Protein AF-A0A166NMB3-F1 (afdb_monomer_lite)

pLDDT: mean 72.8, std 24.84, range [27.19, 98.31]

Foldseek 3Di:
DVVVVVVCVVVVAAEQDPPPDDDPDPDDPPPDPDPHHDYDDDLPDLDQDDGPDQDLEAEAEDLSDDCPRPSNVCSQQVPPPPPRFGRYYHYDDDPLALSLQLVQDDDDDPVVSVVSSVVSSVVSVVVDDVPPPPPPPPVVQVVQVVVQSPDDRVPRDRPDDDRHDDPVVVVVVVVVVVPPDDDDDDDDDDDDDDDDDDDDDDDDDDDDDDDDDDDDDDDDDDDDDDDDDDDDDDDDDDDDDDVVPPVVNVVVVVVVVVVVVVVVVVVVVVVVVVVVVVVVVVVVVVVVVVVVVVVVVVVVVVVVVVVVVVVVVVVVVVVVVVVVVVVVVVVVVVVVVVVVVVVVVVVVVVVVVVVVVVVVVVVVVVVVVVVVVVVVVVVVVVVVVVVVVVVVVVVVVVVVVVVVVVVVVVVVVVVVVVVVVVVVVVVVVVVVVVVVVVVVVVVVVVVVVVVVVVVVVPDDDDDDDDDDDDDDDDDDDDDDDDDDDDDDDDDDDDDDDYDDDDDDDD

Sequence (506 aa):
MHLVETFLLGRNFIRNSSVANEANIPQELSFSKIDLSFGLRSTADETMRVPFAPPSLIIALDATFNPNNPSVYSLRSTYSAADGQLTPVIRLIIAKSSEHIERCLPPADGMEALRFLVQHTEELSEIYSPYNESNDFQSDDAERVVQFVNSKASRRRWHLPCMSPPEEWIQTEEEEQSHDNHPTLTIGEKRPLAAECDAEAKTAKKRKIASSWHEIIRLSGTTKKKSTSRPSQALKTSTVDSVTAKPDTIIQQLRSELAESRSSLTRYQSEFARLQHRYETKHNDYHKMRQSLNASLDSNKRLEHELQRLKQDNAALRDERVGLRNDLEALKEIKKSEDQMQRDLIEAKEEAAKLQKENASLKRQTDQERSQAEYTRIQYQNASSAAAKAAMENKQLEDRIKLLQDQMAGRALELKQMRLNNNEKVHLARIAELEALLDSRERMLGIREEELRELKKNRPSTRATSVQPRSVARSHSPGGYGSNGHSNGSGTGPSLKGPSNILRYR

InterPro domains:
  IPR021006 HDA1 complex subunit 2/3 [PF11496] (1-122)
  IPR038609 HDA1 complex subunit 2/3 superfamily [G3DSA:3.40.50.12360] (1-177)

Structure (mmCIF, N/CA/C/O backbone):
data_AF-A0A166NMB3-F1
#
_entry.id   AF-A0A166NMB3-F1
#
loop_
_atom_site.group_PDB
_atom_site.id
_atom_site.type_symbol
_atom_site.label_atom_id
_atom_site.label_alt_id
_atom_site.label_comp_id
_atom_site.label_asym_id
_atom_site.label_entity_id
_atom_site.label_seq_id
_atom_site.pdbx_PDB_ins_code
_atom_site.Cartn_x
_atom_site.Cartn_y
_atom_site.Cartn_z
_atom_site.occupancy
_atom_site.B_iso_or_equiv
_atom_site.auth_seq_id
_atom_site.auth_comp_id
_atom_site.auth_asym_id
_atom_site.auth_atom_id
_atom_site.pdbx_PDB_model_num
ATOM 1 N N . MET A 1 1 ? -25.301 -33.127 10.088 1.00 71.00 1 MET A N 1
ATOM 2 C CA . MET A 1 1 ? -24.039 -33.484 9.390 1.00 71.00 1 MET A CA 1
ATOM 3 C C . MET A 1 1 ? -23.807 -32.697 8.098 1.00 71.00 1 MET A C 1
ATOM 5 O O . MET A 1 1 ? -22.754 -32.086 7.999 1.00 71.00 1 MET A O 1
ATOM 9 N N . HIS A 1 2 ? -24.762 -32.626 7.159 1.00 81.62 2 HIS A N 1
ATOM 10 C CA . HIS A 1 2 ? -24.585 -31.919 5.873 1.00 81.62 2 HIS A CA 1
ATOM 11 C C . HIS A 1 2 ? -24.119 -30.454 6.004 1.00 81.62 2 HIS A C 1
ATOM 13 O O . HIS A 1 2 ? -23.239 -30.032 5.265 1.00 81.62 2 HIS A O 1
ATOM 19 N N . LEU A 1 3 ? -24.663 -29.688 6.959 1.00 86.50 3 LEU A N 1
ATOM 20 C CA . LEU A 1 3 ? -24.300 -28.276 7.162 1.00 86.50 3 LEU A CA 1
ATOM 21 C C . LEU A 1 3 ? -22.807 -28.082 7.488 1.00 86.50 3 LEU A C 1
ATOM 23 O O . LEU A 1 3 ? -22.138 -27.227 6.912 1.00 86.50 3 LEU A O 1
ATOM 27 N N . VAL A 1 4 ? -22.287 -28.908 8.397 1.00 84.88 4 VAL A N 1
ATOM 28 C CA . VAL A 1 4 ? -20.883 -28.879 8.838 1.00 84.88 4 VAL A CA 1
ATOM 29 C C . VAL A 1 4 ? -19.966 -29.248 7.682 1.00 84.88 4 VAL A C 1
ATOM 31 O O . VAL A 1 4 ? -18.943 -28.609 7.462 1.00 84.88 4 VAL A O 1
ATOM 34 N N . GLU A 1 5 ? -20.360 -30.260 6.913 1.00 83.69 5 GLU A N 1
ATOM 35 C CA . GLU A 1 5 ? -19.607 -30.694 5.748 1.00 83.69 5 GLU A CA 1
ATOM 36 C C . GLU A 1 5 ? -19.516 -29.586 4.692 1.00 83.69 5 GLU A C 1
ATOM 38 O O . GLU A 1 5 ? -18.417 -29.247 4.258 1.00 83.69 5 GLU A O 1
ATOM 43 N N . THR A 1 6 ? -20.639 -28.952 4.341 1.00 86.00 6 THR A N 1
ATOM 44 C CA . THR A 1 6 ? -20.647 -27.824 3.397 1.00 86.00 6 THR A CA 1
ATOM 45 C C . THR A 1 6 ? -19.822 -26.641 3.889 1.00 86.00 6 THR A C 1
ATOM 47 O O . THR A 1 6 ? -19.140 -25.997 3.093 1.00 86.00 6 THR A O 1
ATOM 50 N N . PHE A 1 7 ? -19.840 -26.371 5.197 1.00 87.62 7 PHE A N 1
ATOM 51 C CA . PHE A 1 7 ? -19.056 -25.294 5.791 1.00 87.62 7 PHE A CA 1
ATOM 52 C C . PHE A 1 7 ? -17.547 -25.548 5.668 1.00 87.62 7 PHE A C 1
ATOM 54 O O . PHE A 1 7 ? -16.806 -24.654 5.263 1.00 87.62 7 PHE A O 1
ATOM 61 N N . LEU A 1 8 ? -17.086 -26.766 5.973 1.00 84.88 8 LEU A N 1
ATOM 62 C CA . LEU A 1 8 ? -15.664 -27.123 5.912 1.00 84.88 8 LEU A CA 1
ATOM 63 C C . LEU A 1 8 ? -15.150 -27.218 4.471 1.00 84.88 8 LEU A C 1
ATOM 65 O O . LEU A 1 8 ? -14.060 -26.724 4.177 1.00 84.88 8 LEU A O 1
ATOM 69 N N . LEU A 1 9 ? -15.951 -27.762 3.552 1.00 84.12 9 LEU A N 1
ATOM 70 C CA . LEU A 1 9 ? -15.615 -27.771 2.126 1.00 84.12 9 LEU A CA 1
ATOM 71 C C . LEU A 1 9 ? -15.511 -26.343 1.566 1.00 84.12 9 LEU A C 1
ATOM 73 O O . LEU A 1 9 ? -14.559 -26.032 0.855 1.00 84.12 9 LEU A O 1
ATOM 77 N N . GLY A 1 10 ? -16.413 -25.437 1.963 1.00 82.94 10 GLY A N 1
ATOM 78 C CA . GLY A 1 10 ? -16.348 -24.015 1.601 1.00 82.94 10 GLY A CA 1
ATOM 79 C C . GLY A 1 10 ? -15.136 -23.262 2.171 1.00 82.94 10 GLY A C 1
ATOM 80 O O . GLY A 1 10 ? -14.848 -22.147 1.742 1.00 82.94 10 GLY A O 1
ATOM 81 N N . ARG A 1 11 ? -14.409 -23.857 3.127 1.00 83.19 11 ARG A N 1
ATOM 82 C CA . ARG A 1 11 ? -13.181 -23.315 3.734 1.00 83.19 11 ARG A CA 1
ATOM 83 C C . ARG A 1 11 ? -11.905 -24.013 3.246 1.00 83.19 11 ARG A C 1
ATOM 85 O O . ARG A 1 11 ? -10.850 -23.806 3.838 1.00 83.19 11 ARG A O 1
ATOM 92 N N . ASN A 1 12 ? -11.986 -24.776 2.151 1.00 79.88 12 ASN A N 1
ATOM 93 C CA . ASN A 1 12 ? -10.874 -25.502 1.522 1.00 79.88 12 ASN A CA 1
ATOM 94 C C . ASN A 1 12 ? -10.269 -26.635 2.376 1.00 79.88 12 ASN A C 1
ATOM 96 O O . ASN A 1 12 ? -9.100 -26.971 2.199 1.00 79.88 12 ASN A O 1
ATOM 100 N N . PHE A 1 13 ? -11.036 -27.241 3.290 1.00 79.62 13 PHE A N 1
ATOM 101 C CA . PHE A 1 13 ? -10.595 -28.457 3.982 1.00 79.62 13 PHE A CA 1
ATOM 102 C C . PHE A 1 13 ? -10.842 -29.709 3.131 1.00 79.62 13 PHE A C 1
ATOM 104 O O . PHE A 1 13 ? -11.879 -29.833 2.476 1.00 79.62 13 PHE A O 1
ATOM 111 N N . ILE A 1 14 ? -9.926 -30.679 3.197 1.00 81.38 14 ILE A N 1
ATOM 112 C CA . ILE A 1 14 ? -10.031 -31.936 2.441 1.00 81.38 14 ILE A CA 1
ATOM 113 C C . ILE A 1 14 ? -10.808 -32.973 3.260 1.00 81.38 14 ILE A C 1
ATOM 115 O O . ILE A 1 14 ? -10.469 -33.263 4.409 1.00 81.38 14 ILE A O 1
ATOM 119 N N . ARG A 1 15 ? -11.853 -33.569 2.680 1.00 75.62 15 ARG A N 1
ATOM 120 C CA . ARG A 1 15 ? -12.616 -34.633 3.344 1.00 75.62 15 ARG A CA 1
ATOM 121 C C . ARG A 1 15 ? -11.854 -35.958 3.265 1.00 75.62 15 ARG A C 1
ATOM 123 O O . ARG A 1 15 ? -11.652 -36.494 2.179 1.00 75.62 15 ARG A O 1
ATOM 130 N N . ASN A 1 16 ? -11.534 -36.545 4.417 1.00 68.75 16 ASN A N 1
ATOM 131 C CA . ASN A 1 16 ? -11.049 -37.922 4.496 1.00 68.75 16 ASN A CA 1
ATOM 132 C C . ASN A 1 16 ? -12.233 -38.871 4.291 1.00 68.75 16 ASN A C 1
ATOM 134 O O . ASN A 1 16 ? -12.936 -39.249 5.230 1.00 68.75 16 ASN A O 1
ATOM 138 N N . SER A 1 17 ? -12.496 -39.212 3.031 1.00 56.28 17 SER A N 1
ATOM 139 C CA . SER A 1 17 ? -13.489 -40.218 2.673 1.00 56.28 17 SER A CA 1
ATOM 140 C C . SER A 1 17 ? -12.946 -41.611 2.994 1.00 56.28 17 SER A C 1
ATOM 142 O O . SER A 1 17 ? -12.040 -42.106 2.335 1.00 56.28 17 SER A O 1
ATOM 144 N N . SER A 1 18 ? -13.533 -42.268 3.994 1.00 45.81 18 SER A N 1
ATOM 145 C CA . SER A 1 18 ? -13.415 -43.718 4.216 1.00 45.81 18 SER A CA 1
ATOM 146 C C . SER A 1 18 ? -14.466 -44.476 3.383 1.00 45.81 18 SER A C 1
ATOM 148 O O . SER A 1 18 ? -15.046 -45.464 3.828 1.00 45.81 18 SER A O 1
ATOM 150 N N . VAL A 1 19 ? -14.788 -43.992 2.179 1.00 40.34 19 VAL A N 1
ATOM 151 C CA . VAL A 1 19 ? -15.577 -44.773 1.224 1.00 40.34 19 VAL A CA 1
ATOM 152 C C . VAL A 1 19 ? -14.593 -45.568 0.380 1.00 40.34 19 VAL A C 1
ATOM 154 O O . VAL A 1 19 ? -14.126 -45.119 -0.662 1.00 40.34 19 VAL A O 1
ATOM 157 N N . ALA A 1 20 ? -14.273 -46.766 0.860 1.00 37.25 20 ALA A N 1
ATOM 158 C CA . ALA A 1 20 ? -13.872 -47.846 -0.020 1.00 37.25 20 ALA A CA 1
ATOM 159 C C . ALA A 1 20 ? -15.069 -48.151 -0.936 1.00 37.25 20 ALA A C 1
ATOM 161 O O . ALA A 1 20 ? -15.966 -48.878 -0.534 1.00 37.25 20 ALA A O 1
ATOM 162 N N . ASN A 1 21 ? -15.108 -47.538 -2.119 1.00 31.80 21 ASN A N 1
ATOM 163 C CA . ASN A 1 21 ? -15.865 -48.024 -3.269 1.00 31.80 21 ASN A CA 1
ATOM 164 C C . ASN A 1 21 ? -15.016 -47.791 -4.522 1.00 31.80 21 ASN A C 1
ATOM 166 O O . ASN A 1 21 ? -14.810 -46.661 -4.952 1.00 31.80 21 ASN A O 1
ATOM 170 N N . GLU A 1 22 ? -14.478 -48.899 -5.027 1.00 36.53 22 GLU A N 1
ATOM 171 C CA . GLU A 1 22 ? -14.370 -49.248 -6.445 1.00 36.53 22 GLU A CA 1
ATOM 172 C C . GLU A 1 22 ? -14.305 -48.087 -7.451 1.00 36.53 22 GLU A C 1
ATOM 174 O O . GLU A 1 22 ? -15.287 -47.757 -8.104 1.00 36.53 22 GLU A O 1
ATOM 179 N N . ALA A 1 23 ? -13.113 -47.529 -7.649 1.00 31.00 23 ALA A N 1
ATOM 180 C CA . ALA A 1 23 ? -12.625 -47.135 -8.970 1.00 31.00 23 ALA A CA 1
ATOM 181 C C . ALA A 1 23 ? -11.139 -46.781 -8.871 1.00 31.00 23 ALA A C 1
ATOM 183 O O . ALA A 1 23 ? -10.742 -45.905 -8.107 1.00 31.00 23 ALA A O 1
ATOM 184 N N . ASN A 1 24 ? -10.323 -47.461 -9.676 1.00 35.75 24 ASN A N 1
ATOM 185 C CA . ASN A 1 24 ? -8.959 -47.060 -10.003 1.00 35.75 24 ASN A CA 1
ATOM 186 C C . ASN A 1 24 ? -8.955 -45.631 -10.564 1.00 35.75 24 ASN A C 1
ATOM 188 O O . ASN A 1 24 ? -9.136 -45.438 -11.766 1.00 35.75 24 ASN A O 1
ATOM 192 N N . ILE A 1 25 ? -8.716 -44.638 -9.715 1.00 30.72 25 ILE A N 1
ATOM 193 C CA . ILE A 1 25 ? -8.315 -43.301 -10.147 1.00 30.72 25 ILE A CA 1
ATOM 194 C C . ILE A 1 25 ? -7.034 -42.968 -9.380 1.00 30.72 25 ILE A C 1
ATOM 196 O O . ILE A 1 25 ? -7.047 -43.001 -8.146 1.00 30.72 25 ILE A O 1
ATOM 200 N N . PRO A 1 26 ? -5.909 -42.698 -10.070 1.00 32.28 26 PRO A N 1
ATOM 201 C CA . PRO A 1 26 ? -4.691 -42.278 -9.407 1.00 32.28 26 PRO A CA 1
ATOM 202 C C . PRO A 1 26 ? -4.954 -40.938 -8.727 1.00 32.28 26 PRO A C 1
ATOM 204 O O . PRO A 1 26 ? -5.245 -39.938 -9.375 1.00 32.28 26 PRO A O 1
ATOM 207 N N . GLN A 1 27 ? -4.872 -40.994 -7.405 1.00 37.19 27 GLN A N 1
ATOM 208 C CA . GLN A 1 27 ? -4.736 -39.924 -6.432 1.00 37.19 27 GLN A CA 1
ATOM 209 C C . GLN A 1 27 ? -4.186 -38.620 -7.042 1.00 37.19 27 GLN A C 1
ATOM 211 O O . GLN A 1 27 ? -2.980 -38.474 -7.249 1.00 37.19 27 GLN A O 1
ATOM 216 N N . GLU A 1 28 ? -5.071 -37.655 -7.305 1.00 27.19 28 GLU A N 1
ATOM 217 C CA . GLU A 1 28 ? -4.654 -36.268 -7.485 1.00 27.19 28 GLU A CA 1
ATOM 218 C C . GLU A 1 28 ? -4.091 -35.789 -6.145 1.00 27.19 28 GLU A C 1
ATOM 220 O O . GLU A 1 28 ? -4.814 -35.560 -5.174 1.00 27.19 28 GLU A O 1
ATOM 225 N N . LEU A 1 29 ? -2.765 -35.680 -6.088 1.00 32.94 29 LEU A N 1
ATOM 226 C CA . LEU A 1 29 ? -2.058 -34.853 -5.123 1.00 32.94 29 LEU A CA 1
ATOM 227 C C . LEU A 1 29 ? -2.563 -33.420 -5.307 1.00 32.94 29 LEU A C 1
ATOM 229 O O . LEU A 1 29 ? -2.080 -32.680 -6.164 1.00 32.94 29 LEU A O 1
ATOM 233 N N . SER A 1 30 ? -3.578 -33.038 -4.536 1.00 33.97 30 SER A N 1
ATOM 234 C CA . SER A 1 30 ? -4.058 -31.667 -4.489 1.00 33.97 30 SER A CA 1
ATOM 235 C C . SER A 1 30 ? -2.955 -30.795 -3.893 1.00 33.97 30 SER A C 1
ATOM 237 O O . SER A 1 30 ? -2.751 -30.767 -2.681 1.00 33.97 30 SER A O 1
ATOM 239 N N . PHE A 1 31 ? -2.234 -30.081 -4.757 1.00 31.84 31 PHE A N 1
ATOM 240 C CA . PHE A 1 31 ? -1.278 -29.032 -4.402 1.00 31.84 31 PHE A CA 1
ATOM 241 C C . PHE A 1 31 ? -2.004 -27.779 -3.871 1.00 31.84 31 PHE A C 1
ATOM 243 O O . PHE A 1 31 ? -1.867 -26.682 -4.413 1.00 31.84 31 PHE A O 1
ATOM 250 N N . SER A 1 32 ? -2.805 -27.922 -2.813 1.00 37.34 32 SER A N 1
ATOM 251 C CA . SER A 1 32 ? -3.347 -26.795 -2.053 1.00 37.34 32 SER A CA 1
ATOM 252 C C . SER A 1 32 ? -2.401 -26.458 -0.905 1.00 37.34 32 SER A C 1
ATOM 254 O O . SER A 1 32 ? -1.969 -27.330 -0.165 1.00 37.34 32 SER A O 1
ATOM 256 N N . LYS A 1 33 ? -2.100 -25.172 -0.739 1.00 42.47 33 LYS A N 1
ATOM 257 C CA . LYS A 1 33 ? -1.087 -24.598 0.166 1.00 42.47 33 LYS A CA 1
ATOM 258 C C . LYS A 1 33 ? -1.355 -24.797 1.681 1.00 42.47 33 LYS A C 1
ATOM 260 O O . LYS A 1 33 ? -0.730 -24.111 2.484 1.00 42.47 33 LYS A O 1
ATOM 265 N N . ILE A 1 34 ? -2.300 -25.657 2.079 1.00 48.69 34 ILE A N 1
ATOM 266 C CA . ILE A 1 34 ? -2.717 -25.889 3.474 1.00 48.69 34 ILE A CA 1
ATOM 267 C C . ILE A 1 34 ? -3.089 -27.376 3.659 1.00 48.69 34 ILE A C 1
ATOM 269 O O . ILE A 1 34 ? -4.127 -27.824 3.177 1.00 48.69 34 ILE A O 1
ATOM 273 N N . ASP A 1 35 ? -2.257 -28.127 4.383 1.00 67.00 35 ASP A N 1
ATOM 274 C CA . ASP A 1 35 ? -2.390 -29.573 4.638 1.00 67.00 35 ASP A CA 1
ATOM 275 C C . ASP A 1 35 ? -3.384 -29.894 5.784 1.00 67.00 35 ASP A C 1
ATOM 277 O O . ASP A 1 35 ? -2.999 -30.452 6.813 1.00 67.00 35 ASP A O 1
ATOM 281 N N . LEU A 1 36 ? -4.669 -29.526 5.669 1.00 76.12 36 LEU A N 1
ATOM 282 C CA . LEU A 1 36 ? -5.682 -29.859 6.691 1.00 76.12 36 LEU A CA 1
ATOM 283 C C . LEU A 1 36 ? -6.818 -30.718 6.121 1.00 76.12 36 LEU A C 1
ATOM 285 O O . LEU A 1 36 ? -7.548 -30.312 5.216 1.00 76.12 36 LEU A O 1
ATOM 289 N N . SER A 1 37 ? -6.994 -31.905 6.708 1.00 81.69 37 SER A N 1
ATOM 290 C CA . SER A 1 37 ? -8.070 -32.839 6.373 1.00 81.69 37 SER A CA 1
ATOM 291 C C . SER A 1 37 ? -9.005 -33.085 7.557 1.00 81.69 37 SER A C 1
ATOM 293 O O . SER A 1 37 ? -8.599 -32.982 8.715 1.00 81.69 37 SER A O 1
ATOM 295 N N . PHE A 1 38 ? -10.268 -33.408 7.276 1.00 84.38 38 PHE A N 1
ATOM 296 C CA . PHE A 1 38 ? -11.281 -33.672 8.300 1.00 84.38 38 PHE A CA 1
ATOM 297 C C . PHE A 1 38 ? -12.051 -34.967 8.031 1.00 84.38 38 PHE A C 1
ATOM 299 O O . PHE A 1 38 ? -12.296 -35.348 6.886 1.00 84.38 38 PHE A O 1
ATOM 306 N N . GLY A 1 39 ? -12.466 -35.632 9.109 1.00 82.81 39 GLY A N 1
ATOM 307 C CA . GLY A 1 39 ? -13.422 -36.737 9.087 1.00 82.81 39 GLY A CA 1
ATOM 308 C C . GLY A 1 39 ? -14.654 -36.361 9.904 1.00 82.81 39 GLY A C 1
ATOM 309 O O . GLY A 1 39 ? -14.519 -35.838 11.008 1.00 82.81 39 GLY A O 1
ATOM 310 N N . LEU A 1 40 ? -15.849 -36.610 9.367 1.00 83.25 40 LEU A N 1
ATOM 311 C CA . LEU A 1 40 ? -17.111 -36.351 10.060 1.00 83.25 40 LEU A CA 1
ATOM 312 C C . LEU A 1 40 ? -17.718 -37.674 10.531 1.00 83.25 40 LEU A C 1
ATOM 314 O O . LEU A 1 40 ? -17.836 -38.611 9.740 1.00 83.25 40 LEU A O 1
ATOM 318 N N . ARG A 1 41 ? -18.107 -37.742 11.806 1.00 80.00 41 ARG A N 1
ATOM 319 C CA . ARG A 1 41 ? -18.674 -38.941 12.427 1.00 80.00 41 ARG A CA 1
ATOM 320 C C . ARG A 1 41 ? -19.942 -38.594 13.202 1.00 80.00 41 ARG A C 1
ATOM 322 O O . ARG A 1 41 ? -19.978 -37.585 13.899 1.00 80.00 41 ARG A O 1
ATOM 329 N N . SER A 1 42 ? -20.955 -39.450 13.087 1.00 82.44 42 SER A N 1
ATOM 330 C CA . SER A 1 42 ? -22.153 -39.381 13.926 1.00 82.44 42 SER A CA 1
ATOM 331 C C . SER A 1 42 ? -21.862 -39.942 15.315 1.00 82.44 42 SER A C 1
ATOM 333 O O . SER A 1 42 ? -21.234 -40.992 15.430 1.00 82.44 42 SER A O 1
ATOM 335 N N . THR A 1 43 ? -22.372 -39.298 16.360 1.00 78.06 43 THR A N 1
ATOM 336 C CA . THR A 1 43 ? -22.346 -39.814 17.740 1.00 78.06 43 THR A CA 1
ATOM 337 C C . THR A 1 43 ? -23.235 -41.047 17.918 1.00 78.06 43 THR A C 1
ATOM 339 O O . THR A 1 43 ? -22.961 -41.868 18.787 1.00 78.06 43 THR A O 1
ATOM 342 N N . ALA A 1 44 ? -24.243 -41.215 17.054 1.00 74.62 44 ALA A N 1
ATOM 343 C CA . ALA A 1 44 ? -25.103 -42.397 17.004 1.00 74.62 44 ALA A CA 1
ATOM 344 C C . ALA A 1 44 ? -24.470 -43.594 16.264 1.00 74.62 44 ALA A C 1
ATOM 346 O O . ALA A 1 44 ? -25.027 -44.687 16.282 1.00 74.62 44 ALA A O 1
ATOM 347 N N . ASP A 1 45 ? -23.340 -43.397 15.575 1.00 72.38 45 ASP A N 1
ATOM 348 C CA . ASP A 1 45 ? -22.683 -44.456 14.806 1.00 72.38 45 ASP A CA 1
ATOM 349 C C . ASP A 1 45 ? -21.602 -45.149 15.647 1.00 72.38 45 ASP A C 1
ATOM 351 O O . ASP A 1 45 ? -20.465 -44.678 15.783 1.00 72.38 45 ASP A O 1
ATOM 355 N N . GLU A 1 46 ? -21.967 -46.300 16.209 1.00 65.69 46 GLU A N 1
ATOM 356 C CA . GLU A 1 46 ? -21.076 -47.152 16.999 1.00 65.69 46 GLU A CA 1
ATOM 357 C C . GLU A 1 46 ? -20.054 -47.909 16.139 1.00 65.69 46 GLU A C 1
ATOM 359 O O . GLU A 1 46 ? -19.106 -48.489 16.677 1.00 65.69 46 GLU A O 1
ATOM 364 N N . THR A 1 47 ? -20.184 -47.885 14.805 1.00 64.44 47 THR A N 1
ATOM 365 C CA . THR A 1 47 ? -19.279 -48.638 13.935 1.00 64.44 47 THR A CA 1
ATOM 366 C C . THR A 1 47 ? -17.860 -48.070 13.988 1.00 64.44 47 THR A C 1
ATOM 368 O O . THR A 1 47 ? -17.604 -46.884 13.765 1.00 64.44 47 THR A O 1
ATOM 371 N N . MET A 1 48 ? -16.895 -48.930 14.323 1.00 56.22 48 MET A N 1
ATOM 372 C CA . MET A 1 48 ? -15.484 -48.564 14.398 1.00 56.22 48 MET A CA 1
ATOM 373 C C . MET A 1 48 ? -14.906 -48.465 12.981 1.00 56.22 48 MET A C 1
ATOM 375 O O . MET A 1 48 ? -14.460 -49.455 12.409 1.00 56.22 48 MET A O 1
ATOM 379 N N . ARG A 1 49 ? -14.913 -47.259 12.403 1.00 61.78 49 ARG A N 1
ATOM 380 C CA . ARG A 1 49 ? -14.202 -46.967 11.150 1.00 61.78 49 ARG A CA 1
ATOM 381 C C . ARG A 1 49 ? -12.861 -46.317 11.461 1.00 61.78 49 ARG A C 1
ATOM 383 O O . ARG A 1 49 ? -12.805 -45.253 12.074 1.00 61.78 49 ARG A O 1
ATOM 390 N N . VAL A 1 50 ? -11.792 -46.988 11.050 1.00 58.91 50 VAL A N 1
ATOM 391 C CA . VAL A 1 50 ? -10.405 -46.556 11.234 1.00 58.91 50 VAL A CA 1
ATOM 392 C C . VAL A 1 50 ? -10.141 -45.381 10.280 1.00 58.91 50 VAL A C 1
ATOM 394 O O . VAL A 1 50 ? -10.267 -45.562 9.065 1.00 58.91 50 VAL A O 1
ATOM 397 N N . PRO A 1 51 ? -9.843 -44.166 10.774 1.00 62.50 51 PRO A N 1
ATOM 398 C CA . PRO A 1 51 ? -9.512 -43.051 9.898 1.00 62.50 51 PRO A CA 1
ATOM 399 C C . PRO A 1 51 ? -8.221 -43.337 9.114 1.00 62.50 51 PRO A C 1
ATOM 401 O O . PRO A 1 51 ? -7.311 -44.008 9.597 1.00 62.50 51 PRO A O 1
ATOM 404 N N . PHE A 1 52 ? -8.135 -42.797 7.895 1.00 60.44 52 PHE A N 1
ATOM 405 C CA . PHE A 1 52 ? -6.965 -42.949 7.017 1.00 60.44 52 PHE A CA 1
ATOM 406 C C . PHE A 1 52 ? -5.678 -42.361 7.630 1.00 60.44 52 PHE A C 1
ATOM 408 O O . PHE A 1 52 ? -4.580 -42.815 7.326 1.00 60.44 52 PHE A O 1
ATOM 415 N N . ALA A 1 53 ? -5.819 -41.381 8.527 1.00 67.69 53 ALA A N 1
ATOM 416 C CA . ALA A 1 53 ? -4.729 -40.747 9.257 1.00 67.69 53 ALA A CA 1
ATOM 417 C C . ALA A 1 53 ? -5.091 -40.577 10.747 1.00 67.69 53 ALA A C 1
ATOM 419 O O . ALA A 1 53 ? -6.274 -40.420 11.072 1.00 67.69 53 ALA A O 1
ATOM 420 N N . PRO A 1 54 ? -4.098 -40.583 11.656 1.00 73.31 54 PRO A N 1
ATOM 421 C CA . PRO A 1 54 ? -4.327 -40.342 13.076 1.00 73.31 54 PRO A CA 1
ATOM 422 C C . PRO A 1 54 ? -4.892 -38.927 13.304 1.00 73.31 54 PRO A C 1
ATOM 424 O O . PRO A 1 54 ? -4.308 -37.956 12.819 1.00 73.31 54 PRO A O 1
ATOM 427 N N . PRO A 1 55 ? -6.006 -38.767 14.041 1.00 79.81 55 PRO A N 1
ATOM 428 C CA . PRO A 1 55 ? -6.558 -37.448 14.316 1.00 79.81 55 PRO A CA 1
ATOM 429 C C . PRO A 1 55 ? -5.681 -36.686 15.317 1.00 79.81 55 PRO A C 1
ATOM 431 O O . PRO A 1 55 ? -5.436 -37.156 16.430 1.00 79.81 55 PRO A O 1
ATOM 434 N N . SER A 1 56 ? -5.266 -35.472 14.950 1.00 80.88 56 SER A N 1
ATOM 435 C CA . SER A 1 56 ? -4.536 -34.556 15.844 1.00 80.88 56 SER A CA 1
ATOM 436 C C . SER A 1 56 ? -5.444 -33.889 16.887 1.00 80.88 56 SER A C 1
ATOM 438 O O . SER A 1 56 ? -4.980 -33.514 17.964 1.00 80.88 56 SER A O 1
ATOM 440 N N . LEU A 1 57 ? -6.734 -33.740 16.566 1.00 85.25 57 LEU A N 1
ATOM 441 C CA . LEU A 1 57 ? -7.756 -33.080 17.375 1.00 85.25 57 LEU A CA 1
ATOM 442 C C . LEU A 1 57 ? -9.139 -33.654 17.035 1.00 85.25 57 LEU A C 1
ATOM 444 O O . LEU A 1 57 ? -9.430 -33.918 15.869 1.00 85.25 57 LEU A O 1
ATOM 448 N N . ILE A 1 58 ? -10.001 -33.804 18.040 1.00 88.12 58 ILE A N 1
ATOM 449 C CA . ILE A 1 58 ? -11.423 -34.126 17.866 1.00 88.12 58 ILE A CA 1
ATOM 450 C C . ILE A 1 58 ? -12.248 -32.917 18.298 1.00 88.12 58 ILE A C 1
ATOM 452 O O . ILE A 1 58 ? -12.003 -32.357 19.366 1.00 88.12 58 ILE A O 1
ATOM 456 N N . ILE A 1 59 ? -13.239 -32.537 17.493 1.00 89.62 59 ILE A N 1
ATOM 457 C CA . ILE A 1 59 ? -14.158 -31.441 17.811 1.00 89.62 59 ILE A CA 1
ATOM 458 C C . ILE A 1 59 ? -15.559 -32.018 18.026 1.00 89.62 59 ILE A C 1
ATOM 460 O O . ILE A 1 59 ? -16.121 -32.640 17.125 1.00 89.62 59 ILE A O 1
ATOM 464 N N . ALA A 1 60 ? -16.108 -31.822 19.222 1.00 91.06 60 ALA A N 1
ATOM 465 C CA . ALA A 1 60 ? -17.489 -32.132 19.563 1.00 91.06 60 ALA A CA 1
ATOM 466 C C . ALA A 1 60 ? -18.367 -30.909 19.271 1.00 91.06 60 ALA A C 1
ATOM 468 O O . ALA A 1 60 ? -18.104 -29.817 19.775 1.00 91.06 60 ALA A O 1
ATOM 469 N N . LEU A 1 61 ? -19.378 -31.106 18.426 1.00 88.31 61 LEU A N 1
ATOM 470 C CA . LEU A 1 61 ? -20.236 -30.033 17.914 1.00 88.31 61 LEU A CA 1
ATOM 471 C C . LEU A 1 61 ? -21.537 -29.866 18.698 1.00 88.31 61 LEU A C 1
ATOM 473 O O . LEU A 1 61 ? -22.195 -28.845 18.538 1.00 88.31 61 LEU A O 1
ATOM 477 N N . ASP A 1 62 ? -21.928 -30.876 19.472 1.00 85.88 62 ASP A N 1
ATOM 478 C CA . ASP A 1 62 ? -23.177 -30.882 20.220 1.00 85.88 62 ASP A CA 1
ATOM 479 C C . ASP A 1 62 ? -23.066 -31.671 21.535 1.00 85.88 62 ASP A C 1
ATOM 481 O O . ASP A 1 62 ? -22.081 -32.377 21.815 1.00 85.88 62 ASP A O 1
ATOM 485 N N . ALA A 1 63 ? -24.135 -31.578 22.329 1.00 82.44 63 ALA A N 1
ATOM 486 C CA . ALA A 1 63 ? -24.247 -32.221 23.627 1.00 82.44 63 ALA A CA 1
ATOM 487 C C . ALA A 1 63 ? -24.183 -33.757 23.567 1.00 82.44 63 ALA A C 1
ATOM 489 O O . ALA A 1 63 ? -23.756 -34.384 24.543 1.00 82.44 63 ALA A O 1
ATOM 490 N N . THR A 1 64 ? -24.527 -34.356 22.417 1.00 85.19 64 THR A N 1
ATOM 491 C CA . THR A 1 64 ? -24.652 -35.813 22.231 1.00 85.19 64 THR A CA 1
ATOM 492 C C . THR A 1 64 ? -23.313 -36.549 22.286 1.00 85.19 64 THR A C 1
ATOM 494 O O . THR A 1 64 ? -23.267 -37.770 22.446 1.00 85.19 64 THR A O 1
ATOM 497 N N . PHE A 1 65 ? -22.196 -35.826 22.180 1.00 87.62 65 PHE A N 1
ATOM 498 C CA . PHE A 1 65 ? -20.868 -36.415 22.265 1.00 87.62 65 PHE A CA 1
ATOM 499 C C . PHE A 1 65 ? -20.576 -36.984 23.662 1.00 87.62 65 PHE A C 1
ATOM 501 O O . PHE A 1 65 ? -20.458 -36.242 24.636 1.00 87.62 65 PHE A O 1
ATOM 508 N N . ASN A 1 66 ? -20.339 -38.291 23.768 1.00 85.12 66 ASN A N 1
ATOM 509 C CA . ASN A 1 66 ? -19.927 -38.919 25.022 1.00 85.12 66 ASN A CA 1
ATOM 510 C C . ASN A 1 66 ? -18.472 -39.425 24.937 1.00 85.12 66 ASN A C 1
ATOM 512 O O . ASN A 1 66 ? -18.204 -40.349 24.163 1.00 85.12 66 ASN A O 1
ATOM 516 N N . PRO A 1 67 ? -17.526 -38.885 25.738 1.00 82.19 67 PRO A N 1
ATOM 517 C CA . PRO A 1 67 ? -16.136 -39.347 25.735 1.00 82.19 67 PRO A CA 1
ATOM 518 C C . PRO A 1 67 ? -15.969 -40.783 26.252 1.00 82.19 67 PRO A C 1
ATOM 520 O O . PRO A 1 67 ? -14.954 -41.407 25.944 1.00 82.19 67 PRO A O 1
ATOM 523 N N . ASN A 1 68 ? -16.947 -41.296 27.005 1.00 82.75 68 ASN A N 1
ATOM 524 C CA . ASN A 1 68 ? -16.953 -42.652 27.557 1.00 82.75 68 ASN A CA 1
ATOM 525 C C . ASN A 1 68 ? -17.567 -43.680 26.595 1.00 82.75 68 ASN A C 1
ATOM 527 O O . ASN A 1 68 ? -17.579 -44.868 26.908 1.00 82.75 68 ASN A O 1
ATOM 531 N N . ASN A 1 69 ? -18.081 -43.256 25.433 1.00 84.94 69 ASN A N 1
ATOM 532 C CA . ASN A 1 69 ? -18.543 -44.196 24.417 1.00 84.94 69 ASN A CA 1
ATOM 533 C C . ASN A 1 69 ? -17.339 -45.046 23.949 1.00 84.94 69 ASN A C 1
ATOM 535 O O . ASN A 1 69 ? -16.330 -44.461 23.537 1.00 84.94 69 ASN A O 1
ATOM 539 N N . PRO A 1 70 ? -17.420 -46.394 23.966 1.00 83.06 70 PRO A N 1
ATOM 540 C CA . PRO A 1 70 ? -16.310 -47.270 23.586 1.00 83.06 70 PRO A CA 1
ATOM 541 C C . PRO A 1 70 ? -15.708 -46.919 22.225 1.00 83.06 70 PRO A C 1
ATOM 543 O O . PRO A 1 70 ? -14.494 -46.904 22.052 1.00 83.06 70 PRO A O 1
ATOM 546 N N . SER A 1 71 ? -16.558 -46.548 21.270 1.00 79.81 71 SER A N 1
ATOM 547 C CA . SER A 1 71 ? -16.153 -46.235 19.904 1.00 79.81 71 SER A CA 1
ATOM 548 C C . SER A 1 71 ? -15.393 -44.903 19.774 1.00 79.81 71 SER A C 1
ATOM 550 O O . SER A 1 71 ? -14.565 -44.742 18.871 1.00 79.81 71 SER A O 1
ATOM 552 N N . VAL A 1 72 ? -15.645 -43.962 20.690 1.00 83.06 72 VAL A N 1
ATOM 553 C CA . VAL A 1 72 ? -14.935 -42.681 20.822 1.00 83.06 72 VAL A CA 1
ATOM 554 C C . VAL A 1 72 ? -13.639 -42.885 21.597 1.00 83.06 72 VAL A C 1
ATOM 556 O O . VAL A 1 72 ? -12.599 -42.359 21.201 1.00 83.06 72 VAL A O 1
ATOM 559 N N . TYR A 1 73 ? -13.687 -43.676 22.670 1.00 84.38 73 TYR A N 1
ATOM 560 C CA . TYR A 1 73 ? -12.514 -44.020 23.464 1.00 84.38 73 TYR A CA 1
ATOM 561 C C . TYR A 1 73 ? -11.460 -44.725 22.610 1.00 84.38 73 TYR A C 1
ATOM 563 O O . TYR A 1 73 ? -10.314 -44.280 22.576 1.00 84.38 73 TYR A O 1
ATOM 571 N N . SER A 1 74 ? -11.861 -45.739 21.836 1.00 80.44 74 SER A N 1
ATOM 572 C CA . SER A 1 74 ? -10.964 -46.423 20.906 1.00 80.44 74 SER A CA 1
ATOM 573 C C . SER A 1 74 ? -10.360 -45.457 19.892 1.00 80.44 74 SER A C 1
ATOM 575 O O . SER A 1 74 ? -9.149 -45.431 19.739 1.00 80.44 74 SER A O 1
ATOM 577 N N . LEU A 1 75 ? -11.153 -44.581 19.265 1.00 80.19 75 LEU A N 1
ATOM 578 C CA . LEU A 1 75 ? -10.624 -43.594 18.313 1.00 80.19 75 LEU A CA 1
ATOM 579 C C . LEU A 1 75 ? -9.564 -42.674 18.946 1.00 80.19 75 LEU A C 1
ATOM 581 O O . LEU A 1 75 ? -8.588 -42.313 18.289 1.00 80.19 75 LEU A O 1
ATOM 585 N N . ARG A 1 76 ? -9.732 -42.327 20.227 1.00 84.00 76 ARG A N 1
ATOM 586 C CA . ARG A 1 76 ? -8.789 -41.504 20.996 1.00 84.00 76 ARG A CA 1
ATOM 587 C C . ARG A 1 76 ? -7.542 -42.252 21.458 1.00 84.00 76 ARG A C 1
ATOM 589 O O . ARG A 1 76 ? -6.559 -41.578 21.749 1.00 84.00 76 ARG A O 1
ATOM 596 N N . SER A 1 77 ? -7.590 -43.583 21.560 1.00 82.44 77 SER A N 1
ATOM 597 C CA . SER A 1 77 ? -6.490 -44.423 22.051 1.00 82.44 77 SER A CA 1
ATOM 598 C C . SER A 1 77 ? -5.716 -45.140 20.941 1.00 82.44 77 SER A C 1
ATOM 600 O O . SER A 1 77 ? -4.531 -45.405 21.108 1.00 82.44 77 SER A O 1
ATOM 602 N N . THR A 1 78 ? -6.349 -45.459 19.804 1.00 75.12 78 THR A N 1
ATOM 603 C CA . THR A 1 78 ? -5.758 -46.256 18.707 1.00 75.12 78 THR A CA 1
ATOM 604 C C . THR A 1 78 ? -4.490 -45.628 18.129 1.00 75.12 78 THR A C 1
ATOM 606 O O . THR A 1 78 ? -3.598 -46.344 17.688 1.00 75.12 78 THR A O 1
ATOM 609 N N . TYR A 1 79 ? -4.396 -44.299 18.148 1.00 67.81 79 TYR A N 1
ATOM 610 C CA . TYR A 1 79 ? -3.296 -43.546 17.539 1.00 67.81 79 TYR A CA 1
ATOM 611 C C . TYR A 1 79 ? -2.429 -42.794 18.550 1.00 67.81 79 TYR A C 1
ATOM 613 O O . TYR A 1 79 ? -1.592 -41.974 18.167 1.00 67.81 79 TYR A O 1
ATOM 621 N N . SER A 1 80 ? -2.624 -43.057 19.841 1.00 64.00 80 SER A N 1
ATOM 622 C CA . SER A 1 80 ? -1.792 -42.508 20.904 1.00 64.00 80 SER A CA 1
ATOM 623 C C . SER A 1 80 ? -0.384 -43.089 20.793 1.00 64.00 80 SER A C 1
ATOM 625 O O . SER A 1 80 ? -0.135 -44.227 21.183 1.00 64.00 80 SER A O 1
ATOM 627 N N . ALA A 1 81 ? 0.545 -42.315 20.232 1.00 53.94 81 ALA A N 1
ATOM 628 C CA . ALA A 1 81 ? 1.960 -42.667 20.214 1.00 53.94 81 ALA A CA 1
ATOM 629 C C . ALA A 1 81 ? 2.462 -42.889 21.651 1.00 53.94 81 ALA A C 1
ATOM 631 O O . ALA A 1 81 ? 2.166 -42.048 22.492 1.00 53.94 81 ALA A O 1
ATOM 632 N N . ALA A 1 82 ? 3.184 -43.999 21.871 1.00 51.97 82 ALA A N 1
ATOM 633 C CA . ALA A 1 82 ? 4.116 -44.416 22.945 1.00 51.97 82 ALA A CA 1
ATOM 634 C C . ALA A 1 82 ? 3.921 -43.993 24.431 1.00 51.97 82 ALA A C 1
ATOM 636 O O . ALA A 1 82 ? 4.335 -44.743 25.309 1.00 51.97 82 ALA A O 1
ATOM 637 N N . ASP A 1 83 ? 3.275 -42.870 24.736 1.00 58.03 83 ASP A N 1
ATOM 638 C CA . ASP A 1 83 ? 3.195 -42.210 26.045 1.00 58.03 83 ASP A CA 1
ATOM 639 C C . ASP A 1 83 ? 1.814 -42.357 26.732 1.00 58.03 83 ASP A C 1
ATOM 641 O O . ASP A 1 83 ? 1.540 -41.700 27.734 1.00 58.03 83 ASP A O 1
ATOM 645 N N . GLY A 1 84 ? 0.902 -43.183 26.198 1.00 64.88 84 GLY A N 1
ATOM 646 C CA . GLY A 1 84 ? -0.412 -43.452 26.816 1.00 64.88 84 GLY A CA 1
ATOM 647 C C . GLY A 1 84 ? -1.395 -42.269 26.816 1.00 64.88 84 GLY A C 1
ATOM 648 O O . GLY A 1 84 ? -2.375 -42.271 27.561 1.00 64.88 84 GLY A O 1
ATOM 649 N N . GLN A 1 85 ? -1.148 -41.244 25.996 1.00 72.38 85 GLN A N 1
ATOM 650 C CA . GLN A 1 85 ? -1.892 -39.986 26.033 1.00 72.38 85 GLN A CA 1
ATOM 651 C C . GLN A 1 85 ? -2.999 -39.933 24.967 1.00 72.38 85 GLN A C 1
ATOM 653 O O . GLN A 1 85 ? -2.726 -40.047 23.773 1.00 72.38 85 GLN A O 1
ATOM 658 N N . LEU A 1 86 ? -4.255 -39.746 25.389 1.00 82.25 86 LEU A N 1
ATOM 659 C CA . LEU A 1 86 ? -5.431 -39.717 24.505 1.00 82.25 86 LEU A CA 1
ATOM 660 C C . LEU A 1 86 ? -5.444 -38.487 23.579 1.00 82.25 86 LEU A C 1
ATOM 662 O O . LEU A 1 86 ? -5.055 -37.390 23.989 1.00 82.25 86 LEU A O 1
ATOM 666 N N . THR A 1 87 ? -5.987 -38.638 22.366 1.00 85.06 87 THR A N 1
ATOM 667 C CA . THR A 1 87 ? -6.252 -37.502 21.462 1.00 85.06 87 THR A CA 1
ATOM 668 C C . THR A 1 87 ? -7.128 -36.445 22.163 1.00 85.06 87 THR A C 1
ATOM 670 O O . THR A 1 87 ? -8.143 -36.807 22.786 1.00 85.06 87 THR A O 1
ATOM 673 N N . PRO A 1 88 ? -6.757 -35.147 22.095 1.00 87.12 88 PRO A N 1
ATOM 674 C CA . PRO A 1 88 ? -7.515 -34.075 22.730 1.00 87.12 88 PRO A CA 1
ATOM 675 C C . PRO A 1 88 ? -8.886 -33.900 22.075 1.00 87.12 88 PRO A C 1
ATOM 677 O O . PRO A 1 88 ? -9.039 -34.055 20.862 1.00 87.12 88 PRO A O 1
ATOM 680 N N . VAL A 1 89 ? -9.873 -33.549 22.899 1.00 88.44 89 VAL A N 1
ATOM 681 C CA . VAL A 1 89 ? -11.240 -33.250 22.469 1.00 88.44 89 VAL A CA 1
ATOM 682 C C . VAL A 1 89 ? -11.555 -31.814 22.856 1.00 88.44 89 VAL A C 1
ATOM 684 O O . VAL A 1 89 ? -11.412 -31.456 24.022 1.00 88.44 89 VAL A O 1
ATOM 687 N N . ILE A 1 90 ? -12.002 -31.017 21.892 1.00 89.31 90 ILE A N 1
ATOM 688 C CA . ILE A 1 90 ? -12.543 -29.677 22.121 1.00 89.31 90 ILE A CA 1
ATOM 689 C C . ILE A 1 90 ? -14.041 -29.737 21.871 1.00 89.31 90 ILE A C 1
ATOM 691 O O . ILE A 1 90 ? -14.475 -30.255 20.847 1.00 89.31 90 ILE A O 1
ATOM 695 N N . ARG A 1 91 ? -14.834 -29.212 22.799 1.00 88.56 91 ARG A N 1
ATOM 696 C CA . ARG A 1 91 ? -16.283 -29.111 22.644 1.00 88.56 91 ARG A CA 1
ATOM 697 C C . ARG A 1 91 ? -16.660 -27.658 22.408 1.00 88.56 91 ARG A C 1
ATOM 699 O O . ARG A 1 91 ? -16.187 -26.782 23.126 1.00 88.56 91 ARG A O 1
ATOM 706 N N . LEU A 1 92 ? -17.483 -27.418 21.395 1.00 87.62 92 LEU A N 1
ATOM 707 C CA . LEU A 1 92 ? -18.021 -26.095 21.110 1.00 87.62 92 LEU A CA 1
ATOM 708 C C . LEU A 1 92 ? -19.308 -25.926 21.910 1.00 87.62 92 LEU A C 1
ATOM 710 O O . LEU A 1 92 ? -20.269 -26.643 21.668 1.00 87.62 92 LEU A O 1
ATOM 714 N N . ILE A 1 93 ? -19.304 -25.005 22.870 1.00 85.00 93 ILE A N 1
ATOM 715 C CA . ILE A 1 93 ? -20.455 -24.721 23.728 1.00 85.00 93 ILE A CA 1
ATOM 716 C C . ILE A 1 93 ? -20.789 -23.244 23.590 1.00 85.00 93 ILE A C 1
ATOM 718 O O . ILE A 1 93 ? -19.911 -22.384 23.667 1.00 85.00 93 ILE A O 1
ATOM 722 N N . ILE A 1 94 ? -22.071 -22.951 23.406 1.00 83.44 94 ILE A N 1
ATOM 723 C CA . ILE A 1 94 ? -22.573 -21.580 23.423 1.00 83.44 94 ILE A CA 1
ATOM 724 C C . ILE A 1 94 ? -22.746 -21.169 24.889 1.00 83.44 94 ILE A C 1
ATOM 726 O O . ILE A 1 94 ? -23.469 -21.828 25.639 1.00 83.44 94 ILE A O 1
ATOM 730 N N . ALA A 1 95 ? -22.082 -20.094 25.313 1.00 79.00 95 ALA A N 1
ATOM 731 C CA . ALA A 1 95 ? -22.200 -19.587 26.679 1.00 79.00 95 ALA A CA 1
ATOM 732 C C . ALA A 1 95 ? -23.665 -19.271 27.027 1.00 79.00 95 ALA A C 1
ATOM 734 O O . ALA A 1 95 ? -24.410 -18.770 26.185 1.00 79.00 95 ALA A O 1
ATOM 735 N N . LYS A 1 96 ? -24.066 -19.572 28.270 1.00 76.00 96 LYS A N 1
ATOM 736 C CA . LYS A 1 96 ? -25.447 -19.419 28.780 1.00 76.00 96 LYS A CA 1
ATOM 737 C C . LYS A 1 96 ? -26.522 -20.234 28.031 1.00 76.00 96 LYS A C 1
ATOM 739 O O . LYS A 1 96 ? -27.707 -20.034 28.261 1.00 76.00 96 LYS A O 1
ATOM 744 N N . SER A 1 97 ? -26.136 -21.172 27.162 1.00 80.75 97 SER A N 1
ATOM 745 C CA . SER A 1 97 ? -27.077 -22.135 26.572 1.00 80.75 97 SER A CA 1
ATOM 746 C C . SER A 1 97 ? -27.399 -23.279 27.536 1.00 80.75 97 SER A C 1
ATOM 748 O O . SER A 1 97 ? -26.658 -23.522 28.489 1.00 80.75 97 SER A O 1
ATOM 750 N N . SER A 1 98 ? -28.448 -24.049 27.238 1.00 83.75 98 SER A N 1
ATOM 751 C CA . SER A 1 98 ? -28.771 -25.275 27.977 1.00 83.75 98 SER A CA 1
ATOM 752 C C . SER A 1 98 ? -27.596 -26.257 28.036 1.00 83.75 98 SER A C 1
ATOM 754 O O . SER A 1 98 ? -27.396 -26.887 29.065 1.00 83.75 98 SER A O 1
ATOM 756 N N . GLU A 1 99 ? -26.758 -26.339 26.995 1.00 84.25 99 GLU A N 1
ATOM 757 C CA . GLU A 1 99 ? -25.564 -27.197 27.009 1.00 84.25 99 GLU A CA 1
ATOM 758 C C . GLU A 1 99 ? -24.493 -26.699 27.993 1.00 84.25 99 GLU A C 1
ATOM 760 O O . GLU A 1 99 ? -23.842 -27.505 28.659 1.00 84.25 99 GLU A O 1
ATOM 765 N N . HIS A 1 100 ? -24.304 -25.380 28.105 1.00 83.75 100 HIS A N 1
ATOM 766 C CA . HIS A 1 100 ? -23.400 -24.803 29.104 1.00 83.75 100 HIS A CA 1
ATOM 767 C C . HIS A 1 100 ? -23.896 -25.110 30.517 1.00 83.75 100 HIS A C 1
ATOM 769 O O . HIS A 1 100 ? -23.125 -25.543 31.371 1.00 83.75 100 HIS A O 1
ATOM 775 N N . ILE A 1 101 ? -25.198 -24.927 30.727 1.00 83.94 101 ILE A N 1
ATOM 776 C CA . ILE A 1 101 ? -25.848 -25.091 32.022 1.00 83.94 101 ILE A CA 1
ATOM 777 C C . ILE A 1 101 ? -25.769 -26.550 32.473 1.00 83.94 101 ILE A C 1
ATOM 779 O O . ILE A 1 101 ? -25.235 -26.831 33.540 1.00 83.94 101 ILE A O 1
ATOM 783 N N . GLU A 1 102 ? -26.183 -27.485 31.615 1.00 85.00 102 GLU A N 1
ATOM 784 C CA . GLU A 1 102 ? -26.139 -28.929 31.873 1.00 85.00 102 GLU A CA 1
ATOM 785 C C . GLU A 1 102 ? -24.749 -29.408 32.329 1.00 85.00 102 GLU A C 1
ATOM 787 O O . GLU A 1 102 ? -24.634 -30.334 33.127 1.00 85.00 102 GLU A O 1
ATOM 792 N N . ARG A 1 103 ? -23.676 -28.775 31.841 1.00 82.94 103 ARG A N 1
ATOM 793 C CA . ARG A 1 103 ? -22.292 -29.169 32.138 1.00 82.94 103 ARG A CA 1
ATOM 794 C C . ARG A 1 103 ? -21.718 -28.570 33.410 1.00 82.94 103 ARG A C 1
ATOM 796 O O . ARG A 1 103 ? -20.775 -29.146 33.951 1.00 82.94 103 ARG A O 1
ATOM 803 N N . CYS A 1 104 ? -22.241 -27.432 33.841 1.00 82.12 104 CYS A N 1
ATOM 804 C CA . CYS A 1 104 ? -21.834 -26.789 35.083 1.00 82.12 104 CYS A CA 1
ATOM 805 C C . CYS A 1 104 ? -22.647 -27.297 36.284 1.00 82.12 104 CYS A C 1
ATOM 807 O O . CYS A 1 104 ? -22.242 -27.056 37.419 1.00 82.12 104 CYS A O 1
ATOM 809 N N . LEU A 1 105 ? -23.755 -28.011 36.047 1.00 80.19 105 LEU A N 1
ATOM 810 C CA . LEU A 1 105 ? -24.555 -28.617 37.106 1.00 80.19 105 LEU A CA 1
ATOM 811 C C . LEU A 1 105 ? -23.822 -29.796 37.776 1.00 80.19 105 LEU A C 1
ATOM 813 O O . LEU A 1 105 ? -23.174 -30.602 37.096 1.00 80.19 105 LEU A O 1
ATOM 817 N N . PRO A 1 106 ? -23.938 -29.937 39.108 1.00 77.25 106 PRO A N 1
ATOM 818 C CA . PRO A 1 106 ? -23.470 -31.125 39.806 1.00 77.25 106 PRO A CA 1
ATOM 819 C C . PRO A 1 106 ? -24.241 -32.373 39.333 1.00 77.25 106 PRO A C 1
ATOM 821 O O . PRO A 1 106 ? -25.371 -32.264 38.851 1.00 77.25 106 PRO A O 1
ATOM 824 N N . PRO A 1 107 ? -23.656 -33.578 39.461 1.00 72.94 107 PRO A N 1
ATOM 825 C CA . PRO A 1 107 ? -24.340 -34.817 39.109 1.00 72.94 107 PRO A CA 1
ATOM 826 C C . PRO A 1 107 ? -25.555 -35.023 40.029 1.00 72.94 107 PRO A C 1
ATOM 828 O O . PRO A 1 107 ? -25.400 -35.448 41.171 1.00 72.94 107 PRO A O 1
ATOM 831 N N . ALA A 1 108 ? -26.749 -34.709 39.527 1.00 69.88 108 ALA A N 1
ATOM 832 C CA . ALA A 1 108 ? -28.027 -34.870 40.218 1.00 69.88 108 ALA A CA 1
ATOM 833 C C . ALA A 1 108 ? -28.900 -35.930 39.527 1.00 69.88 108 ALA A C 1
ATOM 835 O O . ALA A 1 108 ? -28.706 -36.247 38.348 1.00 69.88 108 ALA A O 1
ATOM 836 N N . ASP A 1 109 ? -29.875 -36.474 40.257 1.00 74.56 109 ASP A N 1
ATOM 837 C CA . ASP A 1 109 ? -30.831 -37.431 39.702 1.00 74.56 109 ASP A CA 1
ATOM 838 C C . ASP A 1 109 ? -31.678 -36.779 38.598 1.00 74.56 109 ASP A C 1
ATOM 840 O O . ASP A 1 109 ? -32.004 -35.593 38.644 1.00 74.56 109 ASP A O 1
ATOM 844 N N . GLY A 1 110 ? -32.045 -37.563 37.577 1.00 77.06 110 GLY A N 1
ATOM 845 C CA . GLY A 1 110 ? -32.503 -37.039 36.282 1.00 77.06 110 GLY A CA 1
ATOM 846 C C . GLY A 1 110 ? -33.676 -36.049 36.322 1.00 77.06 110 GLY A C 1
ATOM 847 O O . GLY A 1 110 ? -33.749 -35.177 35.461 1.00 77.06 110 GLY A O 1
ATOM 848 N N . MET A 1 111 ? -34.574 -36.135 37.311 1.00 80.06 111 MET A N 1
ATOM 849 C CA . MET A 1 111 ? -35.659 -35.152 37.462 1.00 80.06 111 MET A CA 1
ATOM 850 C C . MET A 1 111 ? -35.196 -33.834 38.088 1.00 80.06 111 MET A C 1
ATOM 852 O O . MET A 1 111 ? -35.661 -32.774 37.677 1.00 80.06 111 MET A O 1
ATOM 856 N N . GLU A 1 112 ? -34.287 -33.884 39.060 1.00 78.00 112 GLU A N 1
ATOM 857 C CA . GLU A 1 112 ? -33.735 -32.686 39.698 1.00 78.00 112 GLU A CA 1
ATOM 858 C C . GLU A 1 112 ? -32.812 -31.954 38.729 1.00 78.00 112 GLU A C 1
ATOM 860 O O . GLU A 1 112 ? -32.963 -30.751 38.537 1.00 78.00 112 GLU A O 1
ATOM 865 N N . ALA A 1 113 ? -31.954 -32.691 38.017 1.00 79.25 113 ALA A N 1
ATOM 866 C CA . ALA A 1 113 ? -31.111 -32.141 36.959 1.00 79.25 113 ALA A CA 1
ATOM 867 C C . ALA A 1 113 ? -31.940 -31.444 35.868 1.00 79.25 113 ALA A C 1
ATOM 869 O O . ALA A 1 113 ? -31.588 -30.351 35.428 1.00 79.25 113 ALA A O 1
ATOM 870 N N . LEU A 1 114 ? -33.068 -32.040 35.460 1.00 82.81 114 LEU A N 1
ATOM 871 C CA . LEU A 1 114 ? -33.964 -31.440 34.470 1.00 82.81 114 LEU A CA 1
ATOM 872 C C . LEU A 1 114 ? -34.658 -30.190 35.021 1.00 82.81 114 LEU A C 1
ATOM 874 O O . LEU A 1 114 ? -34.764 -29.197 34.307 1.00 82.81 114 LEU A O 1
ATOM 878 N N . ARG A 1 115 ? -35.089 -30.207 36.288 1.00 83.56 115 ARG A N 1
ATOM 879 C CA . ARG A 1 115 ? -35.682 -29.036 36.944 1.00 83.56 115 ARG A CA 1
ATOM 880 C C . ARG A 1 115 ? -34.690 -27.872 37.021 1.00 83.56 115 ARG A C 1
ATOM 882 O O . ARG A 1 115 ? -35.049 -26.775 36.607 1.00 83.56 115 ARG A O 1
ATOM 889 N N . PHE A 1 116 ? -33.461 -28.119 37.482 1.00 82.12 116 PHE A N 1
ATOM 890 C CA . PHE A 1 116 ? -32.399 -27.108 37.538 1.00 82.12 116 PHE A CA 1
ATOM 891 C C . PHE A 1 116 ? -32.036 -26.585 36.149 1.00 82.12 116 PHE A C 1
ATOM 893 O O . PHE A 1 116 ? -31.897 -25.380 35.959 1.00 82.12 116 PHE A O 1
ATOM 900 N N . LEU A 1 117 ? -31.937 -27.476 35.159 1.00 84.94 117 LEU A N 1
ATOM 901 C CA . LEU A 1 117 ? -31.672 -27.089 33.778 1.00 84.94 117 LEU A CA 1
ATOM 902 C C . LEU A 1 117 ? -32.751 -26.139 33.254 1.00 84.94 117 LEU A C 1
ATOM 904 O O . LEU A 1 117 ? -32.410 -25.075 32.753 1.00 84.94 117 LEU A O 1
ATOM 908 N N . VAL A 1 118 ? -34.034 -26.496 33.392 1.00 85.56 118 VAL A N 1
ATOM 909 C CA . VAL A 1 118 ? -35.152 -25.662 32.920 1.00 85.56 118 VAL A CA 1
ATOM 910 C C . VAL A 1 118 ? -35.150 -24.309 33.628 1.00 85.56 118 VAL A C 1
ATOM 912 O O . VAL A 1 118 ? -35.144 -23.283 32.950 1.00 85.56 118 VAL A O 1
ATOM 915 N N . GLN A 1 119 ? -35.070 -24.310 34.960 1.00 83.00 119 GLN A N 1
ATOM 916 C CA . GLN A 1 119 ? -35.078 -23.092 35.767 1.00 83.00 119 GLN A CA 1
ATOM 917 C C . GLN A 1 119 ? -33.949 -22.132 35.361 1.00 83.00 119 GLN A C 1
ATOM 919 O O . GLN A 1 119 ? -34.207 -20.989 34.988 1.00 83.00 119 GLN A O 1
ATOM 924 N N . HIS A 1 120 ? -32.704 -22.608 35.326 1.00 79.00 120 HIS A N 1
ATOM 925 C CA . HIS A 1 120 ? -31.571 -21.747 34.995 1.00 79.00 120 HIS A CA 1
ATOM 926 C C . HIS A 1 120 ? -31.513 -21.367 33.515 1.00 79.00 120 HIS A C 1
ATOM 928 O O . HIS A 1 120 ? -30.986 -20.307 33.181 1.00 79.00 120 HIS A O 1
ATOM 934 N N . THR A 1 121 ? -32.039 -22.197 32.605 1.00 82.12 121 THR A N 1
ATOM 935 C CA . THR A 1 121 ? -32.158 -21.792 31.195 1.00 82.12 121 THR A CA 1
ATOM 936 C C . THR A 1 121 ? -33.139 -20.643 31.017 1.00 82.12 121 THR A C 1
ATOM 938 O O . THR A 1 121 ? -32.866 -19.768 30.203 1.00 82.12 121 THR A O 1
ATOM 941 N N . GLU A 1 122 ? -34.241 -20.616 31.772 1.00 78.88 122 GLU A N 1
ATOM 942 C CA . GLU A 1 122 ? -35.228 -19.534 31.729 1.00 78.88 122 GLU A CA 1
ATOM 943 C C . GLU A 1 122 ? -34.615 -18.231 32.259 1.00 78.88 122 GLU A C 1
ATOM 945 O O . GLU A 1 122 ? -34.574 -17.237 31.532 1.00 78.88 122 GLU A O 1
ATOM 950 N N . GLU A 1 123 ? -34.008 -18.278 33.447 1.00 76.94 123 GLU A N 1
ATOM 951 C CA . GLU A 1 123 ? -33.326 -17.142 34.087 1.00 76.94 123 GLU A CA 1
ATOM 952 C C . GLU A 1 123 ? -32.217 -16.549 33.195 1.00 76.94 123 GLU A C 1
ATOM 954 O O . GLU A 1 123 ? -32.126 -15.335 33.000 1.00 76.94 123 GLU A O 1
ATOM 959 N N . LEU A 1 124 ? -31.391 -17.403 32.581 1.00 70.88 124 LEU A N 1
ATOM 960 C CA . LEU A 1 124 ? -30.280 -16.964 31.731 1.00 70.88 124 LEU A CA 1
ATOM 961 C C . LEU A 1 124 ? -30.717 -16.561 30.318 1.00 70.88 124 LEU A C 1
ATOM 963 O O . LEU A 1 124 ? -29.991 -15.812 29.654 1.00 70.88 124 LEU A O 1
ATOM 967 N N . SER A 1 125 ? -31.886 -17.017 29.857 1.00 68.12 125 SER A N 1
ATOM 968 C CA . SER A 1 125 ? -32.443 -16.612 28.562 1.00 68.12 125 SER A CA 1
ATOM 969 C C . SER A 1 125 ? -32.861 -15.140 28.543 1.00 68.12 125 SER A C 1
ATOM 971 O O . SER A 1 125 ? -32.687 -14.484 27.518 1.00 68.12 125 SER A O 1
ATOM 973 N N . GLU A 1 126 ? -33.311 -14.583 29.674 1.00 62.53 126 GLU A N 1
ATOM 974 C CA . GLU A 1 126 ? -33.658 -13.157 29.785 1.00 62.53 126 GLU A CA 1
ATOM 975 C C . GLU A 1 126 ? -32.423 -12.244 29.705 1.00 62.53 126 GLU A C 1
ATOM 977 O O . GLU A 1 126 ? -32.492 -11.112 29.222 1.00 62.53 126 GLU A O 1
ATOM 982 N N . ILE A 1 127 ? -31.265 -12.757 30.126 1.00 59.50 127 ILE A N 1
ATOM 983 C CA . ILE A 1 127 ? -29.978 -12.046 30.131 1.00 59.50 127 ILE A CA 1
ATOM 984 C C . ILE A 1 127 ? -29.239 -12.237 28.791 1.00 59.50 127 ILE A C 1
ATOM 986 O O . ILE A 1 127 ? -28.281 -11.518 28.477 1.00 59.50 127 ILE A O 1
ATOM 990 N N . TYR A 1 128 ? -29.698 -13.177 27.960 1.00 55.97 128 TYR A N 1
ATOM 991 C CA . TYR A 1 128 ? -29.172 -13.442 26.626 1.00 55.97 128 TYR A CA 1
ATOM 992 C C . TYR A 1 128 ? -29.625 -12.361 25.633 1.00 55.97 128 TYR A C 1
ATOM 994 O O . TYR A 1 128 ? -30.519 -12.543 24.810 1.00 55.97 128 TYR A O 1
ATOM 1002 N N . SER A 1 129 ? -28.963 -11.206 25.678 1.00 48.81 129 SER A N 1
ATOM 1003 C CA . SER A 1 129 ? -28.958 -10.284 24.546 1.00 48.81 129 SER A CA 1
ATOM 1004 C C . SER A 1 129 ? -27.875 -10.725 23.554 1.00 48.81 129 SER A C 1
ATOM 1006 O O . SER A 1 129 ? -26.701 -10.776 23.937 1.00 48.81 129 SER A O 1
ATOM 1008 N N . PRO A 1 130 ? -28.200 -10.970 22.270 1.00 50.03 130 PRO A N 1
ATOM 1009 C CA . PRO A 1 130 ? -27.201 -11.258 21.236 1.00 50.03 130 PRO A CA 1
ATOM 1010 C C . PRO A 1 130 ? -26.254 -10.071 20.951 1.00 50.03 130 PRO A C 1
ATOM 1012 O O . PRO A 1 130 ? -25.370 -10.187 20.108 1.00 50.03 130 PRO A O 1
ATOM 1015 N N . TYR A 1 131 ? -26.423 -8.944 21.658 1.00 43.00 131 TYR A N 1
ATOM 1016 C CA . TYR A 1 131 ? -25.667 -7.696 21.523 1.00 43.00 131 TYR A CA 1
ATOM 1017 C C . TYR A 1 131 ? -24.775 -7.356 22.730 1.00 43.00 131 TYR A C 1
ATOM 1019 O O . TYR A 1 131 ? -24.341 -6.213 22.861 1.00 43.00 131 TYR A O 1
ATOM 1027 N N . ASN A 1 132 ? -24.472 -8.300 23.627 1.00 47.34 132 ASN A N 1
ATOM 1028 C CA . ASN A 1 132 ? -23.402 -8.066 24.601 1.00 47.34 132 ASN A CA 1
ATOM 1029 C C . ASN A 1 132 ? -22.034 -8.229 23.916 1.00 47.34 132 ASN A C 1
ATOM 1031 O O . ASN A 1 132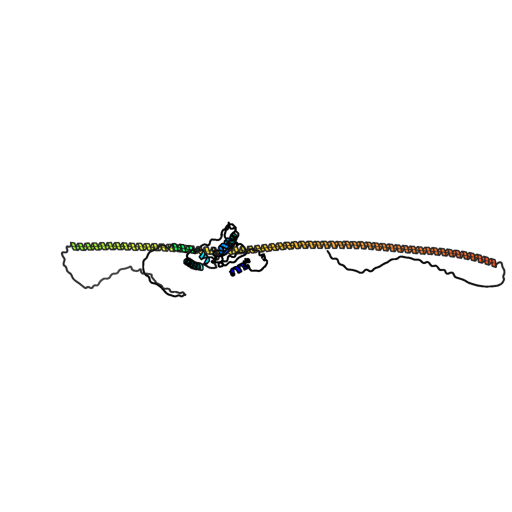 ? -21.454 -9.312 23.892 1.00 47.34 132 ASN A O 1
ATOM 1035 N N . GLU A 1 133 ? -21.520 -7.110 23.398 1.00 45.28 133 GLU A N 1
ATOM 1036 C CA . GLU A 1 133 ? -20.194 -6.875 22.785 1.00 45.28 133 GLU A CA 1
ATOM 1037 C C . GLU A 1 133 ? -18.983 -7.192 23.702 1.00 45.28 133 GLU A C 1
ATOM 1039 O O . GLU A 1 133 ? -17.866 -6.741 23.460 1.00 45.28 133 GLU A O 1
ATOM 1044 N N . SER A 1 134 ? -19.181 -7.942 24.789 1.00 46.75 134 SER A N 1
ATOM 1045 C CA . SER A 1 134 ? -18.144 -8.272 25.776 1.00 46.75 134 SER A CA 1
ATOM 1046 C C . SER A 1 134 ? -17.540 -9.666 25.579 1.00 46.75 134 SER A C 1
ATOM 1048 O O . SER A 1 134 ? -16.500 -9.952 26.162 1.00 46.75 134 SER A O 1
ATOM 1050 N N . ASN A 1 135 ? -18.165 -10.517 24.758 1.00 50.00 135 ASN A N 1
ATOM 1051 C CA . ASN A 1 135 ? -17.693 -11.869 24.440 1.00 50.00 135 ASN A CA 1
ATOM 1052 C C . ASN A 1 135 ? -17.224 -11.966 22.984 1.00 50.00 135 ASN A C 1
ATOM 1054 O O . ASN A 1 135 ? -17.536 -12.933 22.286 1.00 50.00 135 ASN A O 1
ATOM 1058 N N . ASP A 1 136 ? -16.470 -10.969 22.517 1.00 51.12 136 ASP A N 1
ATOM 1059 C CA . ASP A 1 136 ? -15.639 -11.176 21.338 1.00 51.12 136 ASP A CA 1
ATOM 1060 C C . ASP A 1 136 ? -14.748 -12.379 21.641 1.00 51.12 136 ASP A C 1
ATOM 1062 O O . ASP A 1 136 ? -13.900 -12.329 22.531 1.00 51.12 136 ASP A O 1
ATOM 1066 N N . PHE A 1 137 ? -14.968 -13.481 20.926 1.00 53.50 137 PHE A N 1
ATOM 1067 C CA . PHE A 1 137 ? -13.998 -14.558 20.823 1.00 53.50 137 PHE A CA 1
ATOM 1068 C C . PHE A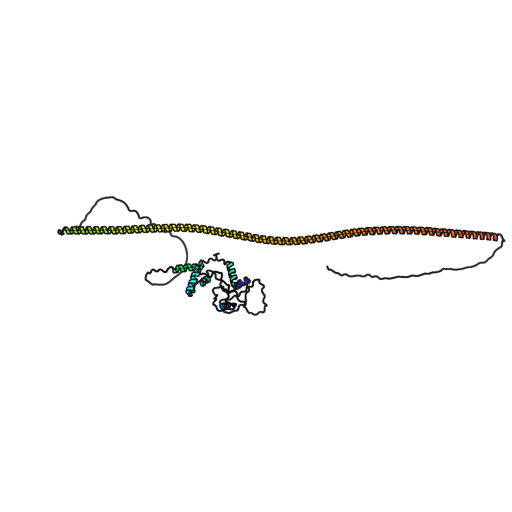 1 137 ? -12.763 -13.916 20.189 1.00 53.50 137 PHE A C 1
ATOM 1070 O O . PHE A 1 137 ? -12.679 -13.764 18.968 1.00 53.50 137 PHE A O 1
ATOM 1077 N N . GLN A 1 138 ? -11.873 -13.386 21.028 1.00 59.44 138 GLN A N 1
ATOM 1078 C CA . GLN A 1 138 ? -10.730 -12.618 20.566 1.00 59.44 138 GLN A CA 1
ATOM 1079 C C . GLN A 1 138 ? -9.901 -13.563 19.701 1.00 59.44 138 GLN A C 1
ATOM 1081 O O . GLN A 1 138 ? -9.709 -14.725 20.054 1.00 59.44 138 GLN A O 1
ATOM 1086 N N . SER A 1 139 ? -9.406 -13.087 18.556 1.00 60.12 139 SER A N 1
ATOM 1087 C CA . SER A 1 139 ? -8.552 -13.881 17.654 1.00 60.12 139 SER A CA 1
ATOM 1088 C C . SER A 1 139 ? -7.415 -14.609 18.399 1.00 60.12 139 SER A C 1
ATOM 1090 O O . SER A 1 139 ? -6.997 -15.690 17.993 1.00 60.12 139 SER A O 1
ATOM 1092 N N . ASP A 1 140 ? -6.977 -14.046 19.529 1.00 75.19 140 ASP A N 1
ATOM 1093 C CA . ASP A 1 140 ? -5.980 -14.597 20.449 1.00 75.19 140 ASP A CA 1
ATOM 1094 C C . ASP A 1 140 ? -6.376 -15.965 21.058 1.00 75.19 140 ASP A C 1
ATOM 1096 O O . ASP A 1 140 ? -5.534 -16.845 21.228 1.00 75.19 140 ASP A O 1
ATOM 1100 N N . ASP A 1 141 ? -7.662 -16.230 21.314 1.00 80.50 141 ASP A N 1
ATOM 1101 C CA . ASP A 1 141 ? -8.109 -17.520 21.865 1.00 80.50 141 ASP A CA 1
ATOM 1102 C C . ASP A 1 141 ? -7.953 -18.667 20.861 1.00 80.50 141 ASP A C 1
ATOM 1104 O O . ASP A 1 141 ? -7.542 -19.774 21.224 1.00 80.50 141 ASP A O 1
ATOM 1108 N N . ALA A 1 142 ? -8.204 -18.397 19.577 1.00 81.19 142 ALA A N 1
ATOM 1109 C CA . ALA A 1 142 ? -7.949 -19.360 18.511 1.00 81.19 142 ALA A CA 1
ATOM 1110 C C . ALA A 1 142 ? -6.444 -19.658 18.379 1.00 81.19 142 ALA A C 1
ATOM 1112 O O . ALA A 1 142 ? -6.057 -20.817 18.211 1.00 81.19 142 ALA A O 1
ATOM 1113 N N . GLU A 1 143 ? -5.584 -18.646 18.529 1.00 84.06 143 GLU A N 1
ATOM 1114 C CA . GLU A 1 143 ? -4.127 -18.820 18.525 1.00 84.06 143 GLU A CA 1
ATOM 1115 C C . GLU A 1 143 ? -3.646 -19.670 19.710 1.00 84.06 143 GLU A C 1
ATOM 1117 O O . GLU A 1 143 ? -2.826 -20.576 19.528 1.00 84.06 143 GLU A O 1
ATOM 1122 N N . ARG A 1 144 ? -4.211 -19.473 20.908 1.00 84.62 144 ARG A N 1
ATOM 1123 C CA . ARG A 1 144 ? -3.931 -20.307 22.094 1.00 84.62 144 ARG A CA 1
ATOM 1124 C C . ARG A 1 144 ? -4.333 -21.769 21.884 1.00 84.62 144 ARG A C 1
ATOM 1126 O O . ARG A 1 144 ? -3.603 -22.674 22.302 1.00 84.62 144 ARG A O 1
ATOM 1133 N N . VAL A 1 145 ? -5.455 -22.025 21.204 1.00 85.00 145 VAL A N 1
ATOM 1134 C CA . VAL A 1 145 ? -5.879 -23.387 20.825 1.00 85.00 145 VAL A CA 1
ATOM 1135 C C . VAL A 1 145 ? -4.905 -24.006 19.818 1.00 85.00 145 VAL A C 1
ATOM 1137 O O . VAL A 1 145 ? -4.509 -25.162 19.977 1.00 85.00 145 VAL A O 1
ATOM 1140 N N . VAL A 1 146 ? -4.450 -23.245 18.820 1.00 85.19 146 VAL A N 1
ATOM 1141 C CA . VAL A 1 146 ? -3.443 -23.716 17.853 1.00 85.19 146 VAL A CA 1
ATOM 1142 C C . VAL A 1 146 ? -2.123 -24.057 18.554 1.00 85.19 146 VAL A C 1
ATOM 1144 O O . VAL A 1 146 ? -1.546 -25.118 18.301 1.00 85.19 146 VAL A O 1
ATOM 1147 N N . GLN A 1 147 ? -1.668 -23.221 19.492 1.00 86.19 147 GLN A N 1
ATOM 1148 C CA . GLN A 1 147 ? -0.483 -23.501 20.312 1.00 86.19 147 GLN A CA 1
ATOM 1149 C C . GLN A 1 147 ? -0.647 -24.785 21.140 1.00 86.19 147 GLN A C 1
ATOM 1151 O O . GLN A 1 147 ? 0.296 -25.575 21.244 1.00 86.19 147 GLN A O 1
ATOM 1156 N N . PHE A 1 148 ? -1.838 -25.036 21.690 1.00 86.69 148 PHE A N 1
ATOM 1157 C CA . PHE A 1 148 ? -2.144 -26.268 22.421 1.00 86.69 148 PHE A CA 1
ATOM 1158 C C . PHE A 1 148 ? -2.055 -27.516 21.529 1.00 86.69 148 PHE A C 1
ATOM 1160 O O . PHE A 1 148 ? -1.435 -28.506 21.923 1.00 86.69 148 PHE A O 1
ATOM 1167 N N . VAL A 1 149 ? -2.616 -27.470 20.316 1.00 84.56 149 VAL A N 1
ATOM 1168 C CA . VAL A 1 149 ? -2.594 -28.603 19.372 1.00 84.56 149 VAL A CA 1
ATOM 1169 C C . VAL A 1 149 ? -1.168 -28.901 18.889 1.00 84.56 149 VAL A C 1
ATOM 1171 O O . VAL A 1 149 ? -0.759 -30.067 18.880 1.00 84.56 149 VAL A O 1
ATOM 1174 N N . ASN A 1 150 ? -0.395 -27.857 18.569 1.00 83.38 150 ASN A N 1
ATOM 1175 C CA . ASN A 1 150 ? 0.977 -27.968 18.057 1.00 83.38 150 ASN A CA 1
ATOM 1176 C C . ASN A 1 150 ? 2.014 -28.336 19.132 1.00 83.38 150 ASN A C 1
ATOM 1178 O O . ASN A 1 150 ? 3.114 -28.790 18.812 1.00 83.38 150 ASN A O 1
ATOM 1182 N N . SER A 1 151 ? 1.688 -28.157 20.414 1.00 83.69 151 SER A N 1
ATOM 1183 C CA . SER A 1 151 ? 2.576 -28.524 21.517 1.00 83.69 151 SER A CA 1
ATOM 1184 C C . SER A 1 151 ? 2.719 -30.043 21.650 1.00 83.69 151 SER A C 1
ATOM 1186 O O . SER A 1 151 ? 1.746 -30.795 21.524 1.00 83.69 151 SER A O 1
ATOM 1188 N N . LYS A 1 152 ? 3.939 -30.503 21.975 1.00 78.12 152 LYS A N 1
ATOM 1189 C CA . LYS A 1 152 ? 4.203 -31.913 22.320 1.00 78.12 152 LYS A CA 1
ATOM 1190 C C . LYS A 1 152 ? 3.263 -32.356 23.435 1.00 78.12 152 LYS A C 1
ATOM 1192 O O . LYS A 1 152 ? 3.055 -31.604 24.385 1.00 78.12 152 LYS A O 1
ATOM 1197 N N . ALA A 1 153 ? 2.758 -33.582 23.339 1.00 72.69 153 ALA A N 1
ATOM 1198 C CA . ALA A 1 153 ? 1.712 -34.099 24.213 1.00 72.69 153 ALA A CA 1
ATOM 1199 C C . ALA A 1 153 ? 2.059 -33.950 25.718 1.00 72.69 153 ALA A C 1
ATOM 1201 O O . ALA A 1 153 ? 1.237 -33.456 26.489 1.00 72.69 153 ALA A O 1
ATOM 1202 N N . SER A 1 154 ? 3.320 -34.170 26.108 1.00 72.81 154 SER A N 1
ATOM 1203 C CA . SER A 1 154 ? 3.822 -34.008 27.487 1.00 72.81 154 SER A CA 1
ATOM 1204 C C . SER A 1 154 ? 3.877 -32.556 28.004 1.00 72.81 154 SER A C 1
ATOM 1206 O O . SER A 1 154 ? 4.082 -32.336 29.193 1.00 72.81 154 SER A O 1
ATOM 1208 N N . ARG A 1 155 ? 3.741 -31.549 27.130 1.00 76.38 155 ARG A N 1
ATOM 1209 C CA . ARG A 1 155 ? 3.784 -30.109 27.465 1.00 76.38 155 ARG A CA 1
ATOM 1210 C C . ARG A 1 155 ? 2.464 -29.387 27.188 1.00 76.38 155 ARG A C 1
ATOM 1212 O O . ARG A 1 155 ? 2.403 -28.167 27.312 1.00 76.38 155 ARG A O 1
ATOM 1219 N N . ARG A 1 156 ? 1.414 -30.113 26.796 1.00 81.62 156 ARG A N 1
ATOM 1220 C CA . ARG A 1 156 ? 0.098 -29.530 26.522 1.00 81.62 156 ARG A CA 1
ATOM 1221 C C . ARG A 1 156 ? -0.530 -29.022 27.818 1.00 81.62 156 ARG A C 1
ATOM 1223 O O . ARG A 1 156 ? -0.764 -29.796 28.741 1.00 81.62 156 ARG A O 1
ATOM 1230 N N . ARG A 1 157 ? -0.835 -27.726 27.866 1.00 81.56 157 ARG A N 1
ATOM 1231 C CA . ARG A 1 157 ? -1.592 -27.080 28.943 1.00 81.56 157 ARG A CA 1
ATOM 1232 C C . ARG A 1 157 ? -2.786 -26.360 28.328 1.00 81.56 157 ARG A C 1
ATOM 1234 O O . ARG A 1 157 ? -2.624 -25.671 27.327 1.00 81.56 157 ARG A O 1
ATOM 1241 N N . TRP A 1 158 ? -3.976 -26.557 28.885 1.00 86.12 158 TRP A N 1
ATOM 1242 C CA . TRP A 1 158 ? -5.159 -25.813 28.461 1.00 86.12 158 TRP A CA 1
ATOM 1243 C C . TRP A 1 158 ? -5.047 -24.376 28.980 1.00 86.12 158 TRP A C 1
ATOM 1245 O O . TRP A 1 158 ? -4.871 -24.177 30.180 1.00 86.12 158 TRP A O 1
ATOM 1255 N N . HIS A 1 159 ? -5.064 -23.401 28.069 1.00 78.56 159 HIS A N 1
ATOM 1256 C CA . HIS A 1 159 ? -4.832 -21.985 28.389 1.00 78.56 159 HIS A CA 1
ATOM 1257 C C . HIS A 1 159 ? -6.120 -21.157 28.453 1.00 78.56 159 HIS A C 1
ATOM 1259 O O . HIS A 1 159 ? -6.067 -20.008 28.880 1.00 78.56 159 HIS A O 1
ATOM 1265 N N . LEU A 1 160 ? -7.258 -21.718 28.033 1.00 83.00 160 LEU A N 1
ATOM 1266 C CA . LEU A 1 160 ? -8.550 -21.050 28.162 1.00 83.00 160 LEU A CA 1
ATOM 1267 C C . LEU A 1 160 ? -9.123 -21.288 29.567 1.00 83.00 160 LEU A C 1
ATOM 1269 O O . LEU A 1 160 ? -8.827 -22.328 30.169 1.00 83.00 160 LEU A O 1
ATOM 1273 N N . PRO A 1 161 ? -9.936 -20.356 30.097 1.00 79.44 161 PRO A N 1
ATOM 1274 C CA . PRO A 1 161 ? -10.627 -20.551 31.365 1.00 79.44 161 PRO A CA 1
ATOM 1275 C C . PRO A 1 161 ? -11.354 -21.900 31.400 1.00 79.44 161 PRO A C 1
ATOM 1277 O O . PRO A 1 161 ? -11.922 -22.347 30.399 1.00 79.44 161 PRO A O 1
ATOM 1280 N N . CYS A 1 162 ? -11.305 -22.573 32.551 1.00 74.81 162 CYS A N 1
ATOM 1281 C CA . CYS A 1 162 ? -12.168 -23.727 32.777 1.00 74.81 162 CYS A CA 1
ATOM 1282 C C . CYS A 1 162 ? -13.621 -23.245 32.760 1.00 74.81 162 CYS A C 1
ATOM 1284 O O . CYS A 1 162 ? -13.884 -22.110 33.159 1.00 74.81 162 CYS A O 1
ATOM 1286 N N . MET A 1 163 ? -14.553 -24.086 32.309 1.00 72.56 163 MET A N 1
ATOM 1287 C CA . MET A 1 163 ? -15.970 -23.735 32.381 1.00 72.56 163 MET A CA 1
ATOM 1288 C C . MET A 1 163 ? -16.338 -23.480 33.840 1.00 72.56 163 MET A C 1
ATOM 1290 O O . MET A 1 163 ? -16.191 -24.372 34.678 1.00 72.56 163 MET A O 1
ATOM 1294 N N . SER A 1 164 ? -16.742 -22.250 34.138 1.00 66.88 164 SER A N 1
ATOM 1295 C CA . SER A 1 164 ? -17.237 -21.855 35.446 1.00 66.88 164 SER A CA 1
ATOM 1296 C C . SER A 1 164 ? -18.764 -21.889 35.434 1.00 66.88 164 SER A C 1
ATOM 1298 O O . SER A 1 164 ? -19.373 -21.535 34.418 1.00 66.88 164 SER A O 1
ATOM 1300 N N . PRO A 1 165 ? -19.402 -22.259 36.554 1.00 68.94 165 PRO A N 1
ATOM 1301 C CA . PRO A 1 165 ? -20.806 -21.947 36.761 1.00 68.94 165 PRO A CA 1
ATOM 1302 C C . PRO A 1 165 ? -21.047 -20.453 36.483 1.00 68.94 165 PRO A C 1
ATOM 1304 O O . PRO A 1 165 ? -20.186 -19.633 36.822 1.00 68.94 165 PRO A O 1
ATOM 1307 N N . PRO A 1 166 ? -22.160 -20.078 35.833 1.00 65.75 166 PRO A N 1
ATOM 1308 C CA . PRO A 1 166 ? -22.596 -18.690 35.773 1.00 65.75 166 PRO A CA 1
ATOM 1309 C C . PRO A 1 166 ? -22.539 -18.047 37.167 1.00 65.75 166 PRO A C 1
ATOM 1311 O O . PRO A 1 166 ? -23.068 -18.601 38.123 1.00 65.75 166 PRO A O 1
ATOM 1314 N N . GLU A 1 167 ? -21.889 -16.886 37.286 1.00 59.94 167 GLU A N 1
ATOM 1315 C CA . GLU A 1 167 ? -21.691 -16.164 38.561 1.00 59.94 167 GLU A CA 1
ATOM 1316 C C . GLU A 1 167 ? -23.016 -15.862 39.287 1.00 59.94 167 GLU A C 1
ATOM 1318 O O . GLU A 1 167 ? -23.055 -15.750 40.509 1.00 59.94 167 GLU A O 1
ATOM 1323 N N . GLU A 1 168 ? -24.108 -15.796 38.526 1.00 56.47 168 GLU A N 1
ATOM 1324 C CA . GLU A 1 168 ? -25.479 -15.600 38.999 1.00 56.47 168 GLU A CA 1
ATOM 1325 C C . GLU A 1 168 ? -25.993 -16.786 39.849 1.00 56.47 168 GLU A C 1
ATOM 1327 O O . GLU A 1 168 ? -26.818 -16.570 40.729 1.00 56.47 168 GLU A O 1
ATOM 1332 N N . TRP A 1 169 ? -25.459 -18.006 39.677 1.00 58.53 169 TRP A N 1
ATOM 1333 C CA . TRP A 1 169 ? -25.831 -19.191 40.476 1.00 58.53 169 TRP A CA 1
ATOM 1334 C C . TRP A 1 169 ? -25.241 -19.183 41.887 1.00 58.53 169 TRP A C 1
ATOM 1336 O O . TRP A 1 169 ? -25.843 -19.707 42.819 1.00 58.53 169 TRP A O 1
ATOM 1346 N N . ILE A 1 170 ? -24.067 -18.568 42.057 1.00 52.38 170 ILE A N 1
ATOM 1347 C CA . ILE A 1 170 ? -23.386 -18.480 43.358 1.00 52.38 170 ILE A CA 1
ATOM 1348 C C . ILE A 1 170 ? -24.182 -17.565 44.300 1.00 52.38 170 ILE A C 1
ATOM 1350 O O . ILE A 1 170 ? -24.247 -17.807 45.500 1.00 52.38 170 ILE A O 1
ATOM 1354 N N . GLN A 1 171 ? -24.842 -16.542 43.749 1.00 46.88 171 GLN A N 1
ATOM 1355 C CA . GLN A 1 171 ? -25.648 -15.602 44.528 1.00 46.88 171 GLN A CA 1
ATOM 1356 C C . GLN A 1 171 ? -26.956 -16.233 45.024 1.00 46.88 171 GLN A C 1
ATOM 1358 O O . GLN A 1 171 ? -27.381 -15.947 46.139 1.00 46.88 171 GLN A O 1
ATOM 1363 N N . THR A 1 172 ? -27.573 -17.124 44.241 1.00 48.78 172 THR A N 1
ATOM 1364 C CA . THR A 1 172 ? -28.836 -17.775 44.626 1.00 48.78 172 THR A CA 1
ATOM 1365 C C . THR A 1 172 ? -28.631 -18.852 45.698 1.00 48.78 172 THR A C 1
ATOM 1367 O O . THR A 1 172 ? -29.434 -18.946 46.623 1.00 48.78 172 THR A O 1
ATOM 1370 N N . GLU A 1 173 ? -27.534 -19.620 45.643 1.00 48.31 173 GLU A N 1
ATOM 1371 C CA . GLU A 1 173 ? -27.222 -20.622 46.680 1.00 48.31 173 GLU A CA 1
ATOM 1372 C C . GLU A 1 173 ? -26.825 -19.988 48.030 1.00 48.31 173 GLU A C 1
ATOM 1374 O O . GLU A 1 173 ? -27.176 -20.520 49.088 1.00 48.31 173 GLU A O 1
ATOM 1379 N N . GLU A 1 174 ? -26.137 -18.838 48.025 1.00 44.41 174 GLU A N 1
ATOM 1380 C CA . GLU A 1 174 ? -25.806 -18.098 49.256 1.00 44.41 174 GLU A CA 1
ATOM 1381 C C . GLU A 1 174 ? -27.052 -17.476 49.918 1.00 44.41 174 GLU A C 1
ATOM 1383 O O . GLU A 1 174 ? -27.132 -17.397 51.149 1.00 44.41 174 GLU A O 1
ATOM 1388 N N . GLU A 1 175 ? -28.059 -17.092 49.128 1.00 45.59 175 GLU A N 1
ATOM 1389 C CA . GLU A 1 175 ? -29.336 -16.593 49.646 1.00 45.59 175 GLU A CA 1
ATOM 1390 C C . GLU A 1 175 ? -30.210 -17.722 50.226 1.00 45.59 175 GLU A C 1
ATOM 1392 O O . GLU A 1 175 ? -30.817 -17.530 51.285 1.00 45.59 175 GLU A O 1
ATOM 1397 N N . GLU A 1 176 ? -30.205 -18.926 49.640 1.00 45.72 176 GLU A N 1
ATOM 1398 C CA . GLU A 1 176 ? -30.985 -20.071 50.144 1.00 45.72 176 GLU A CA 1
ATOM 1399 C C . GLU A 1 176 ? -30.388 -20.742 51.399 1.00 45.72 176 GLU A C 1
ATOM 1401 O O . GLU A 1 176 ? -31.138 -21.273 52.220 1.00 45.72 176 GLU A O 1
ATOM 1406 N N . GLN A 1 177 ? -29.071 -20.662 51.637 1.00 39.59 177 GLN A N 1
ATOM 1407 C CA . GLN A 1 177 ? -28.441 -21.214 52.854 1.00 39.59 177 GLN A CA 1
ATOM 1408 C C . GLN A 1 177 ? -28.548 -20.309 54.096 1.00 39.59 177 GLN A C 1
ATOM 1410 O O . GLN A 1 177 ? -28.233 -20.740 55.208 1.00 39.59 177 GLN A O 1
ATOM 1415 N N . SER A 1 178 ? -29.011 -19.064 53.949 1.00 34.41 178 SER A N 1
ATOM 1416 C CA . SER A 1 178 ? -29.092 -18.094 55.055 1.00 34.41 178 SER A CA 1
ATOM 1417 C C . SER A 1 178 ? -30.461 -18.027 55.754 1.00 34.41 178 SER A C 1
ATOM 1419 O O . SER A 1 178 ? -30.621 -17.301 56.741 1.00 34.41 178 SER A O 1
ATOM 1421 N N . HIS A 1 179 ? -31.434 -18.833 55.313 1.00 38.78 179 HIS A N 1
ATOM 1422 C CA . HIS A 1 179 ? -32.805 -18.843 55.834 1.00 38.78 179 HIS A CA 1
ATOM 1423 C C . HIS A 1 179 ? -33.180 -20.083 56.668 1.00 38.78 179 HIS A C 1
ATOM 1425 O O . HIS A 1 179 ? -34.341 -20.475 56.706 1.00 38.78 179 HIS A O 1
ATOM 1431 N N . ASP A 1 180 ? -32.249 -20.626 57.455 1.00 33.66 180 ASP A N 1
ATOM 1432 C CA . ASP A 1 180 ? -32.586 -21.517 58.576 1.00 33.66 180 ASP A CA 1
ATOM 1433 C C . ASP A 1 180 ? -32.672 -20.728 59.891 1.00 33.66 180 ASP A C 1
ATOM 1435 O O . ASP A 1 180 ? -31.738 -20.651 60.686 1.00 33.66 180 ASP A O 1
ATOM 1439 N N . ASN A 1 181 ? -33.838 -20.125 60.133 1.00 35.28 181 ASN A N 1
ATOM 1440 C CA . ASN A 1 181 ? -34.299 -19.782 61.477 1.00 35.28 181 ASN A CA 1
ATOM 1441 C C . ASN A 1 181 ? -35.828 -19.876 61.530 1.00 35.28 181 ASN A C 1
ATOM 1443 O O . ASN A 1 181 ? -36.556 -18.973 61.116 1.00 35.28 181 ASN A O 1
ATOM 1447 N N . HIS A 1 182 ? -36.308 -20.992 62.078 1.00 31.22 182 HIS A N 1
ATOM 1448 C CA . HIS A 1 182 ? -37.695 -21.183 62.490 1.00 31.22 182 HIS A CA 1
ATOM 1449 C C . HIS A 1 182 ? -38.173 -20.051 63.422 1.00 31.22 182 HIS A C 1
ATOM 1451 O O . HIS A 1 182 ? -37.437 -19.605 64.306 1.00 31.22 182 HIS A O 1
ATOM 1457 N N . PRO A 1 183 ? -39.473 -19.712 63.358 1.00 36.03 183 PRO A N 1
ATOM 1458 C CA . PRO A 1 183 ? -40.273 -20.024 64.531 1.00 36.03 183 PRO A CA 1
ATOM 1459 C C . PRO A 1 183 ? -41.523 -20.840 64.201 1.00 36.03 183 PRO A C 1
ATOM 1461 O O . PRO A 1 183 ? -42.320 -20.552 63.313 1.00 36.03 183 PRO A O 1
ATOM 1464 N N . THR A 1 184 ? -41.670 -21.864 65.025 1.00 30.88 184 THR A N 1
ATOM 1465 C CA . THR A 1 184 ? -42.838 -22.682 65.314 1.00 30.88 184 THR A CA 1
ATOM 1466 C C . THR A 1 184 ? -44.119 -21.857 65.461 1.00 30.88 184 THR A C 1
ATOM 1468 O O . THR A 1 184 ? -44.223 -21.071 66.398 1.00 30.88 184 THR A O 1
ATOM 1471 N N . LEU A 1 185 ? -45.137 -22.126 64.638 1.00 35.72 185 LEU A N 1
ATOM 1472 C CA . LEU A 1 185 ? -46.540 -22.016 65.042 1.00 35.72 185 LEU A CA 1
ATOM 1473 C C . LEU A 1 185 ? -47.376 -23.140 64.414 1.00 35.72 185 LEU A C 1
ATOM 1475 O O . LEU A 1 185 ? -47.129 -23.639 63.322 1.00 35.72 185 LEU A O 1
ATOM 1479 N N . THR A 1 186 ? -48.327 -23.568 65.222 1.00 31.91 186 THR A N 1
ATOM 1480 C CA . THR A 1 186 ? -49.052 -24.833 65.258 1.00 31.91 186 THR A CA 1
ATOM 1481 C C . THR A 1 186 ? -50.365 -24.843 64.463 1.00 31.91 186 THR A C 1
ATOM 1483 O O . THR A 1 186 ? -51.143 -23.908 64.587 1.00 31.91 186 THR A O 1
ATOM 1486 N N . ILE A 1 187 ? -50.643 -25.997 63.834 1.00 33.69 187 ILE A N 1
ATOM 1487 C CA . ILE A 1 187 ? -51.929 -26.741 63.763 1.00 33.69 187 ILE A CA 1
ATOM 1488 C C . ILE A 1 187 ? -53.122 -26.158 62.966 1.00 33.69 187 ILE A C 1
ATOM 1490 O O . ILE A 1 187 ? -53.719 -25.159 63.347 1.00 33.69 187 ILE A O 1
ATOM 1494 N N . GLY A 1 188 ? -53.583 -26.984 62.007 1.00 30.81 188 GLY A N 1
ATOM 1495 C CA . GLY A 1 188 ? -54.981 -27.137 61.550 1.00 30.81 188 GLY A CA 1
ATOM 1496 C C . GLY A 1 188 ? -55.347 -26.298 60.318 1.00 30.81 188 GLY A C 1
ATOM 1497 O O . GLY A 1 188 ? -55.056 -25.119 60.283 1.00 30.81 188 GLY A O 1
ATOM 1498 N N . GLU A 1 189 ? -55.975 -26.776 59.245 1.00 34.75 189 GLU A N 1
ATOM 1499 C CA . GLU A 1 189 ? -56.686 -28.015 58.934 1.00 34.75 189 GLU A CA 1
ATOM 1500 C C . GLU A 1 189 ? -56.676 -28.221 57.405 1.00 34.75 189 GLU A C 1
ATOM 1502 O O . GLU A 1 189 ? -56.518 -27.291 56.617 1.00 34.75 189 GLU A O 1
ATOM 1507 N N . LYS A 1 190 ? -56.854 -29.474 56.985 1.00 42.59 190 LYS A N 1
ATOM 1508 C CA . LYS A 1 190 ? -56.965 -29.912 55.589 1.00 42.59 190 LYS A CA 1
ATOM 1509 C C . LYS A 1 190 ? -58.304 -29.477 54.972 1.00 42.59 190 LYS A C 1
ATOM 1511 O O . LYS A 1 190 ? -59.328 -29.708 55.605 1.00 42.59 190 LYS A O 1
ATOM 1516 N N . ARG A 1 191 ? -58.319 -29.067 53.693 1.00 37.28 191 ARG A N 1
ATOM 1517 C CA . ARG A 1 191 ? -59.162 -29.649 52.612 1.00 37.28 191 ARG A CA 1
ATOM 1518 C C . ARG A 1 191 ? -58.834 -29.059 51.219 1.00 37.28 191 ARG A C 1
ATOM 1520 O O . ARG A 1 191 ? -58.224 -27.999 51.161 1.00 37.28 191 ARG A O 1
ATOM 1527 N N . PRO A 1 192 ? -59.165 -29.777 50.122 1.00 41.88 192 PRO A N 1
ATOM 1528 C CA . PRO A 1 192 ? -58.353 -29.794 48.907 1.00 41.88 192 PRO A CA 1
ATOM 1529 C C . PRO A 1 192 ? -59.052 -29.275 47.633 1.00 41.88 192 PRO A C 1
ATOM 1531 O O . PRO A 1 192 ? -60.271 -29.170 47.586 1.00 41.88 192 PRO A O 1
ATOM 1534 N N . LEU A 1 193 ? -58.213 -29.116 46.599 1.00 32.75 193 LEU A N 1
ATOM 1535 C CA . LEU A 1 193 ? -58.418 -29.396 45.166 1.00 32.75 193 LEU A CA 1
ATOM 1536 C C . LEU A 1 193 ? -59.515 -28.667 44.359 1.00 32.75 193 LEU A C 1
ATOM 1538 O O . LEU A 1 193 ? -60.705 -28.903 44.531 1.00 32.75 193 LEU A O 1
ATOM 1542 N N . ALA A 1 194 ? -59.007 -28.007 43.308 1.00 29.48 194 ALA A N 1
ATOM 1543 C CA . ALA A 1 194 ? -59.351 -28.181 41.888 1.00 29.48 194 ALA A CA 1
ATOM 1544 C C . ALA A 1 194 ? -60.075 -27.032 41.163 1.00 29.48 194 ALA A C 1
ATOM 1546 O O . ALA A 1 194 ? -61.090 -26.527 41.628 1.00 29.48 194 ALA A O 1
ATOM 1547 N N . ALA A 1 195 ? -59.547 -26.800 39.948 1.00 32.03 195 ALA A N 1
ATOM 1548 C CA . ALA A 1 195 ? -60.165 -26.227 38.749 1.00 32.03 195 ALA A CA 1
ATOM 1549 C C . ALA A 1 195 ? -60.491 -24.718 38.804 1.00 32.03 195 ALA A C 1
ATOM 1551 O O . ALA A 1 195 ? -61.031 -24.222 39.779 1.00 32.03 195 ALA A O 1
ATOM 1552 N N . GLU A 1 196 ? -60.226 -23.894 37.795 1.00 31.41 196 GLU A N 1
ATOM 1553 C CA . GLU A 1 196 ? -59.744 -24.090 36.426 1.00 31.41 196 GLU A CA 1
ATOM 1554 C C . GLU A 1 196 ? -59.525 -22.693 35.810 1.00 31.41 196 GLU A C 1
ATOM 1556 O O . GLU A 1 196 ? -60.091 -21.709 36.287 1.00 31.41 196 GLU A O 1
ATOM 1561 N N . CYS A 1 197 ? -58.782 -22.675 34.702 1.00 28.41 197 CYS A N 1
ATOM 1562 C CA . CYS A 1 197 ? -58.862 -21.731 33.583 1.00 28.41 197 CYS A CA 1
ATOM 1563 C C . CYS A 1 197 ? -58.391 -20.272 33.754 1.00 28.41 197 CYS A C 1
ATOM 1565 O O . CYS A 1 197 ? -59.090 -19.400 34.258 1.00 28.41 197 CYS A O 1
ATOM 1567 N N . ASP A 1 198 ? -57.205 -20.046 33.182 1.00 29.28 198 ASP A N 1
ATOM 1568 C CA . ASP A 1 198 ? -56.975 -19.286 31.944 1.00 29.28 198 ASP A CA 1
ATOM 1569 C C . ASP A 1 198 ? -57.388 -17.813 31.799 1.00 29.28 198 ASP A C 1
ATOM 1571 O O . ASP A 1 198 ? -58.484 -17.367 32.122 1.00 29.28 198 ASP A O 1
ATOM 1575 N N . ALA A 1 199 ? -56.488 -17.159 31.058 1.00 32.34 199 ALA A N 1
ATOM 1576 C CA . ALA A 1 199 ? -56.692 -16.042 30.144 1.00 32.34 199 ALA A CA 1
ATOM 1577 C C . ALA A 1 199 ? -56.548 -14.613 30.704 1.00 32.34 199 ALA A C 1
ATOM 1579 O O . ALA A 1 199 ? -57.473 -13.971 31.185 1.00 32.34 199 ALA A O 1
ATOM 1580 N N . GLU A 1 200 ? -55.335 -14.104 30.477 1.00 30.12 200 GLU A N 1
ATOM 1581 C CA . GLU A 1 200 ? -55.068 -12.965 29.592 1.00 30.12 200 GLU A CA 1
ATOM 1582 C C . GLU A 1 200 ? -55.580 -11.549 29.925 1.00 30.12 200 GLU A C 1
ATOM 1584 O O . GLU A 1 200 ? -56.760 -11.231 29.986 1.00 30.12 200 GLU A O 1
ATOM 1589 N N . ALA A 1 201 ? -54.590 -10.654 29.842 1.00 29.55 201 ALA A N 1
ATOM 1590 C CA . ALA A 1 201 ? -54.644 -9.373 29.148 1.00 29.55 201 ALA A CA 1
ATOM 1591 C C . ALA A 1 201 ? -55.268 -8.143 29.847 1.00 29.55 201 ALA A C 1
ATOM 1593 O O . ALA A 1 201 ? -56.472 -7.941 29.932 1.00 29.55 201 ALA A O 1
ATOM 1594 N N . LYS A 1 202 ? -54.354 -7.174 30.021 1.00 33.59 202 LYS A N 1
ATOM 1595 C CA . LYS A 1 202 ? -54.448 -5.777 29.552 1.00 33.59 202 LYS A CA 1
ATOM 1596 C C . LYS A 1 202 ? -55.063 -4.710 30.477 1.00 33.59 202 LYS A C 1
ATOM 1598 O O . LYS A 1 202 ? -56.242 -4.663 30.787 1.00 33.59 202 LYS A O 1
ATOM 1603 N N . THR A 1 203 ? -54.227 -3.677 30.623 1.00 30.89 203 THR A N 1
ATOM 1604 C CA . THR A 1 203 ? -54.528 -2.233 30.575 1.00 30.89 203 THR A CA 1
ATOM 1605 C C . THR A 1 203 ? -55.010 -1.507 31.837 1.00 30.89 203 THR A C 1
ATOM 1607 O O . THR A 1 203 ? -56.151 -1.581 32.256 1.00 30.89 203 THR A O 1
ATOM 1610 N N . ALA A 1 204 ? -54.093 -0.678 32.344 1.00 33.00 204 ALA A N 1
ATOM 1611 C CA . ALA A 1 204 ? -54.177 0.782 32.460 1.00 33.00 204 ALA A CA 1
ATOM 1612 C C . ALA A 1 204 ? -55.433 1.479 33.045 1.00 33.00 204 ALA A C 1
ATOM 1614 O O . ALA A 1 204 ? -56.539 1.381 32.529 1.00 33.00 204 ALA A O 1
ATOM 1615 N N . LYS A 1 205 ? -55.105 2.446 33.924 1.00 36.44 205 LYS A N 1
ATOM 1616 C CA . LYS A 1 205 ? -55.770 3.727 34.273 1.00 36.44 205 LYS A CA 1
ATOM 1617 C C . LYS A 1 205 ? -56.606 3.803 35.563 1.00 36.44 205 LYS A C 1
ATOM 1619 O O . LYS A 1 205 ? -57.754 3.398 35.628 1.00 36.44 205 LYS A O 1
ATOM 1624 N N . LYS A 1 206 ? -56.032 4.615 36.468 1.00 39.19 206 LYS A N 1
ATOM 1625 C CA . LYS A 1 206 ? -56.624 5.656 37.336 1.00 39.19 206 LYS A CA 1
ATOM 1626 C C . LYS A 1 206 ? -57.740 5.254 38.309 1.00 39.19 206 LYS A C 1
ATOM 1628 O O . LYS A 1 206 ? -58.884 5.083 37.908 1.00 39.19 206 LYS A O 1
ATOM 1633 N N . ARG A 1 207 ? -57.479 5.522 39.597 1.00 34.25 207 ARG A N 1
ATOM 1634 C CA . ARG A 1 207 ? -58.374 6.356 40.422 1.00 34.25 207 ARG A CA 1
ATOM 1635 C C . ARG A 1 207 ? -57.668 6.946 41.650 1.00 34.25 207 ARG A C 1
ATOM 1637 O O . ARG A 1 207 ? -56.989 6.245 42.385 1.00 34.25 207 ARG A O 1
ATOM 1644 N N . LYS A 1 208 ? -57.850 8.258 41.838 1.00 34.88 208 LYS A N 1
ATOM 1645 C CA . LYS A 1 208 ? -57.583 9.011 43.073 1.00 34.88 208 LYS A CA 1
ATOM 1646 C C . LYS A 1 208 ? -58.723 8.752 44.061 1.00 34.88 208 LYS A C 1
ATOM 1648 O O . LYS A 1 208 ? -59.874 8.886 43.650 1.00 34.88 208 LYS A O 1
ATOM 1653 N N . ILE A 1 209 ? -58.409 8.530 45.337 1.00 36.41 209 ILE A N 1
ATOM 1654 C CA . ILE A 1 209 ? -59.292 8.838 46.472 1.00 36.41 209 ILE A CA 1
ATOM 1655 C C . ILE A 1 209 ? -58.442 9.488 47.567 1.00 36.41 209 ILE A C 1
ATOM 1657 O O . ILE A 1 209 ? -57.367 9.007 47.912 1.00 36.41 209 ILE A O 1
ATOM 1661 N N . ALA A 1 210 ? -58.929 10.629 48.042 1.00 32.25 210 ALA A N 1
ATOM 1662 C CA . ALA A 1 210 ? -58.406 11.402 49.152 1.00 32.25 210 ALA A CA 1
ATOM 1663 C C . ALA A 1 210 ? -58.955 10.885 50.491 1.00 32.25 210 ALA A C 1
ATOM 1665 O O . ALA A 1 210 ? -60.104 10.463 50.555 1.00 32.25 210 ALA A O 1
ATOM 1666 N N . SER A 1 211 ? -58.172 11.023 51.561 1.00 35.38 211 SER A N 1
ATOM 1667 C CA . SER A 1 211 ? -58.653 11.270 52.931 1.00 35.38 211 SER A CA 1
ATOM 1668 C C . SER A 1 211 ? -57.449 11.798 53.719 1.00 35.38 211 SER A C 1
ATOM 1670 O O . SER A 1 211 ? -56.466 11.088 53.882 1.00 35.38 211 SER A O 1
ATOM 1672 N N . SER A 1 212 ? -57.332 13.099 53.992 1.00 33.19 212 SER A N 1
ATOM 1673 C CA . SER A 1 212 ? -58.043 13.832 55.051 1.00 33.19 212 SER A CA 1
ATOM 1674 C C . SER A 1 212 ? -57.916 13.147 56.410 1.00 33.19 212 SER A C 1
ATOM 1676 O O . SER A 1 212 ? -58.772 12.343 56.756 1.00 33.19 212 SER A O 1
ATOM 1678 N N . TRP A 1 213 ? -56.849 13.482 57.142 1.00 29.53 213 TRP A N 1
ATOM 1679 C CA . TRP A 1 213 ? -56.765 13.420 58.605 1.00 29.53 213 TRP A CA 1
ATOM 1680 C C . TRP A 1 213 ? -55.741 14.457 59.083 1.00 29.53 213 TRP A C 1
ATOM 1682 O O . TRP A 1 213 ? -54.552 14.176 59.184 1.00 29.53 213 TRP A O 1
ATOM 1692 N N . HIS A 1 214 ? -56.207 15.677 59.339 1.00 32.84 214 HIS A N 1
ATOM 1693 C CA . HIS A 1 214 ? -55.552 16.619 60.242 1.00 32.84 214 HIS A CA 1
ATOM 1694 C C . HIS A 1 214 ? -56.615 17.180 61.196 1.00 32.84 214 HIS A C 1
ATOM 1696 O O . HIS A 1 214 ? -57.752 17.400 60.795 1.00 32.84 214 HIS A O 1
ATOM 1702 N N . GLU A 1 215 ? -56.174 17.413 62.434 1.00 29.66 215 GLU A N 1
ATOM 1703 C CA . GLU A 1 215 ? -56.794 18.209 63.504 1.00 29.66 215 GLU A CA 1
ATOM 1704 C C . GLU A 1 215 ? -57.939 17.609 64.333 1.00 29.66 215 GLU A C 1
ATOM 1706 O O . GLU A 1 215 ? -59.114 17.801 64.046 1.00 29.66 215 GLU A O 1
ATOM 1711 N N . ILE A 1 216 ? -57.578 17.075 65.510 1.00 32.50 216 ILE A N 1
ATOM 1712 C CA . ILE A 1 216 ? -58.296 17.375 66.762 1.00 32.50 216 ILE A CA 1
ATOM 1713 C C . ILE A 1 216 ? -57.261 17.632 67.870 1.00 32.50 216 ILE A C 1
ATOM 1715 O O . ILE A 1 216 ? -56.831 16.719 68.567 1.00 32.50 216 ILE A O 1
ATOM 1719 N N . ILE A 1 217 ? -56.874 18.897 68.051 1.00 36.22 217 ILE A N 1
ATOM 1720 C CA . ILE A 1 217 ? -56.440 19.441 69.346 1.00 36.22 217 ILE A CA 1
ATOM 1721 C C . ILE A 1 217 ? -57.081 20.817 69.460 1.00 36.22 217 ILE A C 1
ATOM 1723 O O . ILE A 1 217 ? -56.635 21.754 68.808 1.00 36.22 217 ILE A O 1
ATOM 1727 N N . ARG A 1 218 ? -58.127 20.940 70.281 1.00 31.52 218 ARG A N 1
ATOM 1728 C CA . ARG A 1 218 ? -58.607 22.224 70.813 1.00 31.52 218 ARG A CA 1
ATOM 1729 C C . ARG A 1 218 ? -59.641 21.976 71.899 1.00 31.52 218 ARG A C 1
ATOM 1731 O O . ARG A 1 218 ? -60.825 21.951 71.611 1.00 31.52 218 ARG A O 1
ATOM 1738 N N . LEU A 1 219 ? -59.196 21.836 73.143 1.00 30.08 219 LEU A N 1
ATOM 1739 C CA . LEU A 1 219 ? -60.007 22.196 74.305 1.00 30.08 219 LEU A CA 1
ATOM 1740 C C . LEU A 1 219 ? -59.080 22.685 75.418 1.00 30.08 219 LEU A C 1
ATOM 1742 O O . LEU A 1 219 ? -58.399 21.895 76.066 1.00 30.08 219 LEU A O 1
ATOM 1746 N N . SER A 1 220 ? -59.061 24.001 75.629 1.00 32.44 220 SER A N 1
ATOM 1747 C CA . SER A 1 220 ? -58.750 24.578 76.933 1.00 32.44 220 SER A CA 1
ATOM 1748 C C . SER A 1 220 ? -59.340 25.984 77.058 1.00 32.44 220 SER A C 1
ATOM 1750 O O . SER A 1 220 ? -59.114 26.835 76.200 1.00 32.44 220 SER A O 1
ATOM 1752 N N . GLY A 1 221 ? -60.058 26.197 78.165 1.00 30.67 221 GLY A N 1
ATOM 1753 C CA . GLY A 1 221 ? -60.457 27.495 78.713 1.00 30.67 221 GLY A CA 1
ATOM 1754 C C . GLY A 1 221 ? -61.901 27.932 78.430 1.00 30.67 221 GLY A C 1
ATOM 1755 O O . GLY A 1 221 ? -62.430 27.657 77.366 1.00 30.67 221 GLY A O 1
ATOM 1756 N N . THR A 1 222 ? -62.631 28.635 79.296 1.00 32.47 222 THR A N 1
ATOM 1757 C CA . THR A 1 222 ? -62.487 29.057 80.698 1.00 32.47 222 THR A CA 1
ATOM 1758 C C . THR A 1 222 ? -63.886 29.516 81.177 1.00 32.47 222 THR A C 1
ATOM 1760 O O . THR A 1 222 ? -64.713 29.960 80.389 1.00 32.47 222 THR A O 1
ATOM 1763 N N . THR A 1 223 ? -64.153 29.350 82.477 1.00 37.22 223 THR A N 1
ATOM 1764 C CA . THR A 1 223 ? -65.005 30.160 83.383 1.00 37.22 223 THR A CA 1
ATOM 1765 C C . THR A 1 223 ? -66.228 30.958 82.855 1.00 37.22 223 THR A C 1
ATOM 1767 O O . THR A 1 223 ? -66.084 31.978 82.191 1.00 37.22 223 THR A O 1
ATOM 1770 N N . LYS A 1 224 ? -67.438 30.669 83.384 1.00 34.34 224 LYS A N 1
ATOM 1771 C CA . LYS A 1 224 ? -68.294 31.664 84.092 1.00 34.34 224 LYS A CA 1
ATOM 1772 C C . LYS A 1 224 ? -69.581 31.078 84.702 1.00 34.34 224 LYS A C 1
ATOM 1774 O O . LYS A 1 224 ? -70.184 30.142 84.201 1.00 34.34 224 LYS A O 1
ATOM 1779 N N . LYS A 1 225 ? -69.947 31.698 85.825 1.00 35.91 225 LYS A N 1
ATOM 1780 C CA . LYS A 1 225 ? -71.022 31.437 86.799 1.00 35.91 225 LYS A CA 1
ATOM 1781 C C . LYS A 1 225 ? -72.452 31.676 86.270 1.00 35.91 225 LYS A C 1
ATOM 1783 O O . LYS A 1 225 ? -72.641 32.626 85.516 1.00 35.91 225 LYS A O 1
ATOM 1788 N N . LYS A 1 226 ? -73.438 30.951 86.830 1.00 34.91 226 LYS A N 1
ATOM 1789 C CA . LYS A 1 226 ? -74.773 31.399 87.342 1.00 34.91 226 LYS A CA 1
ATOM 1790 C C . LYS A 1 226 ? -75.574 30.148 87.768 1.00 34.91 226 LYS A C 1
ATOM 1792 O O . LYS A 1 226 ? -75.771 29.256 86.962 1.00 34.91 226 LYS A O 1
ATOM 1797 N N . SER A 1 227 ? -75.751 29.880 89.063 1.00 34.00 227 SER A N 1
ATOM 1798 C CA . SER A 1 227 ? -76.858 30.306 89.945 1.00 34.00 227 SER A CA 1
ATOM 1799 C C . SER A 1 227 ? -78.243 29.714 89.615 1.00 34.00 227 SER A C 1
ATOM 1801 O O . SER A 1 227 ? -78.892 30.150 88.672 1.00 34.00 227 SER A O 1
ATOM 1803 N N . THR A 1 228 ? -78.685 28.829 90.517 1.00 37.19 228 THR A N 1
ATOM 1804 C CA . THR A 1 228 ? -80.046 28.707 91.081 1.00 37.19 228 THR A CA 1
ATOM 1805 C C . THR A 1 228 ? -81.202 28.276 90.169 1.00 37.19 228 THR A C 1
ATOM 1807 O O . THR A 1 228 ? -81.761 29.080 89.435 1.00 37.19 228 THR A O 1
ATOM 1810 N N . SER A 1 229 ? -81.708 27.055 90.374 1.00 33.69 229 SER A N 1
ATOM 1811 C CA . SER A 1 229 ? -83.068 26.824 90.908 1.00 33.69 229 SER A CA 1
ATOM 1812 C C . SER A 1 229 ? -83.384 25.328 91.100 1.00 33.69 229 SER A C 1
ATOM 1814 O O . SER A 1 229 ? -83.016 24.475 90.302 1.00 33.69 229 SER A O 1
ATOM 1816 N N . ARG A 1 230 ? -84.041 25.061 92.237 1.00 34.41 230 ARG A N 1
ATOM 1817 C CA . ARG A 1 230 ? -84.793 23.859 92.679 1.00 34.41 230 ARG A CA 1
ATOM 1818 C C . ARG A 1 230 ? -85.853 23.425 91.639 1.00 34.41 230 ARG A C 1
ATOM 1820 O O . ARG A 1 230 ? -86.160 24.260 90.793 1.00 34.41 230 ARG A O 1
ATOM 1827 N N . PRO A 1 231 ? -86.493 22.227 91.720 1.00 44.34 231 PRO A N 1
ATOM 1828 C CA . PRO A 1 231 ? -87.094 21.590 92.921 1.00 44.34 231 PRO A CA 1
ATOM 1829 C C . PRO A 1 231 ? -86.716 20.098 93.106 1.00 44.34 231 PRO A C 1
ATOM 1831 O O . PRO A 1 231 ? -86.341 19.422 92.165 1.00 44.34 231 PRO A O 1
ATOM 1834 N N . SER A 1 232 ? -86.571 19.565 94.326 1.00 37.00 232 SER A N 1
ATOM 1835 C CA . SER A 1 232 ? -87.611 19.095 95.273 1.00 37.00 232 SER A CA 1
ATOM 1836 C C . SER A 1 232 ? -88.484 17.941 94.783 1.00 37.00 232 SER A C 1
ATOM 1838 O O . SER A 1 232 ? -89.446 18.190 94.075 1.00 37.00 232 SER A O 1
ATOM 1840 N N . GLN A 1 233 ? -88.198 16.737 95.288 1.00 40.34 233 GLN A N 1
ATOM 1841 C CA . GLN A 1 233 ? -89.106 15.769 95.942 1.00 40.34 233 GLN A CA 1
ATOM 1842 C C . GLN A 1 233 ? -88.279 14.482 96.165 1.00 40.34 233 GLN A C 1
ATOM 1844 O O . GLN A 1 233 ? -87.628 14.024 95.240 1.00 40.34 233 GLN A O 1
ATOM 1849 N N . ALA A 1 234 ? -88.009 13.996 97.378 1.00 35.00 234 ALA A N 1
ATOM 1850 C CA . ALA A 1 234 ? -88.866 13.534 98.478 1.00 35.00 234 ALA A CA 1
ATOM 1851 C C . ALA A 1 234 ? -88.783 11.998 98.574 1.00 35.00 234 ALA A C 1
ATOM 1853 O O . ALA A 1 234 ? -89.285 11.317 97.697 1.00 35.00 234 ALA A O 1
ATOM 1854 N N . LEU A 1 235 ? -88.143 11.505 99.640 1.00 41.03 235 LEU A N 1
ATOM 1855 C CA . LEU A 1 235 ? -88.431 10.307 100.460 1.00 41.03 235 LEU A CA 1
ATOM 1856 C C . LEU A 1 235 ? -87.286 10.289 101.510 1.00 41.03 235 LEU A C 1
ATOM 1858 O O . LEU A 1 235 ? -86.129 10.193 101.124 1.00 41.03 235 LEU A O 1
ATOM 1862 N N . LYS A 1 236 ? -87.436 10.660 102.796 1.00 38.09 236 LYS A N 1
ATOM 1863 C CA . LYS A 1 236 ? -88.220 10.048 103.896 1.00 38.09 236 LYS A CA 1
ATOM 1864 C C . LYS A 1 236 ? -88.036 8.521 103.900 1.00 38.09 236 LYS A C 1
ATOM 1866 O O . LYS A 1 236 ? -88.321 7.913 102.886 1.00 38.09 236 LYS A O 1
ATOM 1871 N N . THR A 1 237 ? -87.595 7.808 104.934 1.00 34.59 237 THR A N 1
ATOM 1872 C CA . THR A 1 237 ? -87.475 8.027 106.387 1.00 34.59 237 THR A CA 1
ATOM 1873 C C . THR A 1 237 ? -86.875 6.733 106.959 1.00 34.59 237 THR A C 1
ATOM 1875 O O . THR A 1 237 ? -87.430 5.676 106.683 1.00 34.59 237 THR A O 1
ATOM 1878 N N . SER A 1 238 ? -85.832 6.810 107.787 1.00 40.03 238 SER A N 1
ATOM 1879 C CA . SER A 1 238 ? -85.668 5.953 108.979 1.00 40.03 238 SER A CA 1
ATOM 1880 C C . SER A 1 238 ? -84.616 6.611 109.889 1.00 40.03 238 SER A C 1
ATOM 1882 O O . SER A 1 238 ? -83.418 6.475 109.659 1.00 40.03 238 SER A O 1
ATOM 1884 N N . THR A 1 239 ? -84.972 7.604 110.713 1.00 35.78 239 THR A N 1
ATOM 1885 C CA . THR A 1 239 ? -85.323 7.412 112.142 1.00 35.78 239 THR A CA 1
ATOM 1886 C C . THR A 1 239 ? -84.442 6.343 112.783 1.00 35.78 239 THR A C 1
ATOM 1888 O O . THR A 1 239 ? -84.612 5.163 112.515 1.00 35.78 239 THR A O 1
ATOM 1891 N N . VAL A 1 240 ? -83.336 6.773 113.398 1.00 45.75 240 VAL A N 1
ATOM 1892 C CA . VAL A 1 240 ? -83.243 6.922 114.864 1.00 45.75 240 VAL A CA 1
ATOM 1893 C C . VAL A 1 240 ? -83.527 5.579 115.518 1.00 45.75 240 VAL A C 1
ATOM 1895 O O . VAL A 1 240 ? -84.678 5.301 115.800 1.00 45.75 240 VAL A O 1
ATOM 1898 N N . ASP A 1 241 ? -82.471 4.781 115.687 1.00 39.00 241 ASP A N 1
ATOM 1899 C CA . ASP A 1 241 ? -82.353 3.718 116.692 1.00 39.00 241 ASP A CA 1
ATOM 1900 C C . ASP A 1 241 ? -80.906 3.190 116.702 1.00 39.00 241 ASP A C 1
ATOM 1902 O O . ASP A 1 241 ? -80.601 2.146 116.143 1.00 39.00 241 ASP A O 1
ATOM 1906 N N . SER A 1 242 ? -79.985 3.967 117.290 1.00 45.09 242 SER A N 1
ATOM 1907 C CA . SER A 1 242 ? -78.817 3.457 118.043 1.00 45.09 242 SER A CA 1
ATOM 1908 C C . SER A 1 242 ? -77.975 4.611 118.613 1.00 45.09 242 SER A C 1
ATOM 1910 O O . SER A 1 242 ? -76.775 4.733 118.359 1.00 45.09 242 SER A O 1
ATOM 1912 N N . VAL A 1 243 ? -78.592 5.460 119.437 1.00 46.62 243 VAL A N 1
ATOM 1913 C CA . VAL A 1 243 ? -77.884 6.030 120.596 1.00 46.62 243 VAL A CA 1
ATOM 1914 C C . VAL A 1 243 ? -77.896 4.899 121.627 1.00 46.62 243 VAL A C 1
ATOM 1916 O O . VAL A 1 243 ? -78.833 4.781 122.400 1.00 46.62 243 VAL A O 1
ATOM 1919 N N . THR A 1 244 ? -77.079 3.863 121.454 1.00 49.62 244 THR A N 1
ATOM 1920 C CA . THR A 1 244 ? -75.795 3.723 122.149 1.00 49.62 244 THR A CA 1
ATOM 1921 C C . THR A 1 244 ? -74.747 2.994 121.295 1.00 49.62 244 THR A C 1
ATOM 1923 O O . THR A 1 244 ? -74.013 2.132 121.778 1.00 49.62 244 THR A O 1
ATOM 1926 N N . ALA A 1 245 ? -74.587 3.368 120.026 1.00 49.34 245 ALA A N 1
ATOM 1927 C CA . ALA A 1 245 ? -73.275 3.210 119.413 1.00 49.34 245 ALA A CA 1
ATOM 1928 C C . ALA A 1 245 ? -72.344 4.171 120.171 1.00 49.34 245 ALA A C 1
ATOM 1930 O O . ALA A 1 245 ? -72.497 5.390 120.070 1.00 49.34 245 ALA A O 1
ATOM 1931 N N . LYS A 1 246 ? -71.463 3.644 121.040 1.00 60.12 246 LYS A N 1
ATOM 1932 C CA . LYS A 1 246 ? -70.494 4.471 121.782 1.00 60.12 246 LYS A CA 1
ATOM 1933 C C . LYS A 1 246 ? -69.852 5.445 120.783 1.00 60.12 246 LYS A C 1
ATOM 1935 O O . LYS A 1 246 ? -69.555 4.992 119.673 1.00 60.12 246 LYS A O 1
ATOM 1940 N N . PRO A 1 247 ? -69.622 6.725 121.129 1.00 71.12 247 PRO A N 1
ATOM 1941 C CA . PRO A 1 247 ? -68.969 7.690 120.231 1.00 71.12 247 PRO A CA 1
ATOM 1942 C C . PRO A 1 247 ? -67.702 7.108 119.576 1.00 71.12 247 PRO A C 1
ATOM 1944 O O . PRO A 1 247 ? -67.406 7.395 118.419 1.00 71.12 247 PRO A O 1
ATOM 1947 N N . ASP A 1 248 ? -67.040 6.183 120.269 1.00 74.06 248 ASP A N 1
ATOM 1948 C CA . ASP A 1 248 ? -65.924 5.363 119.799 1.00 74.06 248 ASP A CA 1
ATOM 1949 C C . ASP A 1 248 ? -66.168 4.615 118.474 1.00 74.06 248 ASP A C 1
ATOM 1951 O O . ASP A 1 248 ? -65.267 4.554 117.646 1.00 74.06 248 ASP A O 1
ATOM 1955 N N . THR A 1 249 ? -67.362 4.071 118.229 1.00 79.25 249 THR A N 1
ATOM 1956 C CA . THR A 1 249 ? -67.686 3.289 117.015 1.00 79.25 249 THR A CA 1
ATOM 1957 C C . THR A 1 249 ? -67.828 4.163 115.767 1.00 79.25 249 THR A C 1
ATOM 1959 O O . THR A 1 249 ? -67.295 3.823 114.714 1.00 79.25 249 THR A O 1
ATOM 1962 N N . ILE A 1 250 ? -68.458 5.336 115.892 1.00 83.81 250 ILE A N 1
ATOM 1963 C CA . ILE A 1 250 ? -68.567 6.329 114.810 1.00 83.81 250 ILE A CA 1
ATOM 1964 C C . ILE A 1 250 ? -67.189 6.936 114.524 1.00 83.81 250 ILE A C 1
ATOM 1966 O O . ILE A 1 250 ? -66.792 7.088 113.370 1.00 83.81 250 ILE A O 1
ATOM 1970 N N . ILE A 1 251 ? -66.411 7.228 115.573 1.00 85.75 251 ILE A N 1
ATOM 1971 C CA . ILE A 1 251 ? -65.025 7.692 115.434 1.00 85.75 251 ILE A CA 1
ATOM 1972 C C . ILE A 1 251 ? -64.164 6.626 114.740 1.00 85.75 251 ILE A C 1
ATOM 1974 O O . ILE A 1 251 ? -63.326 6.972 113.908 1.00 85.75 251 ILE A O 1
ATOM 1978 N N . GLN A 1 252 ? -64.363 5.338 115.036 1.00 86.88 252 GLN A N 1
ATOM 1979 C CA . GLN A 1 252 ? -63.687 4.236 114.343 1.00 86.88 252 GLN A CA 1
ATOM 1980 C C . GLN A 1 252 ? -64.090 4.142 112.866 1.00 86.88 252 GLN A C 1
ATOM 1982 O O . GLN A 1 252 ? -63.203 4.008 112.025 1.00 86.88 252 GLN A O 1
ATOM 1987 N N . GLN A 1 253 ? -65.377 4.287 112.536 1.00 88.00 253 GLN A N 1
ATOM 1988 C CA . GLN A 1 253 ? -65.860 4.304 111.150 1.00 88.00 253 GLN A CA 1
ATOM 1989 C C . GLN A 1 253 ? -65.258 5.466 110.352 1.00 88.00 253 GLN A C 1
ATOM 1991 O O . GLN A 1 253 ? -64.664 5.240 109.300 1.00 88.00 253 GLN A O 1
ATOM 1996 N N . LEU A 1 254 ? -65.283 6.686 110.895 1.00 87.31 254 LEU A N 1
ATOM 1997 C CA . LEU A 1 254 ? -64.661 7.851 110.258 1.00 87.31 254 LEU A CA 1
ATOM 1998 C C . LEU A 1 254 ? -63.146 7.684 110.102 1.00 87.31 254 LEU A C 1
ATOM 2000 O O . LEU A 1 254 ? -62.580 8.073 109.085 1.00 87.31 254 LEU A O 1
ATOM 2004 N N . ARG A 1 255 ? -62.464 7.079 111.084 1.00 91.44 255 ARG A N 1
ATOM 2005 C CA . ARG A 1 255 ? -61.035 6.748 110.961 1.00 91.44 255 ARG A CA 1
ATOM 2006 C C . ARG A 1 255 ? -60.783 5.710 109.870 1.00 91.44 255 ARG A C 1
ATOM 2008 O O . ARG A 1 255 ? -59.792 5.847 109.157 1.00 91.44 255 ARG A O 1
ATOM 2015 N N . SER A 1 256 ? -61.656 4.713 109.726 1.00 90.50 256 SER A N 1
ATOM 2016 C CA . SER A 1 256 ? -61.551 3.702 108.670 1.00 90.50 256 SER A CA 1
ATOM 2017 C C . SER A 1 256 ? -61.816 4.282 107.279 1.00 90.50 256 SER A C 1
ATOM 2019 O O . SER A 1 256 ? -61.019 4.042 106.382 1.00 90.50 256 SER A O 1
ATOM 2021 N N . GLU A 1 257 ? -62.820 5.146 107.119 1.00 92.94 257 GLU A N 1
ATOM 2022 C CA . GLU A 1 257 ? -63.137 5.817 105.851 1.00 92.94 257 GLU A CA 1
ATOM 2023 C C . GLU A 1 257 ? -62.045 6.821 105.454 1.00 92.94 257 GLU A C 1
ATOM 2025 O O . GLU A 1 257 ? -61.660 6.935 104.289 1.00 92.94 257 GLU A O 1
ATOM 2030 N N . LEU A 1 258 ? -61.467 7.516 106.436 1.00 92.62 258 LEU A N 1
ATOM 2031 C CA . LEU A 1 258 ? -60.337 8.414 106.223 1.00 92.62 258 LEU A CA 1
ATOM 2032 C C . LEU A 1 258 ? -59.067 7.627 105.853 1.00 92.62 258 LEU A C 1
ATOM 2034 O O . LEU A 1 258 ? -58.305 8.066 104.990 1.00 92.62 258 LEU A O 1
ATOM 2038 N N . ALA A 1 259 ? -58.844 6.449 106.445 1.00 93.44 259 ALA A N 1
ATOM 2039 C CA . ALA A 1 259 ? -57.766 5.540 106.050 1.00 93.44 259 ALA A CA 1
ATOM 2040 C C . ALA A 1 259 ? -57.985 4.946 104.644 1.00 93.44 259 ALA A C 1
ATOM 2042 O O . ALA A 1 259 ? -57.046 4.896 103.847 1.00 93.44 259 ALA A O 1
ATOM 2043 N N . GLU A 1 260 ? -59.215 4.570 104.296 1.00 94.81 260 GLU A N 1
ATOM 2044 C CA . GLU A 1 260 ? -59.590 4.072 102.970 1.00 94.81 260 GLU A CA 1
ATOM 2045 C C . GLU A 1 260 ? -59.443 5.160 101.896 1.00 94.81 260 GLU A C 1
ATOM 2047 O O . GLU A 1 260 ? -58.843 4.929 100.847 1.00 94.81 260 GLU A O 1
ATOM 2052 N N . SER A 1 261 ? -59.862 6.391 102.192 1.00 92.25 261 SER A N 1
ATOM 2053 C CA . SER A 1 261 ? -59.672 7.549 101.311 1.00 92.25 261 SER A CA 1
ATOM 2054 C C . SER A 1 261 ? -58.191 7.867 101.106 1.00 92.25 261 SER A C 1
ATOM 2056 O O . SER A 1 261 ? -57.755 8.133 99.986 1.00 92.25 261 SER A O 1
ATOM 2058 N N . ARG A 1 262 ? -57.383 7.797 102.175 1.00 95.56 262 ARG A N 1
ATOM 2059 C CA . ARG A 1 262 ? -55.926 7.975 102.089 1.00 95.56 262 ARG A CA 1
ATOM 2060 C C . ARG A 1 262 ? -55.271 6.883 101.248 1.00 95.56 262 ARG A C 1
ATOM 2062 O O . ARG A 1 262 ? -54.458 7.214 100.393 1.00 95.56 262 ARG A O 1
ATOM 2069 N N . SER A 1 263 ? -55.635 5.616 101.445 1.00 94.75 263 SER A N 1
ATOM 2070 C CA . SER A 1 263 ? -55.104 4.503 100.640 1.00 94.75 263 SER A CA 1
ATOM 2071 C C . SER A 1 263 ? -55.558 4.556 99.175 1.00 94.75 263 SER A C 1
ATOM 2073 O O . SER A 1 263 ? -54.787 4.246 98.269 1.00 94.75 263 SER A O 1
ATOM 2075 N N . SER A 1 264 ? -56.776 5.033 98.916 1.00 95.69 264 SER A N 1
ATOM 2076 C CA . SER A 1 264 ? -57.264 5.285 97.559 1.00 95.69 264 SER A CA 1
ATOM 2077 C C . SER A 1 264 ? -56.481 6.412 96.888 1.00 95.69 264 SER A C 1
ATOM 2079 O O . SER A 1 264 ? -56.093 6.285 95.730 1.00 95.69 264 SER A O 1
ATOM 2081 N N . LEU A 1 265 ? -56.178 7.493 97.612 1.00 95.38 265 LEU A N 1
ATOM 2082 C CA . LEU A 1 265 ? -55.387 8.609 97.098 1.00 95.38 265 LEU A CA 1
ATOM 2083 C C . LEU A 1 265 ? -53.936 8.202 96.807 1.00 95.38 265 LEU A C 1
ATOM 2085 O O . LEU A 1 265 ? -53.419 8.563 95.752 1.00 95.38 265 LEU A O 1
ATOM 2089 N N . THR A 1 266 ? -53.299 7.406 97.672 1.00 96.25 266 THR A N 1
ATOM 2090 C CA . THR A 1 266 ? -51.950 6.879 97.398 1.00 96.25 266 THR A CA 1
ATOM 2091 C C . THR A 1 266 ? -51.945 5.920 96.208 1.00 96.25 266 THR A C 1
ATOM 2093 O O . THR A 1 266 ? -51.022 5.966 95.396 1.00 96.25 266 THR A O 1
ATOM 2096 N N . ARG A 1 267 ? -52.997 5.105 96.041 1.00 96.19 267 ARG A N 1
ATOM 2097 C CA . ARG A 1 267 ? -53.180 4.258 94.854 1.00 96.19 267 ARG A CA 1
ATOM 2098 C C . ARG A 1 267 ? -53.364 5.086 93.582 1.00 96.19 267 ARG A C 1
ATOM 2100 O O . ARG A 1 267 ? -52.730 4.796 92.576 1.00 96.19 267 ARG A O 1
ATOM 2107 N N . TYR A 1 268 ? -54.189 6.131 93.601 1.00 97.00 268 TYR A N 1
ATOM 2108 C CA . TYR A 1 268 ? -54.326 7.007 92.435 1.00 97.00 268 TYR A CA 1
ATOM 2109 C C . TYR A 1 268 ? -53.014 7.726 92.116 1.00 97.00 268 TYR A C 1
ATOM 2111 O O . TYR A 1 268 ? -52.638 7.797 90.951 1.00 97.00 268 TYR A O 1
ATOM 2119 N N . GLN A 1 269 ? -52.280 8.205 93.124 1.00 96.75 269 GLN A N 1
ATOM 2120 C CA . GLN A 1 269 ? -50.962 8.815 92.929 1.00 96.75 269 GLN A CA 1
ATOM 2121 C C . GLN A 1 269 ? -49.966 7.853 92.270 1.00 96.75 269 GLN A C 1
ATOM 2123 O O . GLN A 1 269 ? -49.254 8.262 91.352 1.00 96.75 269 GLN A O 1
ATOM 2128 N N . SER A 1 270 ? -49.931 6.582 92.684 1.00 96.56 270 SER A N 1
ATOM 2129 C CA . SER A 1 270 ? -49.040 5.593 92.070 1.00 96.56 270 SER A CA 1
ATOM 2130 C C . SER A 1 270 ? -49.452 5.245 90.636 1.00 96.56 270 SER A C 1
ATOM 2132 O O . SER A 1 270 ? -48.589 5.164 89.760 1.00 96.56 270 SER A O 1
ATOM 2134 N N . GLU A 1 271 ? -50.752 5.116 90.354 1.00 96.25 271 GLU A N 1
ATOM 2135 C CA . GLU A 1 271 ? -51.256 4.886 88.994 1.00 96.25 271 GLU A CA 1
ATOM 2136 C C . GLU A 1 271 ? -50.992 6.088 88.070 1.00 96.25 271 GLU A C 1
ATOM 2138 O O . GLU A 1 271 ? -50.565 5.901 86.929 1.00 96.25 271 GLU A O 1
ATOM 2143 N N . PHE A 1 272 ? -51.156 7.325 88.556 1.00 97.00 272 PHE A N 1
ATOM 2144 C CA . PHE A 1 272 ? -50.810 8.530 87.794 1.00 97.00 272 PHE A CA 1
ATOM 2145 C C . PHE A 1 272 ? -49.309 8.617 87.513 1.00 97.00 272 PHE A C 1
ATOM 2147 O O . PHE A 1 272 ? -48.930 8.884 86.374 1.00 97.00 272 PHE A O 1
ATOM 2154 N N . ALA A 1 273 ? -48.455 8.328 88.499 1.00 96.88 273 ALA A N 1
ATOM 2155 C CA . ALA A 1 273 ? -47.007 8.291 88.300 1.00 96.88 273 ALA A CA 1
ATOM 2156 C C . ALA A 1 273 ? -46.603 7.223 87.266 1.00 96.88 273 ALA A C 1
ATOM 2158 O O . ALA A 1 273 ? -45.792 7.478 86.374 1.00 96.88 273 ALA A O 1
ATOM 2159 N N . ARG A 1 274 ? -47.223 6.037 87.323 1.00 97.00 274 ARG A N 1
ATOM 2160 C CA . ARG A 1 274 ? -47.002 4.963 86.345 1.00 97.00 274 ARG A CA 1
ATOM 2161 C C . ARG A 1 274 ? -47.445 5.370 84.943 1.00 97.00 274 ARG A C 1
ATOM 2163 O O . ARG A 1 274 ? -46.756 5.072 83.966 1.00 97.00 274 ARG A O 1
ATOM 2170 N N . LEU A 1 275 ? -48.595 6.030 84.832 1.00 96.94 275 LEU A N 1
ATOM 2171 C CA . LEU A 1 275 ? -49.110 6.521 83.561 1.00 96.94 275 LEU A CA 1
ATOM 2172 C C . LEU A 1 275 ? -48.196 7.607 82.978 1.00 96.94 275 LEU A C 1
ATOM 2174 O O . LEU A 1 275 ? -47.867 7.543 81.795 1.00 96.94 275 LEU A O 1
ATOM 2178 N N . GLN A 1 276 ? -47.733 8.544 83.807 1.00 97.19 276 GLN A N 1
ATOM 2179 C CA . GLN A 1 276 ? -46.777 9.577 83.413 1.00 97.19 276 GLN A CA 1
ATOM 2180 C C . GLN A 1 276 ? -45.479 8.958 82.881 1.00 97.19 276 GLN A C 1
ATOM 2182 O O . GLN A 1 276 ? -45.093 9.258 81.753 1.00 97.19 276 GLN A O 1
ATOM 2187 N N . HIS A 1 277 ? -44.879 8.008 83.608 1.00 97.69 277 HIS A N 1
ATOM 2188 C CA . HIS A 1 277 ? -43.670 7.315 83.153 1.00 97.69 277 HIS A CA 1
ATOM 2189 C C . HIS A 1 277 ? -43.884 6.612 81.803 1.00 97.69 277 HIS A C 1
ATOM 2191 O O . HIS A 1 277 ? -43.012 6.636 80.933 1.00 97.69 277 HIS A O 1
ATOM 2197 N N . ARG A 1 278 ? -45.049 5.986 81.582 1.00 97.25 278 ARG A N 1
ATOM 2198 C CA . ARG A 1 278 ? -45.378 5.352 80.292 1.00 97.25 278 ARG A CA 1
ATOM 2199 C C . ARG A 1 278 ? -45.451 6.367 79.151 1.00 97.25 278 ARG A C 1
ATOM 2201 O O . ARG A 1 278 ? -44.938 6.082 78.070 1.00 97.25 278 ARG A O 1
ATOM 2208 N N . TYR A 1 279 ? -46.065 7.528 79.373 1.00 97.69 279 TYR A N 1
ATOM 2209 C CA . TYR A 1 279 ? -46.120 8.590 78.366 1.00 97.69 279 TYR A CA 1
ATOM 2210 C C . TYR A 1 279 ? -44.740 9.183 78.079 1.00 97.69 279 TYR A C 1
ATOM 2212 O O . TYR A 1 279 ? -44.403 9.360 76.911 1.00 97.69 279 TYR A O 1
ATOM 2220 N N . GLU A 1 280 ? -43.930 9.423 79.108 1.00 97.38 280 GLU A N 1
ATOM 2221 C CA . GLU A 1 280 ? -42.553 9.911 78.962 1.00 97.38 280 GLU A CA 1
ATOM 2222 C C . GLU A 1 280 ? -41.677 8.907 78.201 1.00 97.38 280 GLU A C 1
ATOM 2224 O O . GLU A 1 280 ? -40.966 9.288 77.273 1.00 97.38 280 GLU A O 1
ATOM 2229 N N . THR A 1 281 ? -41.799 7.610 78.511 1.00 97.00 281 THR A N 1
ATOM 2230 C CA . THR A 1 281 ? -41.091 6.537 77.790 1.00 97.00 281 THR A CA 1
ATOM 2231 C C . THR A 1 281 ? -41.498 6.517 76.317 1.00 97.00 281 THR A C 1
ATOM 2233 O O . THR A 1 281 ? -40.647 6.628 75.440 1.00 97.00 281 THR A O 1
ATOM 2236 N N . LYS A 1 282 ? -42.809 6.490 76.033 1.00 96.81 282 LYS A N 1
ATOM 2237 C CA . LYS A 1 282 ? -43.329 6.505 74.657 1.00 96.81 282 LYS A CA 1
ATOM 2238 C C . LYS A 1 282 ? -42.888 7.754 73.887 1.00 96.81 282 LYS A C 1
ATOM 2240 O O . LYS A 1 282 ? -42.604 7.672 72.694 1.00 96.81 282 LYS A O 1
ATOM 2245 N N . HIS A 1 283 ? -42.847 8.912 74.544 1.00 96.88 283 HIS A N 1
ATOM 2246 C CA . HIS A 1 283 ? -42.399 10.160 73.933 1.00 96.88 283 HIS A CA 1
ATOM 2247 C C . HIS A 1 283 ? -40.905 10.120 73.590 1.00 96.88 283 HIS A C 1
ATOM 2249 O O . HIS A 1 283 ? -40.521 10.492 72.481 1.00 96.8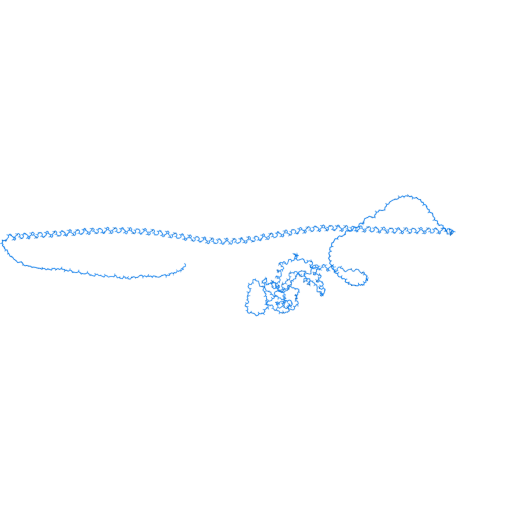8 283 HIS A O 1
ATOM 2255 N N . ASN A 1 284 ? -40.074 9.607 74.499 1.00 97.69 284 ASN A N 1
ATOM 2256 C CA . ASN A 1 284 ? -38.647 9.414 74.254 1.00 97.69 284 ASN A CA 1
ATOM 2257 C C . ASN A 1 284 ? -38.390 8.426 73.112 1.00 97.69 284 ASN A C 1
ATOM 2259 O O . ASN A 1 284 ? -37.554 8.697 72.251 1.00 97.69 284 ASN A O 1
ATOM 2263 N N . ASP A 1 285 ? -39.125 7.317 73.062 1.00 96.69 285 ASP A N 1
ATOM 2264 C CA . ASP A 1 285 ? -38.987 6.328 71.990 1.00 96.69 285 ASP A CA 1
ATOM 2265 C C . ASP A 1 285 ? -39.399 6.907 70.633 1.00 96.69 285 ASP A C 1
ATOM 2267 O O . ASP A 1 285 ? -38.713 6.697 69.633 1.00 96.69 285 ASP A O 1
ATOM 2271 N N . TYR A 1 286 ? -40.458 7.721 70.597 1.00 97.88 286 TYR A N 1
ATOM 2272 C CA . TYR A 1 286 ? -40.849 8.449 69.391 1.00 97.88 286 TYR A CA 1
ATOM 2273 C C . TYR A 1 286 ? -39.745 9.403 68.906 1.00 97.88 286 TYR A C 1
ATOM 2275 O O . TYR A 1 286 ? -39.442 9.431 67.712 1.00 97.88 286 TYR A O 1
ATOM 2283 N N . HIS A 1 287 ? -39.108 10.156 69.809 1.00 97.50 287 HIS A N 1
ATOM 2284 C CA . HIS A 1 287 ? -37.994 11.041 69.444 1.00 97.50 287 HIS A CA 1
ATOM 2285 C C . HIS A 1 287 ? -36.785 10.272 68.922 1.00 97.50 287 HIS A C 1
ATOM 2287 O O . HIS A 1 287 ? -36.231 10.654 67.892 1.00 97.50 287 HIS A O 1
ATOM 2293 N N . LYS A 1 288 ? -36.416 9.161 69.569 1.00 97.81 288 LYS A N 1
ATOM 2294 C CA . LYS A 1 288 ? -35.336 8.281 69.097 1.00 97.81 288 LYS A CA 1
ATOM 2295 C C . LYS A 1 288 ? -35.636 7.724 67.707 1.00 97.81 288 LYS A C 1
ATOM 2297 O O . LYS A 1 288 ? -34.781 7.786 66.826 1.00 97.81 288 LYS A O 1
ATOM 2302 N N . MET A 1 289 ? -36.861 7.247 67.479 1.00 96.25 289 MET A N 1
ATOM 2303 C CA . MET A 1 289 ? -37.293 6.760 66.166 1.00 96.25 289 MET A CA 1
ATOM 2304 C C . MET A 1 289 ? -37.240 7.858 65.106 1.00 96.25 289 MET A C 1
ATOM 2306 O O . MET A 1 289 ? -36.757 7.626 64.000 1.00 96.25 289 MET A O 1
ATOM 2310 N N . ARG A 1 290 ? -37.675 9.077 65.438 1.00 97.81 290 ARG A N 1
ATOM 2311 C CA . ARG A 1 290 ? -37.616 10.215 64.515 1.00 97.81 290 ARG A CA 1
ATOM 2312 C C . ARG A 1 290 ? -36.183 10.647 64.209 1.00 97.81 290 ARG A C 1
ATOM 2314 O O . ARG A 1 290 ? -35.890 10.993 63.068 1.00 97.81 290 ARG A O 1
ATOM 2321 N N . GLN A 1 291 ? -35.289 10.602 65.193 1.00 97.81 291 GLN A N 1
ATOM 2322 C CA . GLN A 1 291 ? -33.867 10.871 64.990 1.00 97.81 291 GLN A CA 1
ATOM 2323 C C . GLN A 1 291 ? -33.222 9.812 64.088 1.00 97.81 291 GLN A C 1
ATOM 2325 O O . GLN A 1 291 ? -32.497 10.175 63.166 1.00 97.81 291 GLN A O 1
ATOM 2330 N N . SER A 1 292 ? -33.537 8.531 64.300 1.00 97.06 292 SER A N 1
ATOM 2331 C CA . SER A 1 292 ? -33.077 7.425 63.449 1.00 97.06 292 SER A CA 1
ATOM 2332 C C . SER A 1 292 ? -33.579 7.559 62.005 1.00 97.06 292 SER A C 1
ATOM 2334 O O . SER A 1 292 ? -32.803 7.443 61.054 1.00 97.06 292 SER A O 1
ATOM 2336 N N . LEU A 1 293 ? -34.860 7.906 61.831 1.00 97.69 293 LEU A N 1
ATOM 2337 C CA . LEU A 1 293 ? -35.448 8.170 60.517 1.00 97.69 293 LEU A CA 1
ATOM 2338 C C . LEU A 1 293 ? -34.743 9.334 59.811 1.00 97.69 293 LEU A C 1
ATOM 2340 O O . LEU A 1 293 ? -34.374 9.210 58.647 1.00 97.69 293 LEU A O 1
ATOM 2344 N N . ASN A 1 294 ? -34.529 10.452 60.510 1.00 97.38 294 ASN A N 1
ATOM 2345 C CA . ASN A 1 294 ? -33.835 11.608 59.943 1.00 97.38 294 ASN A CA 1
ATOM 2346 C C . ASN A 1 294 ? -32.384 11.274 59.570 1.00 97.38 294 ASN A C 1
ATOM 2348 O O . ASN A 1 294 ? -31.945 11.640 58.485 1.00 97.38 294 ASN A O 1
ATOM 2352 N N . ALA A 1 295 ? -31.664 10.534 60.418 1.00 98.00 295 ALA A N 1
ATOM 2353 C CA . ALA A 1 295 ? -30.303 10.094 60.122 1.00 98.00 295 ALA A CA 1
ATOM 2354 C C . ALA A 1 295 ? -30.249 9.210 58.862 1.00 98.00 295 ALA A C 1
ATOM 2356 O O . ALA A 1 295 ? -29.377 9.404 58.018 1.00 98.00 295 ALA A O 1
ATOM 2357 N N . SER A 1 296 ? -31.219 8.304 58.705 1.00 96.06 296 SER A N 1
ATOM 2358 C CA . SER A 1 296 ? -31.340 7.434 57.526 1.00 96.06 296 SER A CA 1
ATOM 2359 C C . SER A 1 296 ? -31.721 8.214 56.259 1.00 96.06 296 SER A C 1
ATOM 2361 O O . SER A 1 296 ? -31.231 7.934 55.168 1.00 96.06 296 SER A O 1
ATOM 2363 N N . LEU A 1 297 ? -32.578 9.233 56.382 1.00 97.88 297 LEU A N 1
ATOM 2364 C CA . LEU A 1 297 ? -32.905 10.125 55.267 1.00 97.88 297 LEU A CA 1
ATOM 2365 C C . LEU A 1 297 ? -31.690 10.941 54.822 1.00 97.88 297 LEU A C 1
ATOM 2367 O O . LEU A 1 297 ? -31.470 11.110 53.624 1.00 97.88 297 LEU A O 1
ATOM 2371 N N . ASP A 1 298 ? -30.893 11.436 55.765 1.00 97.62 298 ASP A N 1
ATOM 2372 C CA . ASP A 1 298 ? -29.690 12.197 55.443 1.00 97.62 298 ASP A CA 1
ATOM 2373 C C . ASP A 1 298 ? -28.589 11.306 54.853 1.00 97.62 298 ASP A C 1
ATOM 2375 O O . ASP A 1 298 ? -27.891 11.746 53.937 1.00 97.62 298 ASP A O 1
ATOM 2379 N N . SER A 1 299 ? -28.455 10.049 55.296 1.00 97.12 299 SER A N 1
ATOM 2380 C CA . SER A 1 299 ? -27.550 9.090 54.649 1.00 97.12 299 SER A CA 1
ATOM 2381 C C . SER A 1 299 ? -28.003 8.752 53.228 1.00 97.12 299 SER A C 1
ATOM 2383 O O . SER A 1 299 ? -27.176 8.768 52.321 1.00 97.12 299 SER A O 1
ATOM 2385 N N . ASN A 1 300 ? -29.305 8.537 53.004 1.00 96.81 300 ASN A N 1
ATOM 2386 C CA . ASN A 1 300 ? -29.840 8.277 51.665 1.00 96.81 300 ASN A CA 1
ATOM 2387 C C . ASN A 1 300 ? -29.582 9.442 50.707 1.00 96.81 300 ASN A C 1
ATOM 2389 O O . ASN A 1 300 ? -29.088 9.216 49.609 1.00 96.81 300 ASN A O 1
ATOM 2393 N N . LYS A 1 301 ? -29.805 10.692 51.132 1.00 98.00 301 LYS A N 1
ATOM 2394 C CA . LYS A 1 301 ? -29.488 11.869 50.301 1.00 98.00 301 LYS A CA 1
ATOM 2395 C C . LYS A 1 301 ? -28.005 11.939 49.928 1.00 98.00 301 LYS A C 1
ATOM 2397 O O . LYS A 1 301 ? -27.669 12.312 48.808 1.00 98.00 301 LYS A O 1
ATOM 2402 N N . ARG A 1 302 ? -27.101 11.598 50.856 1.00 97.56 302 ARG A N 1
ATOM 2403 C CA . ARG A 1 302 ? -25.653 11.569 50.576 1.00 97.56 302 ARG A CA 1
ATOM 2404 C C . ARG A 1 302 ? -25.314 10.510 49.530 1.00 97.56 302 ARG A C 1
ATOM 2406 O O . ARG A 1 302 ? -24.599 10.825 48.584 1.00 97.56 302 ARG A O 1
ATOM 2413 N N . LEU A 1 303 ? -25.870 9.307 49.671 1.00 97.12 303 LEU A N 1
ATOM 2414 C CA . LEU A 1 303 ? -25.685 8.218 48.710 1.00 97.12 303 LEU A CA 1
ATOM 2415 C C . LEU A 1 303 ? -26.285 8.556 47.339 1.00 97.12 303 LEU A C 1
ATOM 2417 O O . LEU A 1 303 ? -25.664 8.277 46.321 1.00 97.12 303 LEU A O 1
ATOM 2421 N N . GLU A 1 304 ? -27.447 9.210 47.286 1.00 97.56 304 GLU A N 1
ATOM 2422 C CA . GLU A 1 304 ? -28.048 9.683 46.032 1.00 97.56 304 GLU A CA 1
ATOM 2423 C C . GLU A 1 304 ? -27.145 10.692 45.310 1.00 97.56 304 GLU A C 1
ATOM 2425 O O . GLU A 1 304 ? -26.938 10.578 44.099 1.00 97.56 304 GLU A O 1
ATOM 2430 N N . HIS A 1 305 ? -26.559 11.646 46.041 1.00 98.06 305 HIS A N 1
ATOM 2431 C CA . HIS A 1 305 ? -25.602 12.597 45.474 1.00 98.06 305 HIS A CA 1
ATOM 2432 C C . HIS A 1 305 ? -24.316 11.919 44.985 1.00 98.06 305 HIS A C 1
ATOM 2434 O O . HIS A 1 305 ? -23.818 12.258 43.910 1.00 98.06 305 HIS A O 1
ATOM 2440 N N . GLU A 1 306 ? -23.785 10.953 45.735 1.00 98.06 306 GLU A N 1
ATOM 2441 C CA . GLU A 1 306 ? -22.606 10.182 45.329 1.00 98.06 306 GLU A CA 1
ATOM 2442 C C . GLU A 1 306 ? -22.888 9.343 44.079 1.00 98.06 306 GLU A C 1
ATOM 2444 O O . GLU A 1 306 ? -22.120 9.379 43.120 1.00 98.06 306 GLU A O 1
ATOM 2449 N N . LEU A 1 307 ? -24.042 8.680 44.025 1.00 97.56 307 LEU A N 1
ATOM 2450 C CA . LEU A 1 307 ? -24.492 7.916 42.866 1.00 97.56 307 LEU A CA 1
ATOM 2451 C C . LEU A 1 307 ? -24.670 8.822 41.640 1.00 97.56 307 LEU A C 1
ATOM 2453 O O . LEU A 1 307 ? -24.284 8.449 40.531 1.00 97.56 307 LEU A O 1
ATOM 2457 N N . GLN A 1 308 ? -25.209 10.032 41.815 1.00 98.06 308 GLN A N 1
ATOM 2458 C CA . GLN A 1 308 ? -25.321 11.011 40.734 1.00 98.06 308 GLN A CA 1
ATOM 2459 C C . GLN A 1 308 ? -23.946 11.461 40.222 1.00 98.06 308 GLN A C 1
ATOM 2461 O O . GLN A 1 308 ? -23.758 11.550 39.007 1.00 98.06 308 GLN A O 1
ATOM 2466 N N . ARG A 1 309 ? -22.981 11.695 41.118 1.00 98.00 309 ARG A N 1
ATOM 2467 C CA . ARG A 1 309 ? -21.600 12.027 40.745 1.00 98.00 309 ARG A CA 1
ATOM 2468 C C . ARG A 1 309 ? -20.931 10.872 40.000 1.00 98.00 309 ARG A C 1
ATOM 2470 O O . ARG A 1 309 ? -20.409 11.085 38.914 1.00 98.00 309 ARG A O 1
ATOM 2477 N N . LEU A 1 310 ? -21.038 9.644 40.509 1.00 97.69 310 LEU A N 1
ATOM 2478 C CA . LEU A 1 310 ? -20.500 8.456 39.840 1.00 97.69 310 LEU A CA 1
ATOM 2479 C C . LEU A 1 310 ? -21.122 8.246 38.455 1.00 97.69 310 LEU A C 1
ATOM 2481 O O . LEU A 1 310 ? -20.423 7.859 37.524 1.00 97.69 310 LEU A O 1
ATOM 2485 N N . LYS A 1 311 ? -22.416 8.538 38.275 1.00 97.94 311 LYS A N 1
ATOM 2486 C CA . LYS A 1 311 ? -23.061 8.511 36.952 1.00 97.94 311 LYS A CA 1
ATOM 2487 C C . LYS A 1 311 ? -22.482 9.553 35.994 1.00 97.94 311 LYS A C 1
ATOM 2489 O O . LYS A 1 311 ? -22.311 9.235 34.820 1.00 97.94 311 LYS A O 1
ATOM 2494 N N . GLN A 1 312 ? -22.193 10.763 36.473 1.00 98.12 312 GLN A N 1
ATOM 2495 C CA . GLN A 1 312 ? -21.555 11.812 35.668 1.00 98.12 312 GLN A CA 1
ATOM 2496 C C . GLN A 1 312 ? -20.124 11.425 35.285 1.00 98.12 312 GLN A C 1
ATOM 2498 O O . GLN A 1 312 ? -19.780 11.493 34.109 1.00 98.12 312 GLN A O 1
ATOM 2503 N N . ASP A 1 313 ? -19.336 10.929 36.239 1.00 97.88 313 ASP A N 1
ATOM 2504 C CA . ASP A 1 313 ? -17.965 10.471 35.995 1.00 97.88 313 ASP A CA 1
ATOM 2505 C C . ASP A 1 313 ? -17.949 9.291 35.005 1.00 97.88 313 ASP A C 1
ATOM 2507 O O . ASP A 1 313 ? -17.157 9.260 34.067 1.00 97.88 313 ASP A O 1
ATOM 2511 N N . ASN A 1 314 ? -18.882 8.342 35.141 1.00 95.75 314 ASN A N 1
ATOM 2512 C CA . ASN A 1 314 ? -18.999 7.214 34.218 1.00 95.75 314 ASN A CA 1
ATOM 2513 C C . ASN A 1 314 ? -19.431 7.654 32.806 1.00 95.75 314 ASN A C 1
ATOM 2515 O O . ASN A 1 314 ? -18.980 7.073 31.823 1.00 95.75 314 ASN A O 1
ATOM 2519 N N . ALA A 1 315 ? -20.277 8.683 32.682 1.00 97.81 315 ALA A N 1
ATOM 2520 C CA . ALA A 1 315 ? -20.608 9.278 31.387 1.00 97.81 315 ALA A CA 1
ATOM 2521 C C . ALA A 1 315 ? -19.384 9.959 30.750 1.00 97.81 315 ALA A C 1
ATOM 2523 O O . ALA A 1 315 ? -19.075 9.674 29.596 1.00 97.81 315 ALA A O 1
ATOM 2524 N N . ALA A 1 316 ? -18.627 10.749 31.518 1.00 98.31 316 ALA A N 1
ATOM 2525 C CA . ALA A 1 316 ? -17.405 11.397 31.040 1.00 98.31 316 ALA A CA 1
ATOM 2526 C C . ALA A 1 316 ? -16.344 10.380 30.577 1.00 98.31 316 ALA A C 1
ATOM 2528 O O . ALA A 1 316 ? -15.759 10.538 29.509 1.00 98.31 316 ALA A O 1
ATOM 2529 N N . LEU A 1 317 ? -16.150 9.289 31.328 1.00 97.81 317 LEU A N 1
ATOM 2530 C CA . LEU A 1 317 ? -15.237 8.207 30.941 1.00 97.81 317 LEU A CA 1
ATOM 2531 C C . LEU A 1 317 ? -15.693 7.474 29.671 1.00 97.81 317 LEU A C 1
ATOM 2533 O O . LEU A 1 317 ? -14.860 7.013 28.891 1.00 97.81 317 LEU A O 1
ATOM 2537 N N . ARG A 1 318 ? -17.006 7.347 29.437 1.00 98.00 318 ARG A N 1
ATOM 2538 C CA . ARG A 1 318 ? -17.524 6.791 28.177 1.00 98.00 318 ARG A CA 1
ATOM 2539 C C . ARG A 1 318 ? -17.230 7.716 27.001 1.00 98.00 318 ARG A C 1
ATOM 2541 O O . ARG A 1 318 ? -16.782 7.215 25.971 1.00 98.00 318 ARG A O 1
ATOM 2548 N N . ASP A 1 319 ? -17.426 9.020 27.168 1.00 98.00 319 ASP A N 1
ATOM 2549 C CA . ASP A 1 319 ? -17.124 10.015 26.135 1.00 98.00 319 ASP A CA 1
ATOM 2550 C C . ASP A 1 319 ? -15.622 10.037 25.809 1.00 98.00 319 ASP A C 1
ATOM 2552 O O . ASP A 1 319 ? -15.245 10.002 24.638 1.00 98.00 319 ASP A O 1
ATOM 2556 N N . GLU A 1 320 ? -14.754 9.975 26.825 1.00 98.19 320 GLU A N 1
ATOM 2557 C CA . GLU A 1 320 ? -13.302 9.854 26.640 1.00 98.19 320 GLU A CA 1
ATOM 2558 C C . GLU A 1 320 ? -12.929 8.547 25.928 1.00 98.19 320 GLU A C 1
ATOM 2560 O O . GLU A 1 320 ? -12.138 8.556 24.985 1.00 98.19 320 GLU A O 1
ATOM 2565 N N . ARG A 1 321 ? -13.546 7.415 26.299 1.00 96.81 321 ARG A N 1
ATOM 2566 C CA . ARG A 1 321 ? -13.312 6.130 25.621 1.00 96.81 321 ARG A CA 1
ATOM 2567 C C . ARG A 1 321 ? -13.720 6.179 24.148 1.00 96.81 321 ARG A C 1
ATOM 2569 O O . ARG A 1 321 ? -13.059 5.553 23.320 1.00 96.81 321 ARG A O 1
ATOM 2576 N N . VAL A 1 322 ? -14.804 6.878 23.812 1.00 98.06 322 VAL A N 1
ATOM 2577 C CA . VAL A 1 322 ? -15.221 7.095 22.418 1.00 98.06 322 VAL A CA 1
ATOM 2578 C C . VAL A 1 322 ? -14.225 8.007 21.697 1.00 98.06 322 VAL A C 1
ATOM 2580 O O . VAL A 1 322 ? -13.804 7.665 20.595 1.00 98.06 322 VAL A O 1
ATOM 2583 N N . GLY A 1 323 ? -13.778 9.095 22.330 1.00 97.94 323 GLY A N 1
ATOM 2584 C CA . GLY A 1 323 ? -12.742 9.982 21.790 1.00 97.94 323 GLY A CA 1
ATOM 2585 C C . GLY A 1 323 ? -11.446 9.238 21.462 1.00 97.94 323 GLY A C 1
ATOM 2586 O O . GLY A 1 323 ? -11.008 9.238 20.315 1.00 97.94 323 GLY A O 1
ATOM 2587 N N . LEU A 1 324 ? -10.905 8.487 22.425 1.00 97.88 324 LEU A N 1
ATOM 2588 C CA . LEU A 1 324 ? -9.689 7.689 22.237 1.00 97.88 324 LEU A CA 1
ATOM 2589 C C . LEU A 1 324 ? -9.841 6.618 21.150 1.00 97.88 324 LEU A C 1
ATOM 2591 O O . LEU A 1 324 ? -8.887 6.320 20.436 1.00 97.88 324 LEU A O 1
ATOM 2595 N N . ARG A 1 325 ? -11.029 6.024 20.993 1.00 97.75 325 ARG A N 1
ATOM 2596 C CA . ARG A 1 325 ? -11.295 5.076 19.899 1.00 97.75 325 ARG A CA 1
ATOM 2597 C C . ARG A 1 325 ? -11.266 5.751 18.536 1.00 97.75 325 ARG A C 1
ATOM 2599 O O . ARG A 1 325 ? -10.647 5.204 17.627 1.00 97.75 325 ARG A O 1
ATOM 2606 N N . ASN A 1 326 ? -11.881 6.924 18.416 1.00 98.06 326 ASN A N 1
ATOM 2607 C CA . ASN A 1 326 ? -11.861 7.702 17.181 1.00 98.06 326 ASN A CA 1
ATOM 2608 C C . ASN A 1 326 ? -10.432 8.138 16.830 1.00 98.06 326 ASN A C 1
ATOM 2610 O O . ASN A 1 326 ? -10.030 8.017 15.677 1.00 98.06 326 ASN A O 1
ATOM 2614 N N . ASP A 1 327 ? -9.639 8.560 17.819 1.00 97.44 327 ASP A N 1
ATOM 2615 C CA . ASP A 1 327 ? -8.231 8.916 17.618 1.00 97.44 327 ASP A CA 1
ATOM 2616 C C . ASP A 1 327 ? -7.401 7.704 17.171 1.00 97.44 327 ASP A C 1
ATOM 2618 O O . ASP A 1 327 ? -6.596 7.800 16.244 1.00 97.44 327 ASP A O 1
ATOM 2622 N N . LEU A 1 328 ? -7.622 6.529 17.774 1.00 97.12 328 LEU A N 1
ATOM 2623 C CA . LEU A 1 328 ? -6.971 5.287 17.346 1.00 97.12 328 LEU A CA 1
ATOM 2624 C C . LEU A 1 328 ? -7.357 4.889 15.918 1.00 97.12 328 LEU A C 1
ATOM 2626 O O . LEU A 1 328 ? -6.511 4.389 15.177 1.00 97.12 328 LEU A O 1
ATOM 2630 N N . GLU A 1 329 ? -8.611 5.086 15.522 1.00 97.12 329 GLU A N 1
ATOM 2631 C CA . GLU A 1 329 ? -9.072 4.816 14.160 1.00 97.12 329 GLU A CA 1
ATOM 2632 C C . GLU A 1 329 ? -8.483 5.815 13.155 1.00 97.12 329 GLU A C 1
ATOM 2634 O O . GLU A 1 329 ? -7.955 5.405 12.121 1.00 97.12 329 GLU A O 1
ATOM 2639 N N . ALA A 1 330 ? -8.433 7.101 13.506 1.00 97.50 330 ALA A N 1
ATOM 2640 C CA . ALA A 1 330 ? -7.766 8.126 12.709 1.00 97.50 330 ALA A CA 1
ATOM 2641 C C . ALA A 1 330 ? -6.269 7.819 12.519 1.00 97.50 330 ALA A C 1
ATOM 2643 O O . ALA A 1 330 ? -5.756 7.902 11.403 1.00 97.50 330 ALA A O 1
ATOM 2644 N N . LEU A 1 331 ? -5.568 7.389 13.574 1.00 96.25 331 LEU A N 1
ATOM 2645 C CA . LEU A 1 331 ? -4.162 6.981 13.490 1.00 96.25 331 LEU A CA 1
ATOM 2646 C C . LEU A 1 331 ? -3.962 5.730 12.626 1.00 96.25 331 LEU A C 1
ATOM 2648 O O . LEU A 1 331 ? -2.968 5.638 11.903 1.00 96.25 331 LEU A O 1
ATOM 2652 N N . LYS A 1 332 ? -4.894 4.770 12.664 1.00 96.44 332 LYS A N 1
ATOM 2653 C CA . LYS A 1 332 ? -4.856 3.591 11.784 1.00 96.44 332 LYS A CA 1
ATOM 2654 C C . LYS A 1 332 ? -5.030 3.975 10.317 1.00 96.44 332 LYS A C 1
ATOM 2656 O O . LYS A 1 332 ? -4.293 3.455 9.483 1.00 96.44 332 LYS A O 1
ATOM 2661 N N . GLU A 1 333 ? -5.949 4.884 10.000 1.00 96.69 333 GLU A N 1
ATOM 2662 C CA . GLU A 1 333 ? -6.140 5.363 8.626 1.00 96.69 333 GLU A CA 1
ATOM 2663 C C . GLU A 1 333 ? -4.944 6.186 8.133 1.00 96.69 333 GLU A C 1
ATOM 2665 O O . GLU A 1 333 ? -4.480 5.969 7.013 1.00 96.69 333 GLU A O 1
ATOM 2670 N N . ILE A 1 334 ? -4.358 7.044 8.980 1.00 96.62 334 ILE A N 1
ATOM 2671 C CA . ILE A 1 334 ? -3.100 7.740 8.661 1.00 96.62 334 ILE A CA 1
ATOM 2672 C C . ILE A 1 334 ? -2.002 6.722 8.346 1.00 96.62 334 ILE A C 1
ATOM 2674 O O . ILE A 1 334 ? -1.391 6.803 7.282 1.00 96.62 334 ILE A O 1
ATOM 2678 N N . LYS A 1 335 ? -1.801 5.718 9.208 1.00 96.31 335 LYS A N 1
ATOM 2679 C CA . LYS A 1 335 ? -0.800 4.667 8.983 1.00 96.31 335 LYS A CA 1
ATOM 2680 C C . LYS A 1 335 ? -1.054 3.893 7.689 1.00 96.31 335 LYS A C 1
ATOM 2682 O O . LYS A 1 335 ? -0.126 3.632 6.938 1.00 96.31 335 LYS A O 1
ATOM 2687 N N . LYS A 1 336 ? -2.308 3.555 7.392 1.00 96.62 336 LYS A N 1
ATOM 2688 C CA . LYS A 1 336 ? -2.682 2.874 6.147 1.00 96.62 336 LYS A CA 1
ATOM 2689 C C . LYS A 1 336 ? -2.391 3.739 4.918 1.00 96.62 336 LYS A C 1
ATOM 2691 O O . LYS A 1 336 ? -1.908 3.219 3.914 1.00 96.62 336 LYS A O 1
ATOM 2696 N N . SER A 1 337 ? -2.657 5.044 4.992 1.00 95.81 337 SER A N 1
ATOM 2697 C CA . SER A 1 337 ? -2.294 5.984 3.926 1.00 95.81 337 SER A CA 1
ATOM 2698 C C . SER A 1 337 ? -0.778 6.138 3.776 1.00 95.81 337 SER A C 1
ATOM 2700 O O . SER A 1 337 ? -0.288 6.222 2.653 1.00 95.81 337 SER A O 1
ATOM 2702 N N . GLU A 1 338 ? -0.027 6.107 4.881 1.00 96.31 338 GLU A N 1
ATOM 2703 C CA . GLU A 1 338 ? 1.435 6.132 4.872 1.00 96.31 338 GLU A CA 1
ATOM 2704 C C . GLU A 1 338 ? 1.995 4.855 4.237 1.00 96.31 338 GLU A C 1
ATOM 2706 O O . GLU A 1 338 ? 2.836 4.939 3.348 1.00 96.31 338 GLU A O 1
ATOM 2711 N N . ASP A 1 339 ? 1.472 3.684 4.606 1.00 94.12 339 ASP A N 1
ATOM 2712 C CA . ASP A 1 339 ? 1.841 2.400 4.006 1.00 94.12 339 ASP A CA 1
ATOM 2713 C C . ASP A 1 339 ? 1.555 2.393 2.494 1.00 94.12 339 ASP A C 1
ATOM 2715 O O . ASP A 1 339 ? 2.360 1.883 1.713 1.00 94.12 339 ASP A O 1
ATOM 2719 N N . GLN A 1 340 ? 0.431 2.975 2.058 1.00 93.75 340 GLN A N 1
ATOM 2720 C CA . GLN A 1 340 ? 0.121 3.120 0.634 1.00 93.75 340 GLN A CA 1
ATOM 2721 C C . GLN A 1 340 ? 1.102 4.071 -0.062 1.00 93.75 340 GLN A C 1
ATOM 2723 O O . GLN A 1 340 ? 1.669 3.710 -1.088 1.00 93.75 340 GLN A O 1
ATOM 2728 N N . MET A 1 341 ? 1.384 5.236 0.525 1.00 95.50 341 MET A N 1
ATOM 2729 C CA . MET A 1 341 ? 2.366 6.184 -0.007 1.00 95.50 341 MET A CA 1
ATOM 2730 C C . MET A 1 341 ? 3.767 5.564 -0.101 1.00 95.50 341 MET A C 1
ATOM 2732 O O . MET A 1 341 ? 4.491 5.807 -1.064 1.00 95.50 341 MET A O 1
ATOM 2736 N N . GLN A 1 342 ? 4.160 4.744 0.876 1.00 95.88 342 GLN A N 1
ATOM 2737 C CA . GLN A 1 342 ? 5.429 4.020 0.849 1.00 95.88 342 GLN A CA 1
ATOM 2738 C C . GLN A 1 342 ? 5.472 2.994 -0.288 1.00 95.88 342 GLN A C 1
ATOM 2740 O O . GLN A 1 342 ? 6.504 2.883 -0.950 1.00 95.88 342 GLN A O 1
ATOM 2745 N N . ARG A 1 343 ? 4.371 2.277 -0.552 1.00 94.56 343 ARG A N 1
ATOM 2746 C CA . ARG A 1 343 ? 4.267 1.364 -1.705 1.00 94.56 343 ARG A CA 1
ATOM 2747 C C . ARG A 1 343 ? 4.393 2.118 -3.023 1.00 94.56 343 ARG A C 1
ATOM 2749 O O . ARG A 1 343 ? 5.245 1.751 -3.827 1.00 94.56 343 ARG A O 1
ATOM 2756 N N . ASP A 1 344 ? 3.640 3.202 -3.191 1.00 95.69 344 ASP A N 1
ATOM 2757 C CA . ASP A 1 344 ? 3.676 4.032 -4.400 1.00 95.69 344 ASP A CA 1
ATOM 2758 C C . ASP A 1 344 ? 5.080 4.632 -4.616 1.00 95.69 344 ASP A C 1
ATOM 2760 O O . ASP A 1 344 ? 5.583 4.707 -5.735 1.00 95.69 344 ASP A O 1
ATOM 2764 N N . LEU A 1 345 ? 5.774 5.010 -3.535 1.00 96.38 345 LEU A N 1
ATOM 2765 C CA . LEU A 1 345 ? 7.148 5.511 -3.587 1.00 96.38 345 LEU A CA 1
ATOM 2766 C C . LEU A 1 345 ? 8.165 4.426 -3.970 1.00 96.38 345 LEU A C 1
ATOM 2768 O O . LEU A 1 345 ? 9.149 4.727 -4.650 1.00 96.38 345 LEU A O 1
ATOM 2772 N N . ILE A 1 346 ? 7.968 3.179 -3.535 1.00 96.19 346 ILE A N 1
ATOM 2773 C CA . ILE A 1 346 ? 8.801 2.044 -3.960 1.00 96.19 346 ILE A CA 1
ATOM 2774 C C . ILE A 1 346 ? 8.566 1.762 -5.446 1.00 96.19 346 ILE A C 1
ATOM 2776 O O . ILE A 1 346 ? 9.537 1.683 -6.197 1.00 96.19 346 ILE A O 1
ATOM 2780 N N . GLU A 1 347 ? 7.309 1.700 -5.884 1.00 97.31 347 GLU A N 1
ATOM 2781 C CA . GLU A 1 347 ? 6.945 1.489 -7.288 1.00 97.31 347 GLU A CA 1
ATOM 2782 C C . GLU A 1 347 ? 7.525 2.590 -8.188 1.00 97.31 347 GLU A C 1
ATOM 2784 O O . GLU A 1 347 ? 8.247 2.296 -9.142 1.00 97.31 347 GLU A O 1
ATOM 2789 N N . ALA A 1 348 ? 7.359 3.862 -7.814 1.00 96.75 348 ALA A N 1
ATOM 2790 C CA . ALA A 1 348 ? 7.935 4.990 -8.544 1.00 96.75 348 ALA A CA 1
ATOM 2791 C C . ALA A 1 348 ? 9.474 4.933 -8.614 1.00 96.75 348 ALA A C 1
ATOM 2793 O O . ALA A 1 348 ? 10.073 5.298 -9.630 1.00 96.75 348 ALA A O 1
ATOM 2794 N N . LYS A 1 349 ? 10.151 4.456 -7.557 1.00 97.38 349 LYS A N 1
ATOM 2795 C CA . LYS A 1 349 ? 11.611 4.248 -7.573 1.00 97.38 349 LYS A CA 1
ATOM 2796 C C . LYS A 1 349 ? 12.019 3.115 -8.510 1.00 97.38 349 LYS A C 1
ATOM 2798 O O . LYS A 1 349 ? 13.033 3.239 -9.200 1.00 97.38 349 LYS A O 1
ATOM 2803 N N . GLU A 1 350 ? 11.261 2.023 -8.546 1.00 97.25 350 GLU A N 1
ATOM 2804 C CA . GLU A 1 350 ? 11.508 0.914 -9.467 1.00 97.25 350 GLU A CA 1
ATOM 2805 C C . GLU A 1 350 ? 11.304 1.336 -10.925 1.00 97.25 350 GLU A C 1
ATOM 2807 O O . GLU A 1 350 ? 12.134 1.014 -11.780 1.00 97.25 350 GLU A O 1
ATOM 2812 N N . GLU A 1 351 ? 10.253 2.101 -11.214 1.00 97.31 351 GLU A N 1
ATOM 2813 C CA . GLU A 1 351 ? 10.010 2.680 -12.536 1.00 97.31 351 GLU A CA 1
ATOM 2814 C C . GLU A 1 351 ? 11.109 3.662 -12.943 1.00 97.31 351 GLU A C 1
ATOM 2816 O O . GLU A 1 351 ? 11.651 3.553 -14.045 1.00 97.31 351 GLU A O 1
ATOM 2821 N N . ALA A 1 352 ? 11.529 4.556 -12.044 1.00 96.69 352 ALA A N 1
ATOM 2822 C CA . ALA A 1 352 ? 12.647 5.460 -12.299 1.00 96.69 352 ALA A CA 1
ATOM 2823 C C . ALA A 1 352 ? 13.941 4.689 -12.610 1.00 96.69 352 ALA A C 1
ATOM 2825 O O . ALA A 1 352 ? 14.670 5.045 -13.539 1.00 96.69 352 ALA A O 1
ATOM 2826 N N . ALA A 1 353 ? 14.212 3.591 -11.897 1.00 97.88 353 ALA A N 1
ATOM 2827 C CA . ALA A 1 353 ? 15.365 2.736 -12.164 1.00 97.88 353 ALA A CA 1
ATOM 2828 C C . ALA A 1 353 ? 15.267 2.018 -13.524 1.00 97.88 353 ALA A C 1
ATOM 2830 O O . ALA A 1 353 ? 16.279 1.890 -14.222 1.00 97.88 353 ALA A O 1
ATOM 2831 N N . LYS A 1 354 ? 14.070 1.566 -13.929 1.00 97.88 354 LYS A N 1
ATOM 2832 C CA . LYS A 1 354 ? 13.819 0.987 -15.264 1.00 97.88 354 LYS A CA 1
ATOM 2833 C C . LYS A 1 354 ? 14.052 2.029 -16.359 1.00 97.88 354 LYS A C 1
ATOM 2835 O O . LYS A 1 354 ? 14.890 1.806 -17.232 1.00 97.88 354 LYS A O 1
ATOM 2840 N N . LEU A 1 355 ? 13.430 3.202 -16.245 1.00 97.44 355 LEU A N 1
ATOM 2841 C CA . LEU A 1 355 ? 13.589 4.309 -17.192 1.00 97.44 355 LEU A CA 1
ATOM 2842 C C . LEU A 1 355 ? 15.033 4.813 -17.271 1.00 97.44 355 LEU A C 1
ATOM 2844 O O . LEU A 1 355 ? 15.491 5.227 -18.336 1.00 97.44 355 LEU A O 1
ATOM 2848 N N . GLN A 1 356 ? 15.788 4.770 -16.171 1.00 97.94 356 GLN A N 1
ATOM 2849 C CA . GLN A 1 356 ? 17.205 5.124 -16.173 1.00 97.94 356 GLN A CA 1
ATOM 2850 C C . GLN A 1 356 ? 18.052 4.093 -16.934 1.00 97.94 356 GLN A C 1
ATOM 2852 O O . GLN A 1 356 ? 18.952 4.481 -17.684 1.00 97.94 356 GLN A O 1
ATOM 2857 N N . LYS A 1 357 ? 17.761 2.791 -16.788 1.00 98.00 357 LYS A N 1
ATOM 2858 C CA . LYS A 1 357 ? 18.411 1.724 -17.572 1.00 98.00 357 LYS A CA 1
ATOM 2859 C C . LYS A 1 357 ? 18.081 1.846 -19.058 1.00 98.00 357 LYS A C 1
ATOM 2861 O O . LYS A 1 357 ? 18.991 1.766 -19.882 1.00 98.00 357 LYS A O 1
ATOM 2866 N N . GLU A 1 358 ? 16.819 2.097 -19.392 1.00 97.88 358 GLU A N 1
ATOM 2867 C CA . GLU A 1 358 ? 16.377 2.323 -20.771 1.00 97.88 358 GLU A CA 1
ATOM 2868 C C . GLU A 1 358 ? 17.054 3.556 -21.371 1.00 97.88 358 GLU A C 1
ATOM 2870 O O . GLU A 1 358 ? 17.685 3.448 -22.420 1.00 97.88 358 GLU A O 1
ATOM 2875 N N . ASN A 1 359 ? 17.067 4.691 -20.665 1.00 97.19 359 ASN A N 1
ATOM 2876 C CA . ASN A 1 359 ? 17.800 5.885 -21.092 1.00 97.19 359 ASN A CA 1
ATOM 2877 C C . ASN A 1 359 ? 19.293 5.616 -21.305 1.00 97.19 359 ASN A C 1
ATOM 2879 O O . ASN A 1 359 ? 19.875 6.115 -22.264 1.00 97.19 359 ASN A O 1
ATOM 2883 N N . ALA A 1 360 ? 19.937 4.842 -20.428 1.00 98.00 360 ALA A N 1
ATOM 2884 C CA . ALA A 1 360 ? 21.339 4.478 -20.603 1.00 98.00 360 ALA A CA 1
ATOM 2885 C C . ALA A 1 360 ? 21.551 3.597 -21.846 1.00 98.00 360 ALA A C 1
ATOM 2887 O O . ALA A 1 360 ? 22.531 3.786 -22.566 1.00 98.00 360 ALA A O 1
ATOM 2888 N N . SER A 1 361 ? 20.635 2.664 -22.121 1.00 97.81 361 SER A N 1
ATOM 2889 C CA . SER A 1 361 ? 20.683 1.819 -23.320 1.00 97.81 361 SER A CA 1
ATOM 2890 C C . SER A 1 361 ? 20.464 2.622 -24.605 1.00 97.81 361 SER A C 1
ATOM 2892 O O . SER A 1 361 ? 21.256 2.497 -25.537 1.00 97.81 361 SER A O 1
ATOM 2894 N N . LEU A 1 362 ? 19.480 3.526 -24.612 1.00 97.56 362 LEU A N 1
ATOM 2895 C CA . LEU A 1 362 ? 19.189 4.412 -25.735 1.00 97.56 362 LEU A CA 1
ATOM 2896 C C . LEU A 1 362 ? 20.353 5.365 -25.995 1.00 97.56 362 LEU A C 1
ATOM 2898 O O . LEU A 1 362 ? 20.767 5.513 -27.137 1.00 97.56 362 LEU A O 1
ATOM 2902 N N . LYS A 1 363 ? 20.960 5.945 -24.951 1.00 97.56 363 LYS A N 1
ATOM 2903 C CA . LYS A 1 363 ? 22.170 6.770 -25.104 1.00 97.56 363 LYS A CA 1
ATOM 2904 C C . LYS A 1 363 ? 23.305 5.993 -25.771 1.00 97.56 363 LYS A C 1
ATOM 2906 O O . LYS A 1 363 ? 23.870 6.475 -26.748 1.00 97.56 363 LYS A O 1
ATOM 2911 N N . ARG A 1 364 ? 23.578 4.761 -25.321 1.00 97.88 364 ARG A N 1
ATOM 2912 C CA . ARG A 1 364 ? 24.586 3.889 -25.954 1.00 97.88 364 ARG A CA 1
ATOM 2913 C C . ARG A 1 364 ? 24.266 3.610 -27.421 1.00 97.88 364 ARG A C 1
ATOM 2915 O O . ARG A 1 364 ? 25.175 3.664 -28.242 1.00 97.88 364 ARG A O 1
ATOM 2922 N N . GLN A 1 365 ? 23.001 3.354 -27.750 1.00 98.12 365 GLN A N 1
ATOM 2923 C CA . GLN A 1 365 ? 22.572 3.169 -29.134 1.00 98.12 365 GLN A CA 1
ATOM 2924 C C . GLN A 1 365 ? 22.804 4.440 -29.960 1.00 98.12 365 GLN A C 1
ATOM 2926 O O . GLN A 1 365 ? 23.408 4.367 -31.026 1.00 98.12 365 GLN A O 1
ATOM 2931 N N . THR A 1 366 ? 22.412 5.612 -29.452 1.00 97.50 366 THR A N 1
ATOM 2932 C CA . THR A 1 366 ? 22.624 6.880 -30.165 1.00 97.50 366 THR A CA 1
ATOM 2933 C C . THR A 1 366 ? 24.104 7.195 -30.369 1.00 97.50 366 THR A C 1
ATOM 2935 O O . THR A 1 366 ? 24.484 7.701 -31.422 1.00 97.50 366 THR A O 1
ATOM 2938 N N . ASP A 1 367 ? 24.964 6.871 -29.402 1.00 97.69 367 ASP A N 1
ATOM 2939 C CA . ASP A 1 367 ? 26.409 7.065 -29.529 1.00 97.69 367 ASP A CA 1
ATOM 2940 C C . ASP A 1 367 ? 27.021 6.073 -30.528 1.00 97.69 367 ASP A C 1
ATOM 2942 O O . ASP A 1 367 ? 27.884 6.447 -31.326 1.00 97.69 367 ASP A O 1
ATOM 2946 N N . GLN A 1 368 ? 26.532 4.829 -30.554 1.00 98.06 368 GLN A N 1
ATOM 2947 C CA . GLN A 1 368 ? 26.916 3.846 -31.563 1.00 98.06 368 GLN A CA 1
ATOM 2948 C C . GLN A 1 368 ? 26.507 4.309 -32.969 1.00 98.06 368 GLN A C 1
ATOM 2950 O O . GLN A 1 368 ? 27.346 4.312 -33.870 1.00 98.06 368 GLN A O 1
ATOM 2955 N N . GLU A 1 369 ? 25.271 4.768 -33.156 1.00 97.56 369 GLU A N 1
ATOM 2956 C CA . GLU A 1 369 ? 24.785 5.303 -34.434 1.00 97.56 369 GLU A CA 1
ATOM 2957 C C . GLU A 1 369 ? 25.592 6.534 -34.875 1.00 97.56 369 GLU A C 1
ATOM 2959 O O . GLU A 1 369 ? 26.016 6.616 -36.029 1.00 97.56 369 GLU A O 1
ATOM 2964 N N . ARG A 1 370 ? 25.909 7.455 -33.953 1.00 97.81 370 ARG A N 1
ATOM 2965 C CA . ARG A 1 370 ? 26.802 8.597 -34.223 1.00 97.81 370 ARG A CA 1
ATOM 2966 C C . ARG A 1 370 ? 28.192 8.149 -34.661 1.00 97.81 370 ARG A C 1
ATOM 2968 O O . ARG A 1 370 ? 28.718 8.681 -35.635 1.00 97.81 370 ARG A O 1
ATOM 2975 N N . SER A 1 371 ? 28.778 7.160 -33.985 1.00 98.06 371 SER A N 1
ATOM 2976 C CA . SER A 1 371 ? 30.098 6.634 -34.352 1.00 98.06 371 SER A CA 1
ATOM 2977 C C . SER A 1 371 ? 30.099 5.987 -35.743 1.00 98.06 371 SER A C 1
ATOM 2979 O O . SER A 1 371 ? 31.038 6.181 -36.513 1.00 98.06 371 SER A O 1
ATOM 2981 N N . GLN A 1 372 ? 29.020 5.285 -36.109 1.00 97.75 372 GLN A N 1
ATOM 2982 C CA . GLN A 1 372 ? 28.844 4.701 -37.441 1.00 97.75 372 GLN A CA 1
ATOM 2983 C C . GLN A 1 372 ? 28.647 5.775 -38.515 1.00 97.75 372 GLN A C 1
ATOM 2985 O O . GLN A 1 372 ? 29.217 5.664 -39.605 1.00 97.75 372 GLN A O 1
ATOM 2990 N N . ALA A 1 373 ? 27.880 6.827 -38.215 1.00 97.38 373 ALA A N 1
ATOM 2991 C CA . ALA A 1 373 ? 27.683 7.957 -39.116 1.00 97.38 373 ALA A CA 1
ATOM 2992 C C . ALA A 1 373 ? 29.001 8.704 -39.380 1.00 97.38 373 ALA A C 1
ATOM 2994 O O . ALA A 1 373 ? 29.331 8.969 -40.536 1.00 97.38 373 ALA A O 1
ATOM 2995 N N . GLU A 1 374 ? 29.793 8.974 -38.338 1.00 97.69 374 GLU A N 1
ATOM 2996 C CA . GLU A 1 374 ? 31.117 9.597 -38.472 1.00 97.69 374 GLU A CA 1
ATOM 2997 C C . GLU A 1 374 ? 32.100 8.700 -39.229 1.00 97.69 374 GLU A C 1
ATOM 2999 O O . GLU A 1 374 ? 32.776 9.163 -40.147 1.00 97.69 374 GLU A O 1
ATOM 3004 N N . TYR A 1 375 ? 32.135 7.396 -38.930 1.00 98.06 375 TYR A N 1
ATOM 3005 C CA . TYR A 1 375 ? 32.948 6.446 -39.691 1.00 98.06 375 TYR A CA 1
ATOM 3006 C C . TYR A 1 375 ? 32.596 6.483 -41.181 1.00 98.06 375 TYR A C 1
ATOM 3008 O O . TYR A 1 375 ? 33.473 6.613 -42.033 1.00 98.06 375 TYR A O 1
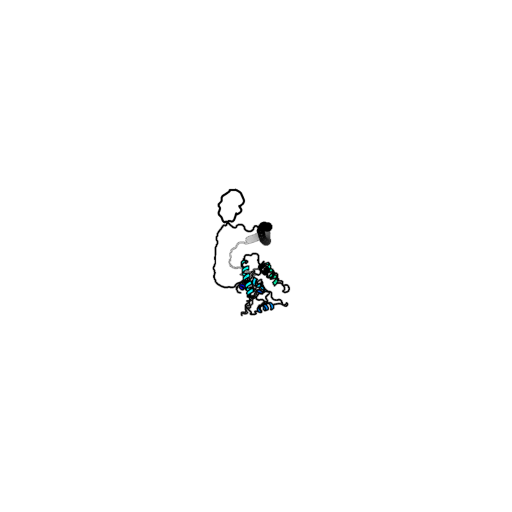ATOM 3016 N N . THR A 1 376 ? 31.303 6.437 -41.495 1.00 97.69 376 THR A N 1
ATOM 3017 C CA . THR A 1 376 ? 30.805 6.477 -42.871 1.00 97.69 376 THR A CA 1
ATOM 3018 C C . THR A 1 376 ? 31.177 7.793 -43.552 1.00 97.69 376 THR A C 1
ATOM 3020 O O . THR A 1 376 ? 31.688 7.784 -44.671 1.00 97.69 376 THR A O 1
ATOM 3023 N N . ARG A 1 377 ? 31.010 8.930 -42.867 1.00 98.19 377 ARG A N 1
ATOM 3024 C CA . ARG A 1 377 ? 31.422 10.253 -43.356 1.00 98.19 377 ARG A CA 1
ATOM 3025 C C . ARG A 1 377 ? 32.918 10.305 -43.679 1.00 98.19 377 ARG A C 1
ATOM 3027 O O . ARG A 1 377 ? 33.281 10.784 -44.752 1.00 98.19 377 ARG A O 1
ATOM 3034 N N . ILE A 1 378 ? 33.772 9.791 -42.791 1.00 98.06 378 ILE A N 1
ATOM 3035 C CA . ILE A 1 378 ? 35.226 9.727 -43.004 1.00 98.06 378 ILE A CA 1
ATOM 3036 C C . ILE A 1 378 ? 35.552 8.830 -44.202 1.00 98.06 378 ILE A C 1
ATOM 3038 O O . ILE A 1 378 ? 36.366 9.212 -45.040 1.00 98.06 378 ILE A O 1
ATOM 3042 N N . GLN A 1 379 ? 34.895 7.674 -44.337 1.00 97.81 379 GLN A N 1
ATOM 3043 C CA . GLN A 1 379 ? 35.084 6.794 -45.495 1.00 97.81 379 GLN A CA 1
ATOM 3044 C C . GLN A 1 379 ? 34.698 7.484 -46.807 1.00 97.81 379 GLN A C 1
ATOM 3046 O O . GLN A 1 379 ? 35.465 7.432 -47.767 1.00 97.81 379 GLN A O 1
ATOM 3051 N N . TYR A 1 380 ? 33.572 8.203 -46.843 1.00 98.00 380 TYR A N 1
ATOM 3052 C CA . TYR A 1 380 ? 33.180 8.996 -48.011 1.00 98.00 380 TYR A CA 1
ATOM 3053 C C . TYR A 1 380 ? 34.185 10.107 -48.323 1.00 98.00 380 TYR A C 1
ATOM 3055 O O . TYR A 1 380 ? 34.541 10.300 -49.485 1.00 98.00 380 TYR A O 1
ATOM 3063 N N . GLN A 1 381 ? 34.675 10.823 -47.309 1.00 98.19 381 GLN A N 1
ATOM 3064 C CA . GLN A 1 381 ? 35.675 11.872 -47.498 1.00 98.19 381 GLN A CA 1
ATOM 3065 C C . GLN A 1 381 ? 36.997 11.300 -48.029 1.00 98.19 381 GLN A C 1
ATOM 3067 O O . GLN A 1 381 ? 37.569 11.848 -48.973 1.00 98.19 381 GLN A O 1
ATOM 3072 N N . ASN A 1 382 ? 37.450 10.172 -47.480 1.00 98.06 382 ASN A N 1
ATOM 3073 C CA . ASN A 1 382 ? 38.651 9.478 -47.932 1.00 98.06 382 ASN A CA 1
ATOM 3074 C C . ASN A 1 382 ? 38.494 8.983 -49.372 1.00 98.06 382 ASN A C 1
ATOM 3076 O O . ASN A 1 382 ? 39.350 9.285 -50.202 1.00 98.06 382 ASN A O 1
ATOM 3080 N N . ALA A 1 383 ? 37.388 8.305 -49.692 1.00 97.44 383 ALA A N 1
ATOM 3081 C CA . ALA A 1 383 ? 37.089 7.828 -51.040 1.00 97.44 383 ALA A CA 1
ATOM 3082 C C . ALA A 1 383 ? 36.990 8.983 -52.049 1.00 97.44 383 ALA A C 1
ATOM 3084 O O . ALA A 1 383 ? 37.556 8.893 -53.133 1.00 97.44 383 ALA A O 1
ATOM 3085 N N . SER A 1 384 ? 36.352 10.095 -51.675 1.00 97.50 384 SER A N 1
ATOM 3086 C CA . SER A 1 384 ? 36.279 11.306 -52.501 1.00 97.50 384 SER A CA 1
ATOM 3087 C C . SER A 1 384 ? 37.663 11.914 -52.740 1.00 97.50 384 SER A C 1
ATOM 3089 O O . SER A 1 384 ? 38.028 12.205 -53.878 1.00 97.50 384 SER A O 1
ATOM 3091 N N . SER A 1 385 ? 38.492 12.024 -51.696 1.00 97.81 385 SER A N 1
ATOM 3092 C CA . SER A 1 385 ? 39.867 12.515 -51.834 1.00 97.81 385 SER A CA 1
ATOM 3093 C C . SER A 1 385 ? 40.733 11.590 -52.701 1.00 97.81 385 SER A C 1
ATOM 3095 O O . SER A 1 385 ? 41.534 12.073 -53.499 1.00 97.81 385 SER A O 1
ATOM 3097 N N . ALA A 1 386 ? 40.552 10.270 -52.590 1.00 97.81 386 ALA A N 1
ATOM 3098 C CA . ALA A 1 386 ? 41.249 9.279 -53.401 1.00 97.81 386 ALA A CA 1
ATOM 3099 C C . ALA A 1 386 ? 40.795 9.338 -54.865 1.00 97.81 386 ALA A C 1
ATOM 3101 O O . ALA A 1 386 ? 41.636 9.352 -55.759 1.00 97.81 386 ALA A O 1
ATOM 3102 N N . ALA A 1 387 ? 39.488 9.459 -55.115 1.00 97.50 387 ALA A N 1
ATOM 3103 C CA . ALA A 1 387 ? 38.936 9.637 -56.453 1.00 97.50 387 ALA A CA 1
ATOM 3104 C C . ALA A 1 387 ? 39.422 10.943 -57.099 1.00 97.50 387 ALA A C 1
ATOM 3106 O O . ALA A 1 387 ? 39.794 10.940 -58.268 1.00 97.50 387 ALA A O 1
ATOM 3107 N N . ALA A 1 388 ? 39.492 12.042 -56.339 1.00 97.38 388 ALA A N 1
ATOM 3108 C CA . ALA A 1 388 ? 40.039 13.307 -56.822 1.00 97.38 388 ALA A CA 1
ATOM 3109 C C . ALA A 1 388 ? 41.526 13.186 -57.197 1.00 97.38 388 ALA A C 1
ATOM 3111 O O . ALA A 1 388 ? 41.925 13.672 -58.255 1.00 97.38 388 ALA A O 1
ATOM 3112 N N . LYS A 1 389 ? 42.337 12.498 -56.379 1.00 97.25 389 LYS A N 1
ATOM 3113 C CA . LYS A 1 389 ? 43.748 12.208 -56.695 1.00 97.25 389 LYS A CA 1
ATOM 3114 C C . LYS A 1 389 ? 43.883 11.351 -57.954 1.00 97.25 389 LYS A C 1
ATOM 3116 O O . LYS A 1 389 ? 44.598 11.744 -58.869 1.00 97.25 389 LYS A O 1
ATOM 3121 N N . ALA A 1 390 ? 43.136 10.251 -58.045 1.00 96.75 390 ALA A N 1
ATOM 3122 C CA . ALA A 1 390 ? 43.139 9.380 -59.220 1.00 96.75 390 ALA A CA 1
ATOM 3123 C C . ALA A 1 390 ? 42.678 10.118 -60.492 1.00 96.75 390 ALA A C 1
ATOM 3125 O O . ALA A 1 390 ? 43.237 9.919 -61.567 1.00 96.75 390 ALA A O 1
ATOM 3126 N N . ALA A 1 391 ? 41.697 11.021 -60.385 1.00 97.50 391 ALA A N 1
ATOM 3127 C CA . ALA A 1 391 ? 41.264 11.860 -61.500 1.00 97.50 391 ALA A CA 1
ATOM 3128 C C . ALA A 1 391 ? 42.354 12.853 -61.944 1.00 97.50 391 ALA A C 1
ATOM 3130 O O . ALA A 1 391 ? 42.539 13.060 -63.144 1.00 97.50 391 ALA A O 1
ATOM 3131 N N . MET A 1 392 ? 43.100 13.446 -61.003 1.00 97.12 392 MET A N 1
ATOM 3132 C CA . MET A 1 392 ? 44.256 14.290 -61.329 1.00 97.12 392 MET A CA 1
ATOM 3133 C C . MET A 1 392 ? 45.366 13.490 -62.022 1.00 97.12 392 MET A C 1
ATOM 3135 O O . MET A 1 392 ? 45.911 13.967 -63.014 1.00 97.12 392 MET A O 1
ATOM 3139 N N . GLU A 1 393 ? 45.672 12.281 -61.547 1.00 97.12 393 GLU A N 1
ATOM 3140 C CA . GLU A 1 393 ? 46.654 11.383 -62.171 1.00 97.12 393 GLU A CA 1
ATOM 3141 C C . GLU A 1 393 ? 46.229 10.973 -63.586 1.00 97.12 393 GLU A C 1
ATOM 3143 O O . GLU A 1 393 ? 47.024 11.086 -64.518 1.00 97.12 393 GLU A O 1
ATOM 3148 N N . ASN A 1 394 ? 44.963 10.591 -63.785 1.00 96.06 394 ASN A N 1
ATOM 3149 C CA . ASN A 1 394 ? 44.426 10.290 -65.114 1.00 96.06 394 ASN A CA 1
ATOM 3150 C C . ASN A 1 394 ? 44.568 11.484 -66.059 1.00 96.06 394 ASN A C 1
ATOM 3152 O O . ASN A 1 394 ? 45.048 11.320 -67.176 1.00 96.06 394 ASN A O 1
ATOM 3156 N N . LYS A 1 395 ? 44.240 12.697 -65.599 1.00 97.12 395 LYS A N 1
ATOM 3157 C CA . LYS A 1 395 ? 44.421 13.912 -66.400 1.00 97.12 395 LYS A CA 1
ATOM 3158 C C . LYS A 1 395 ? 45.894 14.151 -66.755 1.00 97.12 395 LYS A C 1
ATOM 3160 O O . LYS A 1 395 ? 46.203 14.459 -67.901 1.00 97.12 395 LYS A O 1
ATOM 3165 N N . GLN A 1 396 ? 46.813 13.968 -65.804 1.00 97.12 396 GLN A N 1
ATOM 3166 C CA . GLN A 1 396 ? 48.254 14.084 -66.063 1.00 97.12 396 GLN A CA 1
ATOM 3167 C C . GLN A 1 396 ? 48.745 13.049 -67.088 1.00 97.12 396 GLN A C 1
ATOM 3169 O O . GLN A 1 396 ? 49.567 13.374 -67.948 1.00 97.12 396 GLN A O 1
ATOM 3174 N N . LEU A 1 397 ? 48.250 11.810 -67.016 1.00 96.50 397 LEU A N 1
ATOM 3175 C CA . LEU A 1 397 ? 48.568 10.758 -67.982 1.00 96.50 397 LEU A CA 1
ATOM 3176 C C . LEU A 1 397 ? 47.999 11.073 -69.367 1.00 96.50 397 LEU A C 1
ATOM 3178 O O . LEU A 1 397 ? 48.716 10.931 -70.355 1.00 96.50 397 LEU A O 1
ATOM 3182 N N . GLU A 1 398 ? 46.756 11.547 -69.451 1.00 97.06 398 GLU A N 1
ATOM 3183 C CA . GLU A 1 398 ? 46.138 11.994 -70.703 1.00 97.06 398 GLU A CA 1
ATOM 3184 C C . GLU A 1 398 ? 46.927 13.136 -71.349 1.00 97.06 398 GLU A C 1
ATOM 3186 O O . GLU A 1 398 ? 47.222 13.079 -72.544 1.00 97.06 398 GLU A O 1
ATOM 3191 N N . ASP A 1 399 ? 47.322 14.144 -70.570 1.00 96.94 399 ASP A N 1
ATOM 3192 C CA . ASP A 1 399 ? 48.123 15.267 -71.061 1.00 96.94 399 ASP A CA 1
ATOM 3193 C C . ASP A 1 399 ? 49.502 14.794 -71.554 1.00 96.94 399 ASP A C 1
ATOM 3195 O O . ASP A 1 399 ? 49.985 15.240 -72.597 1.00 96.94 399 ASP A O 1
ATOM 3199 N N . ARG A 1 400 ? 50.121 13.821 -70.870 1.00 96.56 400 ARG A N 1
ATOM 3200 C CA . ARG A 1 400 ? 51.389 13.217 -71.308 1.00 96.56 400 ARG A CA 1
ATOM 3201 C C . ARG A 1 400 ? 51.232 12.375 -72.574 1.00 96.56 400 ARG A C 1
ATOM 3203 O O . ARG A 1 400 ? 52.117 12.413 -73.427 1.00 96.56 400 ARG A O 1
ATOM 3210 N N . ILE A 1 401 ? 50.128 11.640 -72.716 1.00 96.19 401 ILE A N 1
ATOM 3211 C CA . ILE A 1 401 ? 49.803 10.900 -73.942 1.00 96.19 401 ILE A CA 1
ATOM 3212 C C . ILE A 1 401 ? 49.631 11.876 -75.104 1.00 96.19 401 ILE A C 1
ATOM 3214 O O . ILE A 1 401 ? 50.233 11.648 -76.150 1.00 96.19 401 ILE A O 1
ATOM 3218 N N . LYS A 1 402 ? 48.885 12.973 -74.919 1.00 97.12 402 LYS A N 1
ATOM 3219 C CA . LYS A 1 402 ? 48.724 14.017 -75.945 1.00 97.12 402 LYS A CA 1
ATOM 3220 C C . LYS A 1 402 ? 50.071 14.611 -76.349 1.00 97.12 402 LYS A C 1
ATOM 3222 O O . LYS A 1 402 ? 50.389 14.631 -77.531 1.00 97.12 402 LYS A O 1
ATOM 3227 N N . LEU A 1 403 ? 50.910 14.985 -75.379 1.00 96.69 403 LEU A N 1
ATOM 3228 C CA . LEU A 1 403 ? 52.246 15.519 -75.658 1.00 96.69 403 LEU A CA 1
ATOM 3229 C C . LEU A 1 403 ? 53.106 14.533 -76.466 1.00 96.69 403 LEU A C 1
ATOM 3231 O O . LEU A 1 403 ? 53.776 14.926 -77.419 1.00 96.69 403 LEU A O 1
ATOM 3235 N N . LEU A 1 404 ? 53.096 13.249 -76.097 1.00 95.44 404 LEU A N 1
ATOM 3236 C CA . LEU A 1 404 ? 53.820 12.214 -76.835 1.00 95.44 404 LEU A CA 1
ATOM 3237 C C . LEU A 1 404 ? 53.231 11.997 -78.235 1.00 95.44 404 LEU A C 1
ATOM 3239 O O . LEU A 1 404 ? 53.991 11.817 -79.182 1.00 95.44 404 LEU A O 1
ATOM 3243 N N . GLN A 1 405 ? 51.907 12.038 -78.392 1.00 95.62 405 GLN A N 1
ATOM 3244 C CA . GLN A 1 405 ? 51.247 11.958 -79.698 1.00 95.62 405 GLN A CA 1
ATOM 3245 C C . GLN A 1 405 ? 51.644 13.130 -80.601 1.00 95.62 405 GLN A C 1
ATOM 3247 O O . GLN A 1 405 ? 51.993 12.897 -81.757 1.00 95.62 405 GLN A O 1
ATOM 3252 N N . ASP A 1 406 ? 51.685 14.353 -80.071 1.00 95.62 406 ASP A N 1
ATOM 3253 C CA . ASP A 1 406 ? 52.122 15.544 -80.804 1.00 95.62 406 ASP A CA 1
ATOM 3254 C C . ASP A 1 406 ? 53.598 15.442 -81.212 1.00 95.62 406 ASP A C 1
ATOM 3256 O O . ASP A 1 406 ? 53.954 15.732 -82.356 1.00 95.62 406 ASP A O 1
ATOM 3260 N N . GLN A 1 407 ? 54.468 14.952 -80.320 1.00 96.19 407 GLN A N 1
ATOM 3261 C CA . GLN A 1 407 ? 55.872 14.681 -80.646 1.00 96.19 407 GLN A CA 1
ATOM 3262 C C . GLN A 1 407 ? 56.008 13.617 -81.739 1.00 96.19 407 GLN A C 1
ATOM 3264 O O . GLN A 1 407 ? 56.782 13.797 -82.678 1.00 96.19 407 GLN A O 1
ATOM 3269 N N . MET A 1 408 ? 55.250 12.522 -81.651 1.00 95.06 408 MET A N 1
ATOM 3270 C CA . MET A 1 408 ? 55.239 11.467 -82.666 1.00 95.06 408 MET A CA 1
ATOM 3271 C C . MET A 1 408 ? 54.734 11.991 -84.014 1.00 95.06 408 MET A C 1
ATOM 3273 O O . MET A 1 408 ? 55.333 11.682 -85.044 1.00 95.06 408 MET A O 1
ATOM 3277 N N . ALA A 1 409 ? 53.687 12.821 -84.023 1.00 94.31 409 ALA A N 1
ATOM 3278 C CA . ALA A 1 409 ? 53.182 13.479 -85.224 1.00 94.31 409 ALA A CA 1
ATOM 3279 C C . ALA A 1 409 ? 54.225 14.439 -85.823 1.00 94.31 409 ALA A C 1
ATOM 3281 O O . ALA A 1 409 ? 54.475 14.395 -87.028 1.00 94.31 409 ALA A O 1
ATOM 3282 N N . GLY A 1 410 ? 54.904 15.234 -84.989 1.00 94.44 410 GLY A N 1
ATOM 3283 C CA . GLY A 1 410 ? 56.014 16.098 -85.399 1.00 94.44 410 GLY A CA 1
ATOM 3284 C C . GLY A 1 410 ? 57.164 15.313 -86.034 1.00 94.44 410 GLY A C 1
ATOM 3285 O O . GLY A 1 410 ? 57.570 15.611 -87.156 1.00 94.44 410 GLY A O 1
ATOM 3286 N N . ARG A 1 411 ? 57.625 14.232 -85.389 1.00 94.31 411 ARG A N 1
ATOM 3287 C CA . ARG A 1 411 ? 58.659 13.331 -85.936 1.00 94.31 411 ARG A CA 1
ATOM 3288 C C . ARG A 1 411 ? 58.218 12.650 -87.232 1.00 94.31 411 ARG A C 1
ATOM 3290 O O . ARG A 1 411 ? 59.027 12.478 -88.142 1.00 94.31 411 ARG A O 1
ATOM 3297 N N . ALA A 1 412 ? 56.947 12.267 -87.343 1.00 93.19 412 ALA A N 1
ATOM 3298 C CA . ALA A 1 412 ? 56.403 11.690 -88.569 1.00 93.19 412 ALA A CA 1
ATOM 3299 C C . ALA A 1 412 ? 56.410 12.703 -89.728 1.00 93.19 412 ALA A C 1
ATOM 3301 O O . ALA A 1 412 ? 56.745 12.334 -90.857 1.00 93.19 412 ALA A O 1
ATOM 3302 N N . LEU A 1 413 ? 56.098 13.977 -89.458 1.00 93.81 413 LEU A N 1
ATOM 3303 C CA . LEU A 1 413 ? 56.206 15.064 -90.436 1.00 93.81 413 LEU A CA 1
ATOM 3304 C C . LEU A 1 413 ? 57.663 15.335 -90.830 1.00 93.81 413 LEU A C 1
ATOM 3306 O O . LEU A 1 413 ? 57.947 15.421 -92.023 1.00 93.81 413 LEU A O 1
ATOM 3310 N N . GLU A 1 414 ? 58.589 15.389 -89.868 1.00 95.38 414 GLU A N 1
ATOM 3311 C CA . GLU A 1 414 ? 60.032 15.511 -90.133 1.00 95.38 414 GLU A CA 1
ATOM 3312 C C . GLU A 1 414 ? 60.530 14.381 -91.041 1.00 95.38 414 GLU A C 1
ATOM 3314 O O . GLU A 1 414 ? 61.204 14.619 -92.043 1.00 95.38 414 GLU A O 1
ATOM 3319 N N . LEU A 1 415 ? 60.155 13.136 -90.736 1.00 93.81 415 LEU A N 1
ATOM 3320 C CA . LEU A 1 415 ? 60.540 11.971 -91.524 1.00 93.81 415 LEU A CA 1
ATOM 3321 C C . LEU A 1 415 ? 59.942 12.033 -92.935 1.00 93.81 415 LEU A C 1
ATOM 3323 O O . LEU A 1 415 ? 60.629 11.714 -93.908 1.00 93.81 415 LEU A O 1
ATOM 3327 N N . LYS A 1 416 ? 58.689 12.484 -93.074 1.00 94.88 416 LYS A N 1
ATOM 3328 C CA . LYS A 1 416 ? 58.062 12.724 -94.381 1.00 94.88 416 LYS A CA 1
ATOM 3329 C C . LYS A 1 416 ? 58.821 13.792 -95.171 1.00 94.88 416 LYS A C 1
ATOM 3331 O O . LYS A 1 416 ? 59.097 13.566 -96.346 1.00 94.88 416 LYS A O 1
ATOM 3336 N N . GLN A 1 417 ? 59.211 14.897 -94.536 1.00 94.62 417 GLN A N 1
ATOM 3337 C CA . GLN A 1 417 ? 60.008 15.945 -95.174 1.00 94.62 417 GLN A CA 1
ATOM 3338 C C . GLN A 1 417 ? 61.375 15.416 -95.619 1.00 94.62 417 GLN A C 1
ATOM 3340 O O . GLN A 1 417 ? 61.780 15.634 -96.756 1.00 94.62 417 GLN A O 1
ATOM 3345 N N . MET A 1 418 ? 62.065 14.657 -94.765 1.00 94.00 418 MET A N 1
ATOM 3346 C CA . MET A 1 418 ? 63.345 14.034 -95.107 1.00 94.00 418 MET A CA 1
ATOM 3347 C C . MET A 1 418 ? 63.215 13.051 -96.271 1.00 94.00 418 MET A C 1
ATOM 3349 O O . MET A 1 418 ? 64.075 13.034 -97.149 1.00 94.00 418 MET A O 1
ATOM 3353 N N . ARG A 1 419 ? 62.130 12.266 -96.326 1.00 94.19 419 ARG A N 1
ATOM 3354 C CA . ARG A 1 419 ? 61.831 11.395 -97.473 1.00 94.19 419 ARG A CA 1
ATOM 3355 C C . ARG A 1 419 ? 61.607 12.196 -98.751 1.00 94.19 419 ARG A C 1
ATOM 3357 O O . ARG A 1 419 ? 62.160 11.816 -99.775 1.00 94.19 419 ARG A O 1
ATOM 3364 N N . LEU A 1 420 ? 60.840 13.288 -98.700 1.00 95.06 420 LEU A N 1
ATOM 3365 C CA . LEU A 1 420 ? 60.624 14.162 -99.858 1.00 95.06 420 LEU A CA 1
ATOM 3366 C C . LEU A 1 420 ? 61.940 14.771 -100.347 1.00 95.06 420 LEU A C 1
ATOM 3368 O O . LEU A 1 420 ? 62.260 14.619 -101.518 1.00 95.06 420 LEU A O 1
ATOM 3372 N N . ASN A 1 421 ? 62.743 15.343 -99.447 1.00 94.94 421 ASN A N 1
ATOM 3373 C CA . ASN A 1 421 ? 64.056 15.901 -99.778 1.00 94.94 421 ASN A CA 1
ATOM 3374 C C . ASN A 1 421 ? 65.008 14.831 -100.345 1.00 94.94 421 ASN A C 1
ATOM 3376 O O . ASN A 1 421 ? 65.788 15.100 -101.254 1.00 94.94 421 ASN A O 1
ATOM 3380 N N . ASN A 1 422 ? 64.985 13.605 -99.810 1.00 95.25 422 ASN A N 1
ATOM 3381 C CA . ASN A 1 422 ? 65.799 12.509 -100.333 1.00 95.25 422 ASN A CA 1
ATOM 3382 C C . ASN A 1 422 ? 65.326 12.069 -101.722 1.00 95.25 422 ASN A C 1
ATOM 3384 O O . ASN A 1 422 ? 66.148 11.870 -102.608 1.00 95.25 422 ASN A O 1
ATOM 3388 N N . ASN A 1 423 ? 64.013 11.956 -101.928 1.00 93.44 423 ASN A N 1
ATOM 3389 C CA . ASN A 1 423 ? 63.444 11.649 -103.236 1.00 93.44 423 ASN A CA 1
ATOM 3390 C C . ASN A 1 423 ? 63.783 12.746 -104.247 1.00 93.44 423 ASN A C 1
ATOM 3392 O O . ASN A 1 423 ? 64.201 12.427 -105.351 1.00 93.44 423 ASN A O 1
ATOM 3396 N N . GLU A 1 424 ? 63.682 14.019 -103.864 1.00 94.25 424 GLU A N 1
ATOM 3397 C CA . GLU A 1 424 ? 64.108 15.156 -104.682 1.00 94.25 424 GLU A CA 1
ATOM 3398 C C . GLU A 1 424 ? 65.584 15.028 -105.072 1.00 94.25 424 GLU A C 1
ATOM 3400 O O . GLU A 1 424 ? 65.902 15.085 -106.255 1.00 94.25 424 GLU A O 1
ATOM 3405 N N . LYS A 1 425 ? 66.481 14.737 -104.120 1.00 94.38 425 LYS A N 1
ATOM 3406 C CA . LYS A 1 425 ? 67.901 14.478 -104.414 1.00 94.38 425 LYS A CA 1
ATOM 3407 C C . LYS A 1 425 ? 68.104 13.306 -105.374 1.00 94.38 425 LYS A C 1
ATOM 3409 O O . LYS A 1 425 ? 68.922 13.411 -106.282 1.00 94.38 425 LYS A O 1
ATOM 3414 N N . VAL A 1 426 ? 67.373 12.204 -105.197 1.00 93.94 426 VAL A N 1
ATOM 3415 C CA . VAL A 1 426 ? 67.431 11.039 -106.098 1.00 93.94 426 VAL A CA 1
ATOM 3416 C C . VAL A 1 426 ? 66.933 11.409 -107.498 1.00 93.94 426 VAL A C 1
ATOM 3418 O O . VAL A 1 426 ? 67.560 11.030 -108.486 1.00 93.94 426 VAL A O 1
ATOM 3421 N N . HIS A 1 427 ? 65.847 12.177 -107.605 1.00 93.50 427 HIS A N 1
ATOM 3422 C CA . HIS A 1 427 ? 65.326 12.657 -108.883 1.00 93.50 427 HIS A CA 1
ATOM 3423 C C . HIS A 1 427 ? 66.300 13.620 -109.567 1.00 93.50 427 HIS A C 1
ATOM 3425 O O . HIS A 1 427 ? 66.559 13.449 -110.752 1.00 93.50 427 HIS A O 1
ATOM 3431 N N . LEU A 1 428 ? 66.897 14.561 -108.833 1.00 95.00 428 LEU A N 1
ATOM 3432 C CA . LEU A 1 428 ? 67.925 15.466 -109.354 1.00 95.00 428 LEU A CA 1
ATOM 3433 C C . LEU A 1 428 ? 69.166 14.703 -109.833 1.00 95.00 428 LEU A C 1
ATOM 3435 O O . LEU A 1 428 ? 69.660 14.971 -110.923 1.00 95.00 428 LEU A O 1
ATOM 3439 N N . ALA A 1 429 ? 69.635 13.707 -109.074 1.00 93.06 429 ALA A N 1
ATOM 3440 C CA . ALA A 1 429 ? 70.745 12.852 -109.494 1.00 93.06 429 ALA A CA 1
ATOM 3441 C C . ALA A 1 429 ? 70.409 12.058 -110.768 1.00 93.06 429 ALA A C 1
ATOM 3443 O O . ALA A 1 429 ? 71.245 11.939 -111.661 1.00 93.06 429 ALA A O 1
ATOM 3444 N N . ARG A 1 430 ? 69.172 11.556 -110.885 1.00 93.94 430 ARG A N 1
ATOM 3445 C CA . ARG A 1 430 ? 68.706 10.859 -112.089 1.00 93.94 430 ARG A CA 1
ATOM 3446 C C . ARG A 1 430 ? 68.567 11.795 -113.290 1.00 93.94 430 ARG A C 1
ATOM 3448 O O . ARG A 1 430 ? 68.869 11.370 -114.399 1.00 93.94 430 ARG A O 1
ATOM 3455 N N . ILE A 1 431 ? 68.122 13.036 -113.088 1.00 93.56 431 ILE A N 1
ATOM 3456 C CA . ILE A 1 431 ? 68.090 14.066 -114.137 1.00 93.56 431 ILE A CA 1
ATOM 3457 C C . ILE A 1 431 ? 69.513 14.340 -114.622 1.00 93.56 431 ILE A C 1
ATOM 3459 O O . ILE A 1 431 ? 69.753 14.221 -115.816 1.00 93.56 431 ILE A O 1
ATOM 3463 N N . ALA A 1 432 ? 70.466 14.568 -113.715 1.00 93.56 432 ALA A N 1
ATOM 3464 C CA . ALA A 1 432 ? 71.866 14.792 -114.077 1.00 93.56 432 ALA A CA 1
ATOM 3465 C C . ALA A 1 432 ? 72.486 13.597 -114.832 1.00 93.56 432 ALA A C 1
ATOM 3467 O O . ALA A 1 432 ? 73.232 13.779 -115.791 1.00 93.56 432 ALA A O 1
ATOM 3468 N N . GLU A 1 433 ? 72.161 12.359 -114.439 1.00 93.50 433 GLU A N 1
ATOM 3469 C CA . GLU A 1 433 ? 72.576 11.154 -115.171 1.00 93.50 433 GLU A CA 1
ATOM 3470 C C . GLU A 1 433 ? 71.964 11.105 -116.583 1.00 93.50 433 GLU A C 1
ATOM 3472 O O . GLU A 1 433 ? 72.663 10.801 -117.549 1.00 93.50 433 GLU A O 1
ATOM 3477 N N . LEU A 1 434 ? 70.669 11.414 -116.720 1.00 93.50 434 LEU A N 1
ATOM 3478 C CA . LEU A 1 434 ? 69.980 11.452 -118.013 1.00 93.50 434 LEU A CA 1
ATOM 3479 C C . LEU A 1 434 ? 70.509 12.570 -118.917 1.00 93.50 434 LEU A C 1
ATOM 3481 O O . LEU A 1 434 ? 70.675 12.334 -120.110 1.00 93.50 434 LEU A O 1
ATOM 3485 N N . GLU A 1 435 ? 70.808 13.744 -118.367 1.00 94.06 435 GLU A N 1
ATOM 3486 C CA . GLU A 1 435 ? 71.456 14.853 -119.073 1.00 94.06 435 GLU A CA 1
ATOM 3487 C C . GLU A 1 435 ? 72.854 14.445 -119.554 1.00 94.06 435 GLU A C 1
ATOM 3489 O O . GLU A 1 435 ? 73.151 14.575 -120.736 1.00 94.06 435 GLU A O 1
ATOM 3494 N N . ALA A 1 436 ? 73.676 13.820 -118.704 1.00 92.06 436 ALA A N 1
ATOM 3495 C CA . ALA A 1 436 ? 74.989 13.314 -119.111 1.00 92.06 436 ALA A CA 1
ATOM 3496 C C . ALA A 1 436 ? 74.899 12.223 -120.199 1.00 92.06 436 ALA A C 1
ATOM 3498 O O . ALA A 1 436 ? 75.740 12.167 -121.105 1.00 92.06 436 ALA A O 1
ATOM 3499 N N . LEU A 1 437 ? 73.881 11.354 -120.133 1.00 92.12 437 LEU A N 1
ATOM 3500 C CA . LEU A 1 437 ? 73.597 10.368 -121.177 1.00 92.12 437 LEU A CA 1
ATOM 3501 C C . LEU A 1 437 ? 73.147 11.039 -122.480 1.00 92.12 437 LEU A C 1
ATOM 3503 O O . LEU A 1 437 ? 73.615 10.626 -123.544 1.00 92.12 437 LEU A O 1
ATOM 3507 N N . LEU A 1 438 ? 72.293 12.064 -122.418 1.00 90.94 438 LEU A N 1
ATOM 3508 C CA . LEU A 1 438 ? 71.894 12.860 -123.580 1.00 90.94 438 LEU A CA 1
ATOM 3509 C C . LEU A 1 438 ? 73.104 13.551 -124.205 1.00 90.94 438 LEU A C 1
ATOM 3511 O O . LEU A 1 438 ? 73.346 13.326 -125.385 1.00 90.94 438 LEU A O 1
ATOM 3515 N N . ASP A 1 439 ? 73.939 14.234 -123.423 1.00 93.25 439 ASP A N 1
ATOM 3516 C CA . ASP A 1 439 ? 75.179 14.853 -123.905 1.00 93.25 439 ASP A CA 1
ATOM 3517 C C . ASP A 1 439 ? 76.115 13.827 -124.559 1.00 93.25 439 ASP A C 1
ATOM 3519 O O . ASP A 1 439 ? 76.738 14.088 -125.589 1.00 93.25 439 ASP A O 1
ATOM 3523 N N . SER A 1 440 ? 76.248 12.633 -123.968 1.00 91.25 440 SER A N 1
ATOM 3524 C CA . SER A 1 440 ? 77.065 11.560 -124.548 1.00 91.25 440 SER A CA 1
ATOM 3525 C C . SER A 1 440 ? 76.492 11.062 -125.877 1.00 91.25 440 SER A C 1
ATOM 3527 O O . SER A 1 440 ? 77.244 10.795 -126.817 1.00 91.25 440 SER A O 1
ATOM 3529 N N . ARG A 1 441 ? 75.160 10.983 -125.982 1.00 90.12 441 ARG A N 1
ATOM 3530 C CA . ARG A 1 441 ? 74.452 10.578 -127.195 1.00 90.12 441 ARG A CA 1
ATOM 3531 C C . ARG A 1 441 ? 74.540 11.654 -128.267 1.00 90.12 441 ARG A C 1
ATOM 3533 O O . ARG A 1 441 ? 74.768 11.304 -129.417 1.00 90.12 441 ARG A O 1
ATOM 3540 N N . GLU A 1 442 ? 74.397 12.923 -127.910 1.00 91.31 442 GLU A N 1
ATOM 3541 C CA . GLU A 1 442 ? 74.581 14.060 -128.810 1.00 91.31 442 GLU A CA 1
ATOM 3542 C C . GLU A 1 442 ? 76.018 14.127 -129.320 1.00 91.31 442 GLU A C 1
ATOM 3544 O O . GLU A 1 442 ? 76.222 14.276 -130.520 1.00 91.31 442 GLU A O 1
ATOM 3549 N N . ARG A 1 443 ? 77.022 13.887 -128.463 1.00 90.19 443 ARG A N 1
ATOM 3550 C CA . ARG A 1 443 ? 78.422 13.742 -128.896 1.00 90.19 443 ARG A CA 1
ATOM 3551 C C . ARG A 1 443 ? 78.609 12.586 -129.878 1.00 90.19 443 ARG A C 1
ATOM 3553 O O . ARG A 1 443 ? 79.249 12.766 -130.909 1.00 90.19 443 ARG A O 1
ATOM 3560 N N . MET A 1 444 ? 78.037 11.414 -129.598 1.00 88.06 444 MET A N 1
ATOM 3561 C CA . MET A 1 444 ? 78.100 10.268 -130.514 1.00 88.06 444 MET A CA 1
ATOM 3562 C C . MET A 1 444 ? 77.373 10.538 -131.834 1.00 88.06 444 MET A C 1
ATOM 3564 O O . MET A 1 444 ? 77.882 10.168 -132.887 1.00 88.06 444 MET A O 1
ATOM 3568 N N . LEU A 1 445 ? 76.205 11.182 -131.796 1.00 86.88 445 LEU A N 1
ATOM 3569 C CA . LEU A 1 445 ? 75.482 11.603 -132.995 1.00 86.88 445 LEU A CA 1
ATOM 3570 C C . LEU A 1 445 ? 76.297 12.619 -133.787 1.00 86.88 445 LEU A C 1
ATOM 3572 O O . LEU A 1 445 ? 76.440 12.430 -134.983 1.00 86.88 445 LEU A O 1
ATOM 3576 N N . GLY A 1 446 ? 76.910 13.606 -133.133 1.00 87.12 446 GLY A N 1
ATOM 3577 C CA . GLY A 1 446 ? 77.814 14.564 -133.765 1.00 87.12 446 GLY A CA 1
ATOM 3578 C C . GLY A 1 446 ? 78.987 13.879 -134.466 1.00 87.12 446 GLY A C 1
ATOM 3579 O O . GLY A 1 446 ? 79.219 14.138 -135.640 1.00 87.12 446 GLY A O 1
ATOM 3580 N N . ILE A 1 447 ? 79.657 12.926 -133.804 1.00 87.94 447 ILE A N 1
ATOM 3581 C CA . ILE A 1 447 ? 80.731 12.125 -134.419 1.00 87.94 447 ILE A CA 1
ATOM 3582 C C . ILE A 1 447 ? 80.200 11.334 -135.619 1.00 87.94 447 ILE A C 1
ATOM 3584 O O . ILE A 1 447 ? 80.810 11.350 -136.681 1.00 87.94 447 ILE A O 1
ATOM 3588 N N . ARG A 1 448 ? 79.046 10.665 -135.495 1.00 85.88 448 ARG A N 1
ATOM 3589 C CA . ARG A 1 448 ? 78.453 9.898 -136.605 1.00 85.88 448 ARG A CA 1
ATOM 3590 C C . ARG A 1 448 ? 77.983 10.784 -137.751 1.00 85.88 448 ARG A C 1
ATOM 3592 O O . ARG A 1 448 ? 78.080 10.380 -138.903 1.00 85.88 448 ARG A O 1
ATOM 3599 N N . GLU A 1 449 ? 77.469 11.971 -137.467 1.00 85.50 449 GLU A N 1
ATOM 3600 C CA . GLU A 1 449 ? 77.096 12.959 -138.473 1.00 85.50 449 GLU A CA 1
ATOM 3601 C C . GLU A 1 449 ? 78.326 13.522 -139.181 1.00 85.50 449 GLU A C 1
ATOM 3603 O O . GLU A 1 449 ? 78.262 13.726 -140.391 1.00 85.50 449 GLU A O 1
ATOM 3608 N N . GLU A 1 450 ? 79.436 13.724 -138.467 1.00 82.44 450 GLU A N 1
ATOM 3609 C CA . GLU A 1 450 ? 80.740 14.097 -139.023 1.00 82.44 450 GLU A CA 1
ATOM 3610 C C . GLU A 1 450 ? 81.303 12.968 -139.902 1.00 82.44 450 GLU A C 1
ATOM 3612 O O . GLU A 1 450 ? 81.650 13.216 -141.053 1.00 82.44 450 GLU A O 1
ATOM 3617 N N . GLU A 1 451 ? 81.274 11.714 -139.432 1.00 81.25 451 GLU A N 1
ATOM 3618 C CA . GLU A 1 451 ? 81.642 10.518 -140.208 1.00 81.25 451 GLU A CA 1
ATOM 3619 C C . GLU A 1 451 ? 80.755 10.361 -141.452 1.00 81.25 451 GLU A C 1
ATOM 3621 O O . GLU A 1 451 ? 81.246 10.062 -142.537 1.00 81.25 451 GLU A O 1
ATOM 3626 N N . LEU A 1 452 ? 79.440 10.589 -141.344 1.00 75.38 452 LEU A N 1
ATOM 3627 C CA . LEU A 1 452 ? 78.530 10.597 -142.494 1.00 75.38 452 LEU A CA 1
ATOM 3628 C C . LEU A 1 452 ? 78.806 11.782 -143.424 1.00 75.38 452 LEU A C 1
ATOM 3630 O O . LEU A 1 452 ? 78.632 11.643 -144.637 1.00 75.38 452 LEU A O 1
ATOM 3634 N N . ARG A 1 453 ? 79.245 12.930 -142.895 1.00 75.31 453 ARG A N 1
ATOM 3635 C CA . ARG A 1 453 ? 79.721 14.076 -143.681 1.00 75.31 453 ARG A CA 1
ATOM 3636 C C . ARG A 1 453 ? 80.996 13.716 -144.442 1.00 75.31 453 ARG A C 1
ATOM 3638 O O . ARG A 1 453 ? 81.075 14.016 -145.630 1.00 75.31 453 ARG A O 1
ATOM 3645 N N . GLU A 1 454 ? 81.945 13.026 -143.816 1.00 71.81 454 GLU A N 1
ATOM 3646 C CA . GLU A 1 454 ? 83.176 12.531 -144.444 1.00 71.81 454 GLU A CA 1
ATOM 3647 C C . GLU A 1 454 ? 82.903 11.430 -145.478 1.00 71.81 454 GLU A C 1
ATOM 3649 O O . GLU A 1 454 ? 83.423 11.487 -146.594 1.00 71.81 454 GLU A O 1
ATOM 3654 N N . LEU A 1 455 ? 82.014 10.480 -145.174 1.00 66.44 455 LEU A N 1
ATOM 3655 C CA . LEU A 1 455 ? 81.566 9.444 -146.110 1.00 66.44 455 LEU A CA 1
ATOM 3656 C C . LEU A 1 455 ? 80.811 10.050 -147.302 1.00 66.44 455 LEU A C 1
ATOM 3658 O O . LEU A 1 455 ? 81.000 9.606 -148.434 1.00 66.44 455 LEU A O 1
ATOM 3662 N N . LYS A 1 456 ? 80.015 11.108 -147.087 1.00 61.22 456 LYS A N 1
ATOM 3663 C CA . LYS A 1 456 ? 79.403 11.891 -148.175 1.00 61.22 456 LYS A CA 1
ATOM 3664 C C . LYS A 1 456 ? 80.418 12.725 -148.964 1.00 61.22 456 LYS A C 1
ATOM 3666 O O . LYS A 1 456 ? 80.160 13.009 -150.130 1.00 61.22 456 LYS A O 1
ATOM 3671 N N . LYS A 1 457 ? 81.559 13.102 -148.377 1.00 57.50 457 LYS A N 1
ATOM 3672 C CA . LYS A 1 457 ? 82.624 13.875 -149.042 1.00 57.50 457 LYS A CA 1
ATOM 3673 C C . LYS A 1 457 ? 83.462 13.024 -150.007 1.00 57.50 457 LYS A C 1
ATOM 3675 O O . LYS A 1 457 ? 84.026 13.576 -150.945 1.00 57.50 457 LYS A O 1
ATOM 3680 N N . ASN A 1 458 ? 83.486 11.697 -149.837 1.00 47.88 458 ASN A N 1
ATOM 3681 C CA . ASN A 1 458 ? 84.373 10.790 -150.577 1.00 47.88 458 ASN A CA 1
ATOM 3682 C C . ASN A 1 458 ? 83.676 9.708 -151.424 1.00 47.88 458 ASN A C 1
ATOM 3684 O O . ASN A 1 458 ? 84.276 8.658 -151.665 1.00 47.88 458 ASN A O 1
ATOM 3688 N N . ARG A 1 459 ? 82.461 9.929 -151.960 1.00 41.97 459 ARG A N 1
ATOM 3689 C CA . ARG A 1 459 ? 82.039 9.148 -153.143 1.00 41.97 459 ARG A CA 1
ATOM 3690 C C . ARG A 1 459 ? 80.879 9.732 -153.966 1.00 41.97 459 ARG A C 1
ATOM 3692 O O . ARG A 1 459 ? 79.902 10.195 -153.383 1.00 41.97 459 ARG A O 1
ATOM 3699 N N . PRO A 1 460 ? 80.940 9.654 -155.315 1.00 44.56 460 PRO A N 1
ATOM 3700 C CA . PRO A 1 460 ? 79.901 10.152 -156.210 1.00 44.56 460 PRO A CA 1
ATOM 3701 C C . PRO A 1 460 ? 78.734 9.169 -156.380 1.00 44.56 460 PRO A C 1
ATOM 3703 O O . PRO A 1 460 ? 78.929 7.962 -156.487 1.00 44.56 460 PRO A O 1
ATOM 3706 N N . SER A 1 461 ? 77.539 9.758 -156.474 1.00 44.12 461 SER A N 1
ATOM 3707 C CA . SER A 1 461 ? 76.335 9.337 -157.207 1.00 44.12 461 SER A CA 1
ATOM 3708 C C . SER A 1 461 ? 76.355 7.959 -157.888 1.00 44.12 461 SER A C 1
ATOM 3710 O O . SER A 1 461 ? 77.057 7.771 -158.878 1.00 44.12 461 SER A O 1
ATOM 3712 N N . THR A 1 462 ? 75.472 7.043 -157.463 1.00 38.16 462 THR A N 1
ATOM 3713 C CA . THR A 1 462 ? 74.543 6.339 -158.372 1.00 38.16 462 THR A CA 1
ATOM 3714 C C . THR A 1 462 ? 73.501 5.488 -157.638 1.00 38.16 462 THR A C 1
ATOM 3716 O O . THR A 1 462 ? 73.808 4.690 -156.764 1.00 38.16 462 THR A O 1
ATOM 3719 N N . ARG A 1 463 ? 72.254 5.690 -158.078 1.00 36.72 463 ARG A N 1
ATOM 3720 C CA . ARG A 1 463 ? 71.199 4.705 -158.370 1.00 36.72 463 ARG A CA 1
ATOM 3721 C C . ARG A 1 463 ? 71.083 3.420 -157.524 1.00 36.72 463 ARG A C 1
ATOM 3723 O O . ARG A 1 463 ? 71.788 2.453 -157.758 1.00 36.72 463 ARG A O 1
ATOM 3730 N N . ALA A 1 464 ? 69.944 3.389 -156.827 1.00 31.64 464 ALA A N 1
ATOM 3731 C CA . ALA A 1 464 ? 68.844 2.433 -157.016 1.00 31.64 464 ALA A CA 1
ATOM 3732 C C . ALA A 1 464 ? 68.994 0.987 -156.512 1.00 31.64 464 ALA A C 1
ATOM 3734 O O . ALA A 1 464 ? 70.051 0.376 -156.572 1.00 31.64 464 ALA A O 1
ATOM 3735 N N . THR A 1 465 ? 67.813 0.432 -156.195 1.00 33.91 465 THR A N 1
ATOM 3736 C CA . THR A 1 465 ? 67.492 -0.987 -155.940 1.00 33.91 465 THR A CA 1
ATOM 3737 C C . THR A 1 465 ? 67.890 -1.456 -154.532 1.00 33.91 465 THR A C 1
ATOM 3739 O O . THR A 1 465 ? 68.920 -1.061 -154.017 1.00 33.91 465 THR A O 1
ATOM 3742 N N . SER A 1 466 ? 67.142 -2.264 -153.786 1.00 35.34 466 SER A N 1
ATOM 3743 C CA . SER A 1 466 ? 65.869 -2.967 -153.970 1.00 35.34 466 SER A CA 1
ATOM 3744 C C . SER A 1 466 ? 65.686 -3.880 -152.745 1.00 35.34 466 SER A C 1
ATOM 3746 O O . SER A 1 466 ? 66.676 -4.198 -152.096 1.00 35.34 466 SER A O 1
ATOM 3748 N N . VAL A 1 467 ? 64.466 -4.394 -152.545 1.00 41.28 467 VAL A N 1
ATOM 3749 C CA . VAL A 1 467 ? 64.147 -5.608 -151.753 1.00 41.28 467 VAL A CA 1
ATOM 3750 C C . VAL A 1 467 ? 64.292 -5.408 -150.227 1.00 41.28 467 VAL A C 1
ATOM 3752 O O . VAL A 1 467 ? 65.388 -5.263 -149.713 1.00 41.28 467 VAL A O 1
ATOM 3755 N N . GLN A 1 468 ? 63.216 -5.171 -149.460 1.00 39.50 468 GLN A N 1
ATOM 3756 C CA . GLN A 1 468 ? 62.263 -6.159 -148.893 1.00 39.50 468 GLN A CA 1
ATOM 3757 C C . GLN A 1 468 ? 62.933 -7.294 -148.078 1.00 39.50 468 GLN A C 1
ATOM 3759 O O . GLN A 1 468 ? 64.078 -7.623 -148.357 1.00 39.50 468 GLN A O 1
ATOM 3764 N N . PRO A 1 469 ? 62.235 -8.039 -147.193 1.00 45.91 469 PRO A N 1
ATOM 3765 C CA . PRO A 1 469 ? 60.979 -7.811 -146.451 1.00 45.91 469 PRO A CA 1
ATOM 3766 C C . PRO A 1 469 ? 61.076 -8.296 -144.971 1.00 45.91 469 PRO A C 1
ATOM 3768 O O . PRO A 1 469 ? 62.118 -8.784 -144.562 1.00 45.91 469 PRO A O 1
ATOM 3771 N N . ARG A 1 470 ? 59.931 -8.308 -144.250 1.00 32.03 470 ARG A N 1
ATOM 3772 C CA . ARG A 1 470 ? 59.566 -9.275 -143.175 1.00 32.03 470 ARG A CA 1
ATOM 3773 C C . ARG A 1 470 ? 60.437 -9.233 -141.893 1.00 32.03 470 ARG A C 1
ATOM 3775 O O . ARG A 1 470 ? 61.642 -9.125 -141.929 1.00 32.03 470 ARG A O 1
ATOM 3782 N N . SER A 1 471 ? 59.950 -9.395 -140.674 1.00 31.95 471 SER A N 1
ATOM 3783 C CA . SER A 1 471 ? 58.666 -9.788 -140.103 1.00 31.95 471 SER A CA 1
ATOM 3784 C C . SER A 1 471 ? 58.935 -10.091 -138.624 1.00 31.95 471 SER A C 1
ATOM 3786 O O . SER A 1 471 ? 60.081 -10.383 -138.294 1.00 31.95 471 SER A O 1
ATOM 3788 N N . VAL A 1 472 ? 57.863 -10.216 -137.831 1.00 32.06 472 VAL A N 1
ATOM 3789 C CA . VAL A 1 472 ? 57.807 -10.940 -136.543 1.00 32.06 472 VAL A CA 1
ATOM 3790 C C . VAL A 1 472 ? 58.760 -10.411 -135.448 1.00 32.06 472 VAL A C 1
ATOM 3792 O O . VAL A 1 472 ? 59.713 -9.702 -135.699 1.00 32.06 472 VAL A O 1
ATOM 3795 N N . ALA A 1 473 ? 58.585 -10.648 -134.162 1.00 33.03 473 ALA A N 1
ATOM 3796 C CA . ALA A 1 473 ? 57.692 -11.484 -133.395 1.00 33.03 473 ALA A CA 1
ATOM 3797 C C . ALA A 1 473 ? 57.892 -11.068 -131.935 1.00 33.03 473 ALA A C 1
ATOM 3799 O O . ALA A 1 473 ? 58.994 -10.694 -131.549 1.00 33.03 473 ALA A O 1
ATOM 3800 N N . ARG A 1 474 ? 56.854 -11.346 -131.147 1.00 35.59 474 ARG A N 1
ATOM 3801 C CA . ARG A 1 474 ? 56.946 -11.939 -129.807 1.00 35.59 474 ARG A CA 1
ATOM 3802 C C . ARG A 1 474 ? 57.539 -11.066 -128.705 1.00 35.59 474 ARG A C 1
ATOM 3804 O O . ARG A 1 474 ? 58.688 -10.659 -128.705 1.00 35.59 474 ARG A O 1
ATOM 3811 N N . SER A 1 475 ? 56.679 -10.718 -127.754 1.00 32.62 475 SER A N 1
ATOM 3812 C CA . SER A 1 475 ? 56.364 -11.572 -126.595 1.00 32.62 475 SER A CA 1
ATOM 3813 C C . SER A 1 475 ? 57.574 -11.712 -125.706 1.00 32.62 475 SER A C 1
ATOM 3815 O O . SER A 1 475 ? 58.485 -12.414 -126.096 1.00 32.62 475 SER A O 1
ATOM 3817 N N . HIS A 1 476 ? 57.489 -11.159 -124.502 1.00 40.50 476 HIS A N 1
ATOM 3818 C CA . HIS A 1 476 ? 57.718 -11.905 -123.269 1.00 40.50 476 HIS A CA 1
ATOM 3819 C C . HIS A 1 476 ? 56.850 -11.249 -122.183 1.00 40.50 476 HIS A C 1
ATOM 3821 O O . HIS A 1 476 ? 57.204 -10.211 -121.637 1.00 40.50 476 HIS A O 1
ATOM 3827 N N . SER A 1 477 ? 55.691 -11.846 -121.885 1.00 51.53 477 SER A N 1
ATOM 3828 C CA . SER A 1 477 ? 55.265 -11.929 -120.483 1.00 51.53 477 SER A CA 1
ATOM 3829 C C . SER A 1 477 ? 56.232 -12.876 -119.779 1.00 51.53 477 SER A C 1
ATOM 3831 O O . SER A 1 477 ? 56.658 -13.866 -120.377 1.00 51.53 477 SER A O 1
ATOM 3833 N N . PRO A 1 478 ? 56.593 -12.576 -118.533 1.00 45.06 478 PRO A N 1
ATOM 3834 C CA . PRO A 1 478 ? 56.273 -13.484 -117.425 1.00 45.06 478 PRO A CA 1
ATOM 3835 C C . PRO A 1 478 ? 55.721 -12.665 -116.238 1.00 45.06 478 PRO A C 1
ATOM 3837 O O . PRO A 1 478 ? 56.093 -11.518 -116.043 1.00 45.06 478 PRO A O 1
ATOM 3840 N N . GLY A 1 479 ? 54.754 -13.128 -115.450 1.00 31.11 479 GLY A N 1
ATOM 3841 C CA . GLY A 1 479 ? 54.756 -14.433 -114.801 1.00 31.11 479 GLY A CA 1
ATOM 3842 C C . GLY A 1 479 ? 55.586 -14.349 -113.516 1.00 31.11 479 GLY A C 1
ATOM 3843 O O . GLY A 1 479 ? 56.773 -14.052 -113.582 1.00 31.11 479 GLY A O 1
ATOM 3844 N N . GLY A 1 480 ? 54.968 -14.629 -112.366 1.00 35.00 480 GLY A N 1
ATOM 3845 C CA . GLY A 1 480 ? 55.675 -14.815 -111.092 1.00 35.00 480 GLY A CA 1
ATOM 3846 C C . GLY A 1 480 ? 54.933 -14.171 -109.924 1.00 35.00 480 GLY A C 1
ATOM 3847 O O . GLY A 1 480 ? 55.135 -12.994 -109.673 1.00 35.00 480 GLY A O 1
ATOM 3848 N N . TYR A 1 481 ? 53.904 -14.787 -109.333 1.00 32.62 481 TYR A N 1
ATOM 3849 C CA . TYR A 1 481 ? 53.948 -15.927 -108.394 1.00 32.62 481 TYR A CA 1
ATOM 3850 C C . TYR A 1 481 ? 54.789 -15.686 -107.132 1.00 32.62 481 TYR A C 1
ATOM 3852 O O . TYR A 1 481 ? 55.969 -15.368 -107.212 1.00 32.62 481 TYR A O 1
ATOM 3860 N N . GLY A 1 482 ? 54.167 -15.962 -105.981 1.00 33.28 482 GLY A N 1
ATOM 3861 C CA . GLY A 1 482 ? 54.793 -16.016 -104.656 1.00 33.28 482 GLY A CA 1
ATOM 3862 C C . GLY A 1 482 ? 53.910 -15.313 -103.623 1.00 33.28 482 GLY A C 1
ATOM 3863 O O . GLY A 1 482 ? 54.089 -14.129 -103.397 1.00 33.28 482 GLY A O 1
ATOM 3864 N N . SER A 1 483 ? 52.796 -15.881 -103.154 1.00 33.16 483 SER A N 1
ATOM 3865 C CA . SER A 1 483 ? 52.641 -17.140 -102.404 1.00 33.16 483 SER A CA 1
ATOM 3866 C C . SER A 1 483 ? 53.272 -17.112 -101.010 1.00 33.16 483 SER A C 1
ATOM 3868 O O . SER A 1 483 ? 54.433 -16.752 -100.853 1.00 33.16 483 SER A O 1
ATOM 3870 N N . ASN A 1 484 ? 52.483 -17.631 -100.066 1.00 40.22 484 ASN A N 1
ATOM 3871 C CA . ASN A 1 484 ? 52.776 -17.995 -98.684 1.00 40.22 484 ASN A CA 1
ATOM 3872 C C . ASN A 1 484 ? 53.031 -16.851 -97.688 1.00 40.22 484 ASN A C 1
ATOM 3874 O O . ASN A 1 484 ? 53.908 -16.024 -97.866 1.00 40.22 484 ASN A O 1
ATOM 3878 N N . GLY A 1 485 ? 52.342 -16.795 -96.554 1.00 39.56 485 GLY A N 1
ATOM 3879 C CA . GLY A 1 485 ? 51.385 -17.735 -95.984 1.00 39.56 485 GLY A CA 1
ATOM 3880 C C . GLY A 1 485 ? 51.500 -17.741 -94.467 1.00 39.56 485 GLY A C 1
ATOM 3881 O O . GLY A 1 485 ? 52.535 -17.346 -93.944 1.00 39.56 485 GLY A O 1
ATOM 3882 N N . HIS A 1 486 ? 50.466 -18.305 -93.837 1.00 41.09 486 HIS A N 1
ATOM 3883 C CA . HIS A 1 486 ? 50.503 -18.925 -92.509 1.00 41.09 486 HIS A CA 1
ATOM 3884 C C . HIS A 1 486 ? 50.739 -17.960 -91.329 1.00 41.09 486 HIS A C 1
ATOM 3886 O O . HIS A 1 486 ? 51.453 -16.978 -91.417 1.00 41.09 486 HIS A O 1
ATOM 3892 N N . SER A 1 487 ? 50.211 -18.165 -90.135 1.00 35.22 487 SER A N 1
ATOM 3893 C CA . SER A 1 487 ? 49.227 -19.087 -89.575 1.00 35.22 487 SER A CA 1
ATOM 3894 C C . SER A 1 487 ? 49.220 -18.770 -88.083 1.00 35.22 487 SER A C 1
ATOM 3896 O O . SER A 1 487 ? 50.293 -18.634 -87.501 1.00 35.22 487 SER A O 1
ATOM 3898 N N . ASN A 1 488 ? 48.032 -18.709 -87.498 1.00 41.22 488 ASN A N 1
ATOM 3899 C CA . ASN A 1 488 ? 47.652 -19.068 -86.126 1.00 41.22 488 ASN A CA 1
ATOM 3900 C C . ASN A 1 488 ? 46.647 -18.023 -85.636 1.00 41.22 488 ASN A C 1
ATOM 3902 O O . ASN A 1 488 ? 46.915 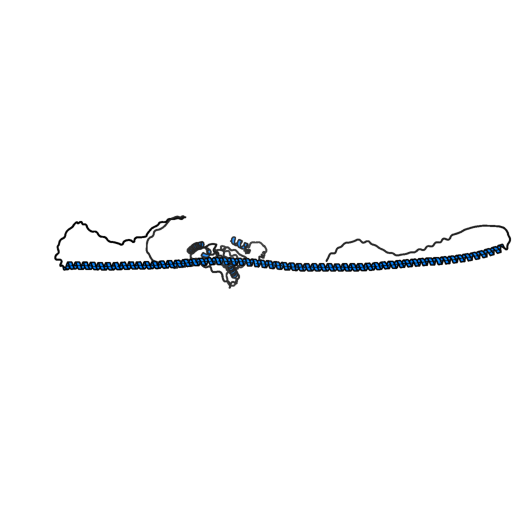-16.833 -85.672 1.00 41.22 488 ASN A O 1
ATOM 3906 N N . GLY A 1 489 ? 45.453 -18.389 -85.200 1.00 39.47 489 GLY A N 1
ATOM 3907 C CA . GLY A 1 489 ? 45.027 -19.706 -84.762 1.00 39.47 489 GLY A CA 1
ATOM 3908 C C . GLY A 1 489 ? 44.470 -19.576 -83.361 1.00 39.47 489 GLY A C 1
ATOM 3909 O O . GLY A 1 489 ? 45.149 -19.057 -82.486 1.00 39.47 489 GLY A O 1
ATOM 3910 N N . SER A 1 490 ? 43.276 -20.141 -83.196 1.00 39.09 490 SER A N 1
ATOM 3911 C CA . SER A 1 490 ? 42.643 -20.468 -81.922 1.00 39.09 490 SER A CA 1
ATOM 3912 C C . SER A 1 490 ? 42.197 -19.262 -81.079 1.00 39.09 490 SER A C 1
ATOM 3914 O O . SER A 1 490 ? 42.962 -18.363 -80.777 1.00 39.09 490 SER A O 1
ATOM 3916 N N . GLY A 1 491 ? 40.957 -19.170 -80.630 1.00 36.22 491 GLY A N 1
ATOM 3917 C CA . GLY A 1 491 ? 39.914 -20.171 -80.626 1.00 36.22 491 GLY A CA 1
ATOM 3918 C C . GLY A 1 491 ? 38.820 -19.741 -79.661 1.00 36.22 491 GLY A C 1
ATOM 3919 O O . GLY A 1 491 ? 39.025 -18.878 -78.814 1.00 36.22 491 GLY A O 1
ATOM 3920 N N . THR A 1 492 ? 37.694 -20.441 -79.788 1.00 42.06 492 THR A N 1
ATOM 3921 C CA . THR A 1 492 ? 36.771 -20.781 -78.696 1.00 42.06 492 THR A CA 1
ATOM 3922 C C . THR A 1 492 ? 36.077 -19.629 -77.959 1.00 42.06 492 THR A C 1
ATOM 3924 O O . THR A 1 492 ? 36.670 -18.892 -77.181 1.00 42.06 492 THR A O 1
ATOM 3927 N N . GLY A 1 493 ? 34.750 -19.570 -78.137 1.00 36.94 493 GLY A N 1
ATOM 3928 C CA . GLY A 1 493 ? 33.821 -18.972 -77.169 1.00 36.94 493 GLY A CA 1
ATOM 3929 C C . GLY A 1 493 ? 33.841 -19.705 -75.807 1.00 36.94 493 GLY A C 1
ATOM 3930 O O . GLY A 1 493 ? 34.772 -20.470 -75.566 1.00 36.94 493 GLY A O 1
ATOM 3931 N N . PRO A 1 494 ? 32.830 -19.563 -74.923 1.00 49.75 494 PRO A N 1
ATOM 3932 C CA . PRO A 1 494 ? 31.420 -19.412 -75.274 1.00 49.75 494 PRO A CA 1
ATOM 3933 C C . PRO A 1 494 ? 30.621 -18.421 -74.403 1.00 49.75 494 PRO A C 1
ATOM 3935 O O . PRO A 1 494 ? 31.061 -17.895 -73.386 1.00 49.75 494 PRO A O 1
ATOM 3938 N N . SER A 1 495 ? 29.371 -18.236 -74.820 1.00 47.28 495 SER A N 1
ATOM 3939 C CA . SER A 1 495 ? 28.252 -17.882 -73.952 1.00 47.28 495 SER A CA 1
ATOM 3940 C C . SER A 1 495 ? 28.079 -18.934 -72.847 1.00 47.28 495 SER A C 1
ATOM 3942 O O . SER A 1 495 ? 28.036 -20.126 -73.148 1.00 47.28 495 SER A O 1
ATOM 3944 N N . LEU A 1 496 ? 27.907 -18.504 -71.594 1.00 41.41 496 LEU A N 1
ATOM 3945 C CA . LEU A 1 496 ? 27.298 -19.313 -70.538 1.00 41.41 496 LEU A CA 1
ATOM 3946 C C . LEU A 1 496 ? 26.260 -18.477 -69.787 1.00 41.41 496 LEU A C 1
ATOM 3948 O O . LEU A 1 496 ? 26.552 -17.452 -69.176 1.00 41.41 496 LEU A O 1
ATOM 3952 N N . LYS A 1 497 ? 25.020 -18.955 -69.884 1.00 41.78 497 LYS A N 1
ATOM 3953 C CA . LYS A 1 497 ? 23.886 -18.627 -69.027 1.00 41.78 497 LYS A CA 1
ATOM 3954 C C . LYS A 1 497 ? 24.016 -19.363 -67.688 1.00 41.78 497 LYS A C 1
ATOM 3956 O O . LYS A 1 497 ? 24.243 -20.569 -67.687 1.00 41.78 497 LYS A O 1
ATOM 3961 N N . GLY A 1 498 ? 23.656 -18.647 -66.619 1.00 35.75 498 GLY A N 1
ATOM 3962 C CA . GLY A 1 498 ? 23.023 -19.152 -65.388 1.00 35.75 498 GLY A CA 1
ATOM 3963 C C . GLY A 1 498 ? 23.968 -19.565 -64.250 1.00 35.75 498 GLY A C 1
ATOM 3964 O O . GLY A 1 498 ? 25.160 -19.717 -64.492 1.00 35.75 498 GLY A O 1
ATOM 3965 N N . PRO A 1 499 ? 23.464 -19.826 -63.024 1.00 46.94 499 PRO A N 1
ATOM 3966 C CA . PRO A 1 499 ? 22.158 -19.516 -62.433 1.00 46.94 499 PRO A CA 1
ATOM 3967 C C . PRO A 1 499 ? 22.273 -18.802 -61.057 1.00 46.94 499 PRO A C 1
ATOM 3969 O O . PRO A 1 499 ? 23.346 -18.536 -60.526 1.00 46.94 499 PRO A O 1
ATOM 3972 N N . SER A 1 500 ? 21.116 -18.502 -60.479 1.00 40.56 500 SER A N 1
ATOM 3973 C CA . SER A 1 500 ? 20.855 -18.110 -59.089 1.00 40.56 500 SER A CA 1
ATOM 3974 C C . SER A 1 500 ? 21.300 -19.133 -58.027 1.00 40.56 500 SER A C 1
ATOM 3976 O O . SER A 1 500 ? 21.074 -20.325 -58.215 1.00 40.56 500 SER A O 1
ATOM 3978 N N . ASN A 1 501 ? 21.810 -18.646 -56.885 1.00 37.00 501 ASN A N 1
ATOM 3979 C CA . ASN A 1 501 ? 21.525 -19.083 -55.497 1.00 37.00 501 ASN A CA 1
ATOM 3980 C C . ASN A 1 501 ? 22.261 -18.125 -54.534 1.00 37.00 501 ASN A C 1
ATOM 3982 O O . ASN A 1 501 ? 23.453 -17.894 -54.680 1.00 37.00 501 ASN A O 1
ATOM 3986 N N . ILE A 1 502 ? 21.556 -17.337 -53.715 1.00 43.72 502 ILE A N 1
ATOM 3987 C CA . ILE A 1 502 ? 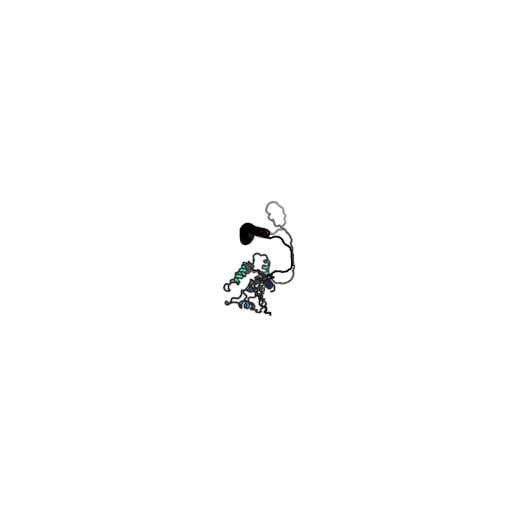21.176 -17.650 -52.323 1.00 43.72 502 ILE A CA 1
ATOM 3988 C C . ILE A 1 502 ? 22.366 -18.125 -51.481 1.00 43.72 502 ILE A C 1
ATOM 3990 O O . ILE A 1 502 ? 22.780 -19.272 -51.598 1.00 43.72 502 ILE A O 1
ATOM 3994 N N . LEU A 1 503 ? 22.793 -17.272 -50.543 1.00 38.44 503 LEU A N 1
ATOM 3995 C CA . LEU A 1 503 ? 23.041 -17.654 -49.151 1.00 38.44 503 LEU A CA 1
ATOM 3996 C C . LEU A 1 503 ? 22.904 -16.424 -48.237 1.00 38.44 503 LEU A C 1
ATOM 3998 O O . LEU A 1 503 ? 23.591 -15.418 -48.385 1.00 38.44 503 LEU A O 1
ATOM 4002 N N . ARG A 1 504 ? 21.936 -16.540 -47.323 1.00 39.09 504 ARG A N 1
ATOM 4003 C CA . ARG A 1 504 ? 21.790 -15.781 -46.076 1.00 39.09 504 ARG A CA 1
ATOM 4004 C C . ARG A 1 504 ? 22.834 -16.241 -45.046 1.00 39.09 504 ARG A C 1
ATOM 4006 O O . ARG A 1 504 ? 23.367 -17.339 -45.176 1.00 39.09 504 ARG A O 1
ATOM 4013 N N . TYR A 1 505 ? 22.896 -15.460 -43.960 1.00 36.38 505 TYR A N 1
ATOM 4014 C CA . TYR A 1 505 ? 23.620 -15.596 -42.682 1.00 36.38 505 TYR A CA 1
ATOM 4015 C C . TYR A 1 505 ? 24.997 -14.917 -42.693 1.00 36.38 505 TYR A C 1
ATOM 4017 O O . TYR A 1 505 ? 25.801 -15.189 -43.572 1.00 36.38 505 TYR A O 1
ATOM 4025 N N . ARG A 1 506 ? 25.333 -14.016 -41.764 1.00 38.19 506 ARG A N 1
ATOM 4026 C CA . ARG A 1 506 ? 24.739 -13.622 -40.473 1.00 38.19 506 ARG A CA 1
ATOM 4027 C C . ARG A 1 506 ? 24.843 -12.115 -40.290 1.00 38.19 506 ARG A C 1
ATOM 4029 O O . ARG A 1 506 ? 25.852 -11.562 -40.776 1.00 38.19 506 ARG A O 1
#

Secondary structure (DSSP, 8-state):
-HHHHHHHHTTTPEE-----------------S---EE----TT----PPPSS--S-EEE-STT--TTSHHHHHHHHTT--TTTPPPPEEE---TTSHHHHHHHS----HHHHHHHHHHHHHHHHHH--TT-TT----HHHHHHHHHHHHS-GGG----SPPPPPPHHHHHHHHHHTT----------------------------------------------------------------TTS-HHHHHHHHHHHHHHHHHHHHHHHHHHHHHHHHHHHHHHHHHHHHHHHHHHHHHHHHHHHHHHHHHHHHHHHHHHHHHHHHHHHHHHHHHHHHHHHHHHHHHHHHHHHHHHHHHHHHHHHHHHHHHHHHHHHHHHHHHHHHHHHHHHHHHHHHHHHHHHHHHHHHHHHHHHHHHHHHHHHHHHHHHHHHHHHHHHHHHHHHHHHHHHHHHHHT------------------------------------------------

Radius of gyration: 83.85 Å; chains: 1; bounding box: 174×81×280 Å

Organism: NCBI:txid392613